Protein AF-A0A1F4XMK1-F1 (afdb_monomer_lite)

Radius of gyration: 60.49 Å; chains: 1; bounding box: 138×104×171 Å

Structure (mmCIF, N/CA/C/O backbone):
data_AF-A0A1F4XMK1-F1
#
_entry.id   AF-A0A1F4XMK1-F1
#
loop_
_atom_site.group_PDB
_atom_site.id
_atom_site.type_symbol
_atom_site.label_atom_id
_atom_site.label_alt_id
_atom_site.label_comp_id
_atom_site.label_asym_id
_atom_site.label_entity_id
_atom_site.label_seq_id
_atom_site.pdbx_PDB_ins_code
_atom_site.Cartn_x
_atom_site.Cartn_y
_atom_site.Cartn_z
_atom_site.occupancy
_atom_site.B_iso_or_equiv
_atom_site.auth_seq_id
_atom_site.auth_comp_id
_atom_site.auth_asym_id
_atom_site.auth_atom_id
_atom_site.pdbx_PDB_model_num
ATOM 1 N N . MET A 1 1 ? -3.366 42.128 -30.455 1.00 31.72 1 MET A N 1
ATOM 2 C CA . MET A 1 1 ? -2.635 43.408 -30.496 1.00 31.72 1 MET A CA 1
ATOM 3 C C . MET A 1 1 ? -1.777 43.366 -31.753 1.00 31.72 1 MET A C 1
ATOM 5 O O . MET A 1 1 ? -1.029 42.412 -31.906 1.00 31.72 1 MET A O 1
ATOM 9 N N . MET A 1 2 ? -2.056 44.296 -32.673 1.00 27.77 2 MET A N 1
ATOM 10 C CA . MET A 1 2 ? -1.381 44.626 -33.948 1.00 27.77 2 MET A CA 1
ATOM 11 C C . MET A 1 2 ? 0.155 44.424 -33.906 1.00 27.77 2 MET A C 1
ATOM 13 O O . MET A 1 2 ? 0.737 44.627 -32.849 1.00 27.77 2 MET A O 1
ATOM 17 N N . ILE A 1 3 ? 0.891 44.044 -34.962 1.00 27.41 3 ILE A N 1
ATOM 18 C CA . ILE A 1 3 ? 0.922 44.552 -36.348 1.00 27.41 3 ILE A CA 1
ATOM 19 C C . ILE A 1 3 ? 1.370 43.429 -37.311 1.00 27.41 3 ILE A C 1
ATOM 21 O O . ILE A 1 3 ? 2.307 42.688 -37.028 1.00 27.41 3 ILE A O 1
ATOM 25 N N . ILE A 1 4 ? 0.689 43.357 -38.456 1.00 31.36 4 ILE A N 1
ATOM 26 C CA . ILE A 1 4 ? 0.968 42.542 -39.647 1.00 31.36 4 ILE A CA 1
ATOM 27 C C . ILE A 1 4 ? 1.791 43.397 -40.622 1.00 31.36 4 ILE A C 1
ATOM 29 O O . ILE A 1 4 ? 1.427 44.550 -40.838 1.00 31.36 4 ILE A O 1
ATOM 33 N N . ASN A 1 5 ? 2.824 42.833 -41.257 1.00 32.50 5 ASN A N 1
ATOM 34 C CA . ASN A 1 5 ? 3.361 43.353 -42.519 1.00 32.50 5 ASN A CA 1
ATOM 35 C C . ASN A 1 5 ? 3.249 42.265 -43.590 1.00 32.50 5 ASN A C 1
ATOM 37 O O . ASN A 1 5 ? 3.819 41.184 -43.474 1.00 32.50 5 ASN A O 1
ATOM 41 N N . PHE A 1 6 ? 2.444 42.585 -44.596 1.00 28.00 6 PHE A N 1
ATOM 42 C CA . PHE A 1 6 ? 2.006 41.772 -45.722 1.00 28.00 6 PHE A CA 1
ATOM 43 C C . PHE A 1 6 ? 2.482 42.503 -46.979 1.00 28.00 6 PHE A C 1
ATOM 45 O O . PHE A 1 6 ? 2.243 43.702 -47.060 1.00 28.00 6 PHE A O 1
ATOM 52 N N . TYR A 1 7 ? 3.086 41.819 -47.952 1.00 24.86 7 TYR A N 1
ATOM 53 C CA . TYR A 1 7 ? 2.977 42.211 -49.362 1.00 24.86 7 TYR A CA 1
ATOM 54 C C . TYR A 1 7 ? 3.219 40.998 -50.269 1.00 24.86 7 TYR A C 1
ATOM 56 O O . TYR A 1 7 ? 4.342 40.554 -50.484 1.00 24.86 7 TYR A O 1
ATOM 64 N N . ILE A 1 8 ? 2.106 40.473 -50.779 1.00 32.84 8 ILE A N 1
ATOM 65 C CA . ILE A 1 8 ? 1.978 39.814 -52.082 1.00 32.84 8 ILE A CA 1
ATOM 66 C C . ILE A 1 8 ? 1.591 40.928 -53.058 1.00 32.84 8 ILE A C 1
ATOM 68 O O . ILE A 1 8 ? 0.774 41.759 -52.671 1.00 32.84 8 ILE A O 1
ATOM 72 N N . MET A 1 9 ? 2.109 40.923 -54.291 1.00 28.95 9 MET A N 1
ATOM 73 C CA . MET A 1 9 ? 1.386 41.379 -55.494 1.00 28.95 9 MET A CA 1
ATOM 74 C C . MET A 1 9 ? 2.192 41.061 -56.763 1.00 28.95 9 MET A C 1
ATOM 76 O O . MET A 1 9 ? 3.169 41.733 -57.082 1.00 28.95 9 MET A O 1
ATOM 80 N N . LEU A 1 10 ? 1.733 40.053 -57.506 1.00 28.16 10 LEU A N 1
ATOM 81 C CA . LEU A 1 10 ? 1.887 39.966 -58.955 1.00 28.16 10 LEU A CA 1
ATOM 82 C C . LEU A 1 10 ? 0.484 40.062 -59.554 1.00 28.16 10 LEU A C 1
ATOM 84 O O . LEU A 1 10 ? -0.410 39.326 -59.140 1.00 28.16 10 LEU A O 1
ATOM 88 N N . GLY A 1 11 ? 0.326 40.954 -60.530 1.00 28.30 11 GLY A N 1
ATOM 89 C CA . GLY A 1 11 ? -0.854 41.042 -61.385 1.00 28.30 11 GLY A CA 1
ATOM 90 C C . GLY A 1 11 ? -1.360 42.469 -61.564 1.00 28.30 11 GLY A C 1
ATOM 91 O O . GLY A 1 11 ? -2.146 42.946 -60.754 1.00 28.30 11 GLY A O 1
ATOM 92 N N . ASN A 1 12 ? -0.948 43.137 -62.643 1.00 29.36 12 ASN A N 1
ATOM 93 C CA . ASN A 1 12 ? -1.883 43.498 -63.712 1.00 29.36 12 ASN A CA 1
ATOM 94 C C . ASN A 1 12 ? -1.191 44.184 -64.896 1.00 29.36 12 ASN A C 1
ATOM 96 O O . ASN A 1 12 ? -0.253 44.963 -64.754 1.00 29.36 12 ASN A O 1
ATOM 100 N N . ILE A 1 13 ? -1.711 43.807 -66.057 1.00 35.12 13 ILE A N 1
ATOM 101 C CA . ILE A 1 13 ? -1.437 44.257 -67.417 1.00 35.12 13 ILE A CA 1
ATOM 102 C C . ILE A 1 13 ? -2.210 45.570 -67.687 1.00 35.12 13 ILE A C 1
ATOM 104 O O . ILE A 1 13 ? -3.195 45.857 -67.011 1.00 35.12 13 ILE A O 1
ATOM 108 N N . ASP A 1 14 ? -1.756 46.296 -68.714 1.00 33.22 14 ASP A N 1
ATOM 109 C CA . ASP A 1 14 ? -2.365 47.435 -69.424 1.00 33.22 14 ASP A CA 1
ATOM 110 C C . ASP A 1 14 ? -2.271 48.848 -68.824 1.00 33.22 14 ASP A C 1
ATOM 112 O O . ASP A 1 14 ? -3.037 49.270 -67.961 1.00 33.22 14 ASP A O 1
ATOM 116 N N . SER A 1 15 ? -1.400 49.661 -69.432 1.00 30.73 15 SER A N 1
ATOM 117 C CA . SER A 1 15 ? -1.806 50.916 -70.094 1.00 30.73 15 SER A CA 1
ATOM 118 C C . SER A 1 15 ? -0.626 51.556 -70.844 1.00 30.73 15 SER A C 1
ATOM 120 O O . SER A 1 15 ? 0.384 51.929 -70.255 1.00 30.73 15 SER A O 1
ATOM 122 N N . MET A 1 16 ? -0.765 51.710 -72.167 1.00 33.53 16 MET A N 1
ATOM 123 C CA . MET A 1 16 ? -0.036 52.738 -72.930 1.00 33.53 16 MET A CA 1
ATOM 124 C C . MET A 1 16 ? -0.478 54.139 -72.453 1.00 33.53 16 MET A C 1
ATOM 126 O O . MET A 1 16 ? -1.610 54.260 -71.971 1.00 33.53 16 MET A O 1
ATOM 130 N N . PRO A 1 17 ? 0.335 55.210 -72.617 1.00 41.62 17 PRO A N 1
ATOM 131 C CA . PRO A 1 17 ? 0.236 55.997 -73.856 1.00 41.62 17 PRO A CA 1
ATOM 132 C C . PRO A 1 17 ? 1.530 56.723 -74.331 1.00 41.62 17 PRO A C 1
ATOM 134 O O . PRO A 1 17 ? 2.329 57.222 -73.550 1.00 41.62 17 PRO A O 1
ATOM 137 N N . THR A 1 18 ? 1.634 56.815 -75.663 1.00 30.59 18 THR A N 1
ATOM 138 C CA . THR A 1 18 ? 2.178 57.886 -76.539 1.00 30.59 18 THR A CA 1
ATOM 139 C C . THR A 1 18 ? 3.591 58.482 -76.403 1.00 30.59 18 THR A C 1
ATOM 141 O O . THR A 1 18 ? 3.947 59.158 -75.448 1.00 30.59 18 THR A O 1
ATOM 144 N N . ALA A 1 19 ? 4.289 58.335 -77.536 1.00 39.31 19 ALA A N 1
ATOM 145 C CA . ALA A 1 19 ? 5.314 59.148 -78.193 1.00 39.31 19 ALA A CA 1
ATOM 146 C C . ALA A 1 19 ? 5.619 60.574 -77.693 1.00 39.31 19 ALA A C 1
ATOM 148 O O . ALA A 1 19 ? 4.726 61.419 -77.668 1.00 39.31 19 ALA A O 1
ATOM 149 N N . THR A 1 20 ? 6.926 60.873 -77.600 1.00 32.06 20 THR A N 1
ATOM 150 C CA . THR A 1 20 ? 7.493 62.179 -77.983 1.00 32.06 20 THR A CA 1
ATOM 151 C C . THR A 1 20 ? 8.919 62.025 -78.542 1.00 32.06 20 THR A C 1
ATOM 153 O O . THR A 1 20 ? 9.841 61.661 -77.826 1.00 32.06 20 THR A O 1
ATOM 156 N N . VAL A 1 21 ? 9.026 62.269 -79.851 1.00 32.34 21 VAL A N 1
ATOM 157 C CA . VAL A 1 21 ? 10.038 63.051 -80.594 1.00 32.34 21 VAL A CA 1
ATOM 158 C C . VAL A 1 21 ? 11.545 62.817 -80.360 1.00 32.34 21 VAL A C 1
ATOM 160 O O . VAL A 1 21 ? 12.115 63.157 -79.333 1.00 32.34 21 VAL A O 1
ATOM 163 N N . LEU A 1 22 ? 12.154 62.339 -81.454 1.00 42.38 22 LEU A N 1
ATOM 164 C CA . LEU A 1 22 ? 13.512 62.544 -81.975 1.00 42.38 22 LEU A CA 1
ATOM 165 C C . LEU A 1 22 ? 14.293 63.766 -81.449 1.00 42.38 22 LEU A C 1
ATOM 167 O O . LEU A 1 22 ? 13.911 64.902 -81.715 1.00 42.38 22 LEU A O 1
ATOM 171 N N . GLU A 1 23 ? 15.494 63.509 -80.933 1.00 35.16 23 GLU A N 1
ATOM 172 C CA . GLU A 1 23 ? 16.660 64.368 -81.160 1.00 35.16 23 GLU A CA 1
ATOM 173 C C . GLU A 1 23 ? 17.821 63.500 -81.668 1.00 35.16 23 GLU A C 1
ATOM 175 O O . GLU A 1 23 ? 18.152 62.456 -81.108 1.00 35.16 23 GLU A O 1
ATOM 180 N N . VAL A 1 24 ? 18.356 63.928 -82.807 1.00 40.34 24 VAL A N 1
ATOM 181 C CA . VAL A 1 24 ? 19.480 63.391 -83.582 1.00 40.34 24 VAL A CA 1
ATOM 182 C C . VAL A 1 24 ? 20.668 64.301 -83.247 1.00 40.34 24 VAL A C 1
ATOM 184 O O . VAL A 1 24 ? 20.485 65.515 -83.240 1.00 40.34 24 VAL A O 1
ATOM 187 N N . GLU A 1 25 ? 21.808 63.801 -82.758 1.00 34.69 25 GLU A N 1
ATOM 188 C CA . GLU A 1 25 ? 23.096 63.540 -83.460 1.00 34.69 25 GLU A CA 1
ATOM 189 C C . GLU A 1 25 ? 24.232 63.707 -82.400 1.00 34.69 25 GLU A C 1
ATOM 191 O O . GLU A 1 25 ? 23.941 64.249 -81.330 1.00 34.69 25 GLU A O 1
ATOM 196 N N . PRO A 1 26 ? 25.533 63.408 -82.639 1.00 46.00 26 PRO A N 1
ATOM 197 C CA . PRO A 1 26 ? 26.188 62.584 -83.659 1.00 46.00 26 PRO A CA 1
ATOM 198 C C . PRO A 1 26 ? 27.176 61.538 -83.065 1.00 46.00 26 PRO A C 1
ATOM 200 O O . PRO A 1 26 ? 27.440 61.456 -81.867 1.00 46.00 26 PRO A O 1
ATOM 203 N N . GLU A 1 27 ? 27.733 60.744 -83.976 1.00 47.25 27 GLU A N 1
ATOM 204 C CA . GLU A 1 27 ? 28.780 59.723 -83.860 1.00 47.25 27 GLU A CA 1
ATOM 205 C C . GLU A 1 27 ? 29.892 59.941 -82.812 1.00 47.25 27 GLU A C 1
ATOM 207 O O . GLU A 1 27 ? 30.552 60.978 -82.757 1.00 47.25 27 GLU A O 1
ATOM 212 N N . SER A 1 28 ? 30.230 58.866 -82.088 1.00 37.12 28 SER A N 1
ATOM 213 C CA . SER A 1 28 ? 31.595 58.640 -81.594 1.00 37.12 28 SER A CA 1
ATOM 214 C C . SER A 1 28 ? 31.937 57.144 -81.514 1.00 37.12 28 SER A C 1
ATOM 216 O O . SER A 1 28 ? 31.564 56.449 -80.582 1.00 37.12 28 SER A O 1
ATOM 218 N N . GLN A 1 29 ? 32.714 56.716 -82.515 1.00 41.34 29 GLN A N 1
ATOM 219 C CA . GLN A 1 29 ? 33.748 55.668 -82.501 1.00 41.34 29 GLN A CA 1
ATOM 220 C C . GLN A 1 29 ? 33.352 54.189 -82.257 1.00 41.34 29 GLN A C 1
ATOM 222 O O . GLN A 1 29 ? 32.568 53.869 -81.368 1.00 41.34 29 GLN A O 1
ATOM 227 N N . PRO A 1 30 ? 33.959 53.243 -83.009 1.00 43.16 30 PRO A N 1
ATOM 228 C CA . PRO A 1 30 ? 33.761 51.816 -82.793 1.00 43.16 30 PRO A CA 1
ATOM 229 C C . PRO A 1 30 ? 34.462 51.405 -81.493 1.00 43.16 30 PRO A C 1
ATOM 231 O O . PRO A 1 30 ? 35.687 51.487 -81.389 1.00 43.16 30 PRO A O 1
ATOM 234 N N . GLN A 1 31 ? 33.695 50.969 -80.493 1.00 44.00 31 GLN A N 1
ATOM 235 C CA . GLN A 1 31 ? 34.269 50.213 -79.383 1.00 44.00 31 GLN A CA 1
ATOM 236 C C . GLN A 1 31 ? 34.575 48.780 -79.849 1.00 44.00 31 GLN A C 1
ATOM 238 O O . GLN A 1 31 ? 33.833 48.238 -80.670 1.00 44.00 31 GLN A O 1
ATOM 243 N N . PRO A 1 32 ? 35.702 48.205 -79.392 1.00 43.72 32 PRO A N 1
ATOM 244 C CA . PRO A 1 32 ? 36.244 46.954 -79.906 1.00 43.72 32 PRO A CA 1
ATOM 245 C C . PRO A 1 32 ? 35.268 45.811 -79.651 1.00 43.72 32 PRO A C 1
ATOM 247 O O . PRO A 1 32 ? 34.524 45.870 -78.673 1.00 43.72 32 PRO A O 1
ATOM 250 N N . ASP A 1 33 ? 35.310 44.790 -80.513 1.00 45.97 33 ASP A N 1
ATOM 251 C CA . ASP A 1 33 ? 34.640 43.502 -80.335 1.00 45.97 33 ASP A CA 1
ATOM 252 C C . ASP A 1 33 ? 34.582 43.130 -78.848 1.00 45.97 33 ASP A C 1
ATOM 254 O O . ASP A 1 33 ? 35.557 42.649 -78.264 1.00 45.97 33 ASP A O 1
ATOM 258 N N . GLN A 1 34 ? 33.424 43.353 -78.217 1.00 44.28 34 GLN A N 1
ATOM 259 C CA . GLN A 1 34 ? 33.070 42.578 -77.047 1.00 44.28 34 GLN A CA 1
ATOM 260 C C . GLN A 1 34 ? 32.887 41.180 -77.605 1.00 44.28 34 GLN A C 1
ATOM 262 O O . GLN A 1 34 ? 31.837 40.847 -78.151 1.00 44.28 34 GLN A O 1
ATOM 267 N N . THR A 1 35 ? 33.949 40.382 -77.535 1.00 44.88 35 THR A N 1
ATOM 268 C CA . THR A 1 35 ? 33.835 38.934 -77.572 1.00 44.88 35 THR A CA 1
ATOM 269 C C . THR A 1 35 ? 32.767 38.589 -76.548 1.00 44.88 35 THR A C 1
ATOM 271 O O . THR A 1 35 ? 33.027 38.615 -75.346 1.00 44.88 35 THR A O 1
ATOM 274 N N . VAL A 1 36 ? 31.542 38.364 -77.022 1.00 49.53 36 VAL A N 1
ATOM 275 C CA . VAL A 1 36 ? 30.474 37.760 -76.242 1.00 49.53 36 VAL A CA 1
ATOM 276 C C . VAL A 1 36 ? 31.024 36.386 -75.897 1.00 49.53 36 VAL A C 1
ATOM 278 O O . VAL A 1 36 ? 30.993 35.477 -76.726 1.00 49.53 36 VAL A O 1
ATOM 281 N N . SER A 1 37 ? 31.653 36.263 -74.727 1.00 52.81 37 SER A N 1
ATOM 282 C CA . SER A 1 37 ? 32.080 34.965 -74.237 1.00 52.81 37 SER A CA 1
ATOM 283 C C . SER A 1 37 ? 30.796 34.203 -73.964 1.00 52.81 37 SER A C 1
ATOM 285 O O . SER A 1 37 ? 30.041 34.547 -73.051 1.00 52.81 37 SER A O 1
ATOM 287 N N . LEU A 1 38 ? 30.510 33.222 -74.815 1.00 58.25 38 LEU A N 1
ATOM 288 C CA . LEU A 1 38 ? 29.475 32.244 -74.527 1.00 58.25 38 LEU A CA 1
ATOM 289 C C . LEU A 1 38 ? 29.781 31.641 -73.147 1.00 58.25 38 LEU A C 1
ATOM 291 O O . LEU A 1 38 ? 30.965 31.460 -72.840 1.00 58.25 38 LEU A O 1
ATOM 295 N N . PRO A 1 39 ? 28.758 31.369 -72.317 1.00 66.56 39 PRO A N 1
ATOM 296 C CA . PRO A 1 39 ? 28.983 30.679 -71.057 1.00 66.56 39 PRO A CA 1
ATOM 297 C C . PRO A 1 39 ? 29.750 29.388 -71.337 1.00 66.56 39 PRO A C 1
ATOM 299 O O . PRO A 1 39 ? 29.477 28.714 -72.339 1.00 66.56 39 PRO A O 1
ATOM 302 N N . GLU A 1 40 ? 30.717 29.063 -70.485 1.00 78.06 40 GLU A N 1
ATOM 303 C CA . GLU A 1 40 ? 31.417 27.793 -70.603 1.00 78.06 40 GLU A CA 1
ATOM 304 C C . GLU A 1 40 ? 30.390 26.658 -70.488 1.00 78.06 40 GLU A C 1
ATOM 306 O O . GLU A 1 40 ? 29.416 26.746 -69.737 1.00 78.06 40 GLU A O 1
ATOM 311 N N . ILE A 1 41 ? 30.564 25.604 -71.28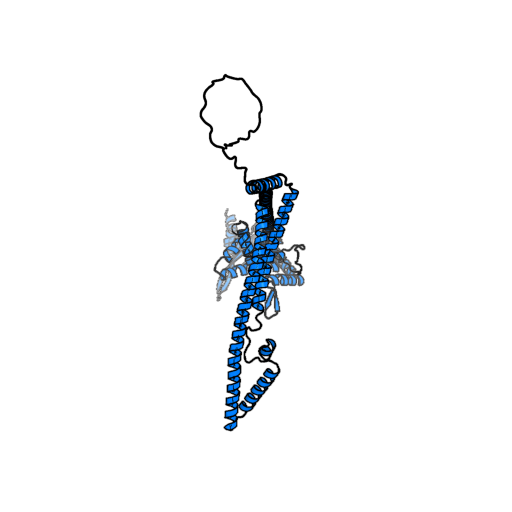9 1.00 75.88 41 ILE A N 1
ATOM 312 C CA . ILE A 1 41 ? 29.607 24.487 -71.341 1.00 75.88 41 ILE A CA 1
ATOM 313 C C . ILE A 1 41 ? 29.445 23.858 -69.948 1.00 75.88 41 ILE A C 1
ATOM 315 O O . ILE A 1 41 ? 28.330 23.515 -69.566 1.00 75.88 41 ILE A O 1
ATOM 319 N N . ASP A 1 42 ? 30.520 23.821 -69.158 1.00 78.75 42 ASP A N 1
ATOM 320 C CA . ASP A 1 42 ? 30.510 23.315 -67.784 1.00 78.75 42 ASP A CA 1
ATOM 321 C C . ASP A 1 42 ? 29.621 24.161 -66.845 1.00 78.75 42 ASP A C 1
ATOM 323 O O . ASP A 1 42 ? 28.928 23.609 -65.988 1.00 78.75 42 ASP A O 1
ATOM 327 N N . ASP A 1 43 ? 29.570 25.486 -67.035 1.00 78.50 43 ASP A N 1
ATOM 328 C CA . ASP A 1 43 ? 28.700 26.384 -66.260 1.00 78.50 43 ASP A CA 1
ATOM 329 C C . ASP A 1 43 ? 27.222 26.205 -66.644 1.00 78.50 43 ASP A C 1
ATOM 331 O O . ASP A 1 43 ? 26.332 26.234 -65.788 1.00 78.50 43 ASP A O 1
ATOM 335 N N . LEU A 1 44 ? 26.949 25.987 -67.936 1.00 76.81 44 LEU A N 1
ATOM 336 C CA . LEU A 1 44 ? 25.612 25.673 -68.447 1.00 76.81 44 LEU A CA 1
ATOM 337 C C . LEU A 1 44 ? 25.112 24.322 -67.922 1.00 76.81 44 LEU A C 1
ATOM 339 O O . LEU A 1 44 ? 23.970 24.235 -67.471 1.00 76.81 44 LEU A O 1
ATOM 343 N N . ASP A 1 45 ? 25.960 23.294 -67.927 1.00 78.62 45 ASP A N 1
ATOM 344 C CA . ASP A 1 45 ? 25.625 21.965 -67.412 1.00 78.62 45 ASP A CA 1
ATOM 345 C C . ASP A 1 45 ? 25.390 21.988 -65.894 1.00 78.62 45 ASP A C 1
ATOM 347 O O . ASP A 1 45 ? 24.438 21.374 -65.400 1.00 78.62 45 ASP A O 1
ATOM 351 N N . ALA A 1 46 ? 26.193 22.750 -65.143 1.00 78.00 46 ALA A N 1
ATOM 352 C CA . ALA A 1 46 ? 25.972 22.966 -63.715 1.00 78.00 46 ALA A CA 1
ATOM 353 C C . ALA A 1 46 ? 24.620 23.650 -63.448 1.00 78.00 46 ALA A C 1
ATOM 355 O O . ALA A 1 46 ? 23.842 23.181 -62.611 1.00 78.00 46 ALA A O 1
ATOM 356 N N . PHE A 1 47 ? 24.300 24.710 -64.197 1.00 77.62 47 PHE A N 1
ATOM 357 C CA . PHE A 1 47 ? 23.043 25.445 -64.052 1.00 77.62 47 PHE A CA 1
ATOM 358 C C . PHE A 1 47 ? 21.814 24.613 -64.446 1.00 77.62 47 PHE A C 1
ATOM 360 O O . PHE A 1 47 ? 20.785 24.655 -63.762 1.00 77.62 47 PHE A O 1
ATOM 367 N N . LEU A 1 48 ? 21.902 23.826 -65.523 1.00 78.19 48 LEU A N 1
ATOM 368 C CA . LEU A 1 48 ? 20.844 22.897 -65.927 1.00 78.19 48 LEU A CA 1
ATOM 369 C C . LEU A 1 48 ? 20.645 21.804 -64.873 1.00 78.19 48 LEU A C 1
ATOM 371 O O . LEU A 1 48 ? 19.510 21.549 -64.473 1.00 78.19 48 LEU A O 1
ATOM 375 N N . GLY A 1 49 ? 21.730 21.237 -64.340 1.00 77.25 49 GLY A N 1
ATOM 376 C CA . GLY A 1 49 ? 21.667 20.249 -63.264 1.00 77.25 49 GLY A CA 1
ATOM 377 C C . GLY A 1 49 ? 21.065 20.798 -61.964 1.00 77.25 49 GLY A C 1
ATOM 378 O O . GLY A 1 49 ? 20.337 20.089 -61.266 1.00 77.25 49 GLY A O 1
ATOM 379 N N . GLU A 1 50 ? 21.322 22.061 -61.619 1.00 76.81 50 GLU A N 1
ATOM 380 C CA . GLU A 1 50 ? 20.654 22.739 -60.499 1.00 76.81 50 GLU A CA 1
ATOM 381 C C . GLU A 1 50 ? 19.172 23.005 -60.787 1.00 76.81 50 GLU A C 1
ATOM 383 O O . GLU A 1 50 ? 18.318 22.747 -59.935 1.00 76.81 50 GLU A O 1
ATOM 388 N N . SER A 1 51 ? 18.849 23.444 -62.003 1.00 76.94 51 SER A N 1
ATOM 389 C CA . SER A 1 51 ? 17.476 23.721 -62.434 1.00 76.94 51 SER A CA 1
ATOM 390 C C . SER A 1 51 ? 16.606 22.459 -62.448 1.00 76.94 51 SER A C 1
ATOM 392 O O . SER A 1 51 ? 15.469 22.489 -61.973 1.00 76.94 51 SER A O 1
ATOM 394 N N . GLU A 1 52 ? 17.140 21.323 -62.905 1.00 75.50 52 GLU A N 1
ATOM 395 C CA . GLU A 1 52 ? 16.457 20.024 -62.867 1.00 75.50 52 GLU A CA 1
ATOM 396 C C . GLU A 1 52 ? 16.202 19.541 -61.434 1.00 75.50 52 GLU A C 1
ATOM 398 O O . GLU A 1 52 ? 15.122 19.018 -61.141 1.00 75.50 52 GLU A O 1
ATOM 403 N N . LYS A 1 53 ? 17.144 19.759 -60.504 1.00 76.50 53 LYS A N 1
ATOM 404 C CA . LYS A 1 53 ? 16.943 19.445 -59.077 1.00 76.50 53 LYS A CA 1
ATOM 405 C C . LYS A 1 53 ? 15.815 20.278 -58.481 1.00 76.50 53 LYS A C 1
ATOM 407 O O . LYS A 1 53 ? 14.952 19.729 -57.796 1.00 76.50 53 LYS A O 1
ATOM 412 N N . VAL A 1 54 ? 15.792 21.581 -58.761 1.00 74.81 54 VAL A N 1
ATOM 413 C CA . VAL A 1 54 ? 14.728 22.483 -58.291 1.00 74.81 54 VAL A CA 1
ATOM 414 C C . VAL A 1 54 ? 13.375 22.078 -58.880 1.00 74.81 54 VAL A C 1
ATOM 416 O O . VAL A 1 54 ? 12.393 21.996 -58.142 1.00 74.81 54 VAL A O 1
ATOM 419 N N . PHE A 1 55 ? 13.318 21.751 -60.174 1.00 76.25 55 PHE A N 1
ATOM 420 C CA . PHE A 1 55 ? 12.097 21.274 -60.828 1.00 76.25 55 PHE A CA 1
ATOM 421 C C . PHE A 1 55 ? 11.599 19.947 -60.239 1.00 76.25 55 PHE A C 1
ATOM 423 O O . PHE A 1 55 ? 10.407 19.792 -59.970 1.00 76.25 55 PHE A O 1
ATOM 430 N N . THR A 1 56 ? 12.510 19.008 -59.977 1.00 75.25 56 THR A N 1
ATOM 431 C CA . THR A 1 56 ? 12.183 17.717 -59.357 1.00 75.25 56 THR A CA 1
ATOM 432 C C . THR A 1 56 ? 11.593 17.919 -57.966 1.00 75.25 56 THR A C 1
ATOM 434 O O . THR A 1 56 ? 10.549 17.354 -57.666 1.00 75.25 56 THR A O 1
ATOM 437 N N . VAL A 1 57 ? 12.200 18.777 -57.137 1.00 74.88 57 VAL A N 1
ATOM 438 C CA . VAL A 1 57 ? 11.676 19.117 -55.803 1.00 74.88 57 VAL A CA 1
ATOM 439 C C . VAL A 1 57 ? 10.292 19.766 -55.900 1.00 74.88 57 VAL A C 1
ATOM 441 O O . VAL A 1 57 ? 9.392 19.378 -55.161 1.00 74.88 57 VAL A O 1
ATOM 444 N N . ALA A 1 58 ? 10.099 20.705 -56.830 1.00 71.81 58 ALA A N 1
ATOM 445 C CA . ALA A 1 58 ? 8.841 21.434 -56.998 1.00 71.81 58 ALA A CA 1
ATOM 446 C C . ALA A 1 58 ? 7.677 20.569 -57.517 1.00 71.81 58 ALA A C 1
ATOM 448 O O . ALA A 1 58 ? 6.515 20.928 -57.329 1.00 71.81 58 ALA A O 1
ATOM 449 N N . THR A 1 59 ? 7.971 19.443 -58.174 1.00 81.19 59 THR A N 1
ATOM 450 C CA . THR A 1 59 ? 6.967 18.527 -58.747 1.00 81.19 59 THR A CA 1
ATOM 451 C C . THR A 1 59 ? 6.700 17.290 -57.885 1.00 81.19 59 THR A C 1
ATOM 453 O O . THR A 1 59 ? 5.867 16.462 -58.254 1.00 81.19 59 THR A O 1
ATOM 456 N N . MET A 1 60 ? 7.355 17.166 -56.724 1.00 84.25 60 MET A N 1
ATOM 457 C CA . MET A 1 60 ? 7.172 16.029 -55.822 1.00 84.25 60 MET A CA 1
ATOM 458 C C . MET A 1 60 ? 5.749 15.934 -55.271 1.00 84.25 60 MET A C 1
ATOM 460 O O . MET A 1 60 ? 5.173 16.912 -54.788 1.00 84.25 60 MET A O 1
ATOM 464 N N . THR A 1 61 ? 5.207 14.718 -55.247 1.00 87.62 61 THR A N 1
ATOM 465 C CA . THR A 1 61 ? 3.935 14.436 -54.580 1.00 87.62 61 THR A CA 1
ATOM 466 C C . THR A 1 61 ? 4.137 14.098 -53.101 1.00 87.62 61 THR A C 1
ATOM 468 O O . THR A 1 61 ? 5.230 13.746 -52.655 1.00 87.62 61 THR A O 1
ATOM 471 N N . ALA A 1 62 ? 3.056 14.133 -52.316 1.00 83.12 62 ALA A N 1
ATOM 472 C CA . ALA A 1 62 ? 3.095 13.712 -50.913 1.00 83.12 62 ALA A CA 1
ATOM 473 C C . ALA A 1 62 ? 3.555 12.249 -50.737 1.00 83.12 62 ALA A C 1
ATOM 475 O O . ALA A 1 62 ? 4.229 11.935 -49.759 1.00 83.12 62 ALA A O 1
ATOM 476 N N . ALA A 1 63 ? 3.230 11.367 -51.691 1.00 87.25 63 ALA A N 1
ATOM 477 C CA . ALA A 1 63 ? 3.666 9.972 -51.668 1.00 87.25 63 ALA A CA 1
ATOM 478 C C . ALA A 1 63 ? 5.179 9.838 -51.909 1.00 87.25 63 ALA A C 1
ATOM 480 O O . ALA A 1 63 ? 5.824 9.011 -51.266 1.00 87.25 63 ALA A O 1
ATOM 481 N N . ASP A 1 64 ? 5.747 10.682 -52.774 1.00 87.81 64 ASP A N 1
ATOM 482 C CA . ASP A 1 64 ? 7.190 10.715 -53.032 1.00 87.81 64 ASP A CA 1
ATOM 483 C C . ASP A 1 64 ? 7.952 11.216 -51.798 1.00 87.81 64 ASP A C 1
ATOM 485 O O . ASP A 1 64 ? 8.961 10.634 -51.402 1.00 87.81 64 ASP A O 1
ATOM 489 N N . VAL A 1 65 ? 7.426 12.250 -51.131 1.00 87.44 65 VAL A N 1
ATOM 490 C CA . VAL A 1 65 ? 7.980 12.777 -49.873 1.00 87.44 65 VAL A CA 1
ATOM 491 C C . VAL A 1 65 ? 7.930 11.726 -48.758 1.00 87.44 65 VAL A C 1
ATOM 493 O O . VAL A 1 65 ? 8.937 11.500 -48.084 1.00 87.44 65 VAL A O 1
ATOM 496 N N . ASP A 1 66 ? 6.798 11.040 -48.574 1.00 87.25 66 ASP A N 1
ATOM 497 C CA . ASP A 1 66 ? 6.677 9.964 -47.581 1.00 87.25 66 ASP A CA 1
ATOM 498 C C . ASP A 1 66 ? 7.596 8.764 -47.934 1.00 87.25 66 ASP A C 1
ATOM 500 O O . ASP A 1 66 ? 8.160 8.121 -47.041 1.00 87.25 66 ASP A O 1
ATOM 504 N N . GLY A 1 67 ? 7.818 8.497 -49.228 1.00 90.44 67 GLY A N 1
ATOM 505 C CA . GLY A 1 67 ? 8.789 7.518 -49.728 1.00 90.44 67 GLY A CA 1
ATOM 506 C C . GLY A 1 67 ? 10.232 7.851 -49.335 1.00 90.44 67 GLY A C 1
ATOM 507 O O . GLY A 1 67 ? 10.916 7.001 -48.759 1.00 90.44 67 GLY A O 1
ATOM 508 N N . LEU A 1 68 ? 10.662 9.100 -49.548 1.00 90.69 68 LEU A N 1
ATOM 509 C CA . LEU A 1 68 ? 11.980 9.586 -49.121 1.00 90.69 68 LEU A CA 1
ATOM 510 C C . LEU A 1 68 ? 12.151 9.533 -47.597 1.00 90.69 68 LEU A C 1
ATOM 512 O O . LEU A 1 68 ? 13.211 9.156 -47.100 1.00 90.69 68 LEU A O 1
ATOM 516 N N . ILE A 1 69 ? 11.110 9.863 -46.826 1.00 91.06 69 ILE A N 1
ATOM 517 C CA . ILE A 1 69 ? 11.150 9.764 -45.358 1.00 91.06 69 ILE A CA 1
ATOM 518 C C . ILE A 1 69 ? 11.343 8.313 -44.909 1.00 91.06 69 ILE A C 1
ATOM 520 O O . ILE A 1 69 ? 12.114 8.048 -43.981 1.00 91.06 69 ILE A O 1
ATOM 524 N N . LYS A 1 70 ? 10.679 7.358 -45.565 1.00 92.19 70 LYS A N 1
ATOM 525 C CA . LYS A 1 70 ? 10.852 5.931 -45.275 1.00 92.19 70 LYS A CA 1
ATOM 526 C C . LYS A 1 70 ? 12.263 5.456 -45.618 1.00 92.19 70 LYS A C 1
ATOM 528 O O . LYS A 1 70 ? 12.868 4.728 -44.833 1.00 92.19 70 LYS A O 1
ATOM 533 N N . GLU A 1 71 ? 12.798 5.878 -46.757 1.00 92.25 71 GLU A N 1
ATOM 534 C CA . GLU A 1 71 ? 14.177 5.586 -47.149 1.00 92.25 71 GLU A CA 1
ATOM 535 C C . GLU A 1 71 ? 15.181 6.154 -46.134 1.00 92.25 71 GLU A C 1
ATOM 537 O O . GLU A 1 71 ? 16.045 5.422 -45.647 1.00 92.25 71 GLU A O 1
ATOM 542 N N . ARG A 1 72 ? 14.986 7.405 -45.700 1.00 93.06 72 ARG A N 1
ATOM 543 C CA . ARG A 1 72 ? 15.752 8.026 -44.612 1.00 93.06 72 ARG A CA 1
ATOM 544 C C . ARG A 1 72 ? 15.722 7.181 -43.335 1.00 93.06 72 ARG A C 1
ATOM 546 O O . ARG A 1 72 ? 16.765 6.961 -42.727 1.00 93.06 72 ARG A O 1
ATOM 553 N N . GLN A 1 73 ? 14.552 6.702 -42.909 1.00 91.25 73 GLN A N 1
ATOM 554 C CA . GLN A 1 73 ? 14.431 5.860 -41.709 1.00 91.25 73 GLN A CA 1
ATOM 555 C C . GLN A 1 73 ? 15.193 4.535 -41.850 1.00 91.25 73 GLN A C 1
ATOM 557 O O . GLN A 1 73 ? 15.866 4.110 -40.911 1.00 91.25 73 GLN A O 1
ATOM 562 N N . ILE A 1 74 ? 15.133 3.903 -43.025 1.00 92.88 74 ILE A N 1
ATOM 563 C CA . ILE A 1 74 ? 15.892 2.681 -43.315 1.00 92.88 74 ILE A CA 1
ATOM 564 C C . ILE A 1 74 ? 17.399 2.954 -43.228 1.00 92.88 74 ILE A C 1
ATOM 566 O O . ILE A 1 74 ? 18.115 2.178 -42.597 1.00 92.88 74 ILE A O 1
ATOM 570 N N . MET A 1 75 ? 17.881 4.057 -43.810 1.00 92.94 75 MET A N 1
ATOM 571 C CA . MET A 1 75 ? 19.298 4.432 -43.750 1.00 92.94 75 MET A CA 1
ATOM 572 C C . MET A 1 75 ? 19.765 4.707 -42.316 1.00 92.94 75 MET A C 1
ATOM 574 O O . MET A 1 75 ? 20.844 4.254 -41.943 1.00 92.94 75 MET A O 1
ATOM 578 N N . ILE A 1 76 ? 18.953 5.379 -41.491 1.00 90.81 76 ILE A N 1
ATOM 579 C CA . ILE A 1 76 ? 19.265 5.612 -40.069 1.00 90.81 76 ILE A CA 1
ATOM 580 C C . ILE A 1 76 ? 19.442 4.281 -39.331 1.00 90.81 76 ILE A C 1
ATOM 582 O O . ILE A 1 76 ? 20.454 4.080 -38.666 1.00 90.81 76 ILE A O 1
ATOM 586 N N . HIS A 1 77 ? 18.516 3.336 -39.506 1.00 92.31 77 HIS A N 1
ATOM 587 C CA . HIS A 1 77 ? 18.649 2.014 -38.891 1.00 92.31 77 HIS A CA 1
ATOM 588 C C . HIS A 1 77 ? 19.888 1.253 -39.381 1.00 92.31 77 HIS A C 1
ATOM 590 O O . HIS A 1 77 ? 20.564 0.596 -38.593 1.00 92.31 77 HIS A O 1
ATOM 596 N N . GLN A 1 78 ? 20.233 1.373 -40.665 1.00 91.81 78 GLN A N 1
ATOM 597 C CA . GLN A 1 78 ? 21.453 0.769 -41.202 1.00 91.81 78 GLN A CA 1
ATOM 598 C C . GLN A 1 78 ? 22.727 1.378 -40.603 1.00 91.81 78 GLN A C 1
ATOM 600 O O . GLN A 1 78 ? 23.699 0.649 -40.410 1.00 91.81 78 GLN A O 1
ATOM 605 N N . VAL A 1 79 ? 22.743 2.679 -40.294 1.00 91.81 79 VAL A N 1
ATOM 606 C CA . VAL A 1 79 ? 23.862 3.312 -39.579 1.00 91.81 79 VAL A CA 1
ATOM 607 C C . VAL A 1 79 ? 24.029 2.679 -38.196 1.00 91.81 79 VAL A C 1
ATOM 609 O O . VAL A 1 79 ? 25.121 2.196 -37.889 1.00 91.81 79 VAL A O 1
ATOM 612 N N . ASP A 1 80 ? 22.951 2.579 -37.413 1.00 90.31 80 ASP A N 1
ATOM 613 C CA . ASP A 1 80 ? 22.978 1.974 -36.070 1.00 90.31 80 ASP A CA 1
ATOM 614 C C . ASP A 1 80 ? 23.471 0.511 -36.098 1.00 90.31 80 ASP A C 1
ATOM 616 O O . ASP A 1 80 ? 24.292 0.076 -35.272 1.00 90.31 80 ASP A O 1
ATOM 620 N N . ASP A 1 81 ? 23.006 -0.260 -37.085 1.00 91.88 81 ASP A N 1
ATOM 621 C CA . ASP A 1 81 ? 23.412 -1.649 -37.289 1.00 91.88 81 ASP A CA 1
ATOM 622 C C . ASP A 1 81 ? 24.898 -1.760 -37.655 1.00 91.88 81 ASP A C 1
ATOM 624 O O . ASP A 1 81 ? 25.617 -2.602 -37.102 1.00 91.88 81 ASP A O 1
ATOM 628 N N . LEU A 1 82 ? 25.391 -0.904 -38.557 1.00 91.50 82 LEU A N 1
ATOM 629 C CA . LEU A 1 82 ? 26.794 -0.889 -38.973 1.00 91.50 82 LEU A CA 1
ATOM 630 C C . LEU A 1 82 ? 27.727 -0.454 -37.840 1.00 91.50 82 LEU A C 1
ATOM 632 O O . LEU A 1 82 ? 28.792 -1.053 -37.678 1.00 91.50 82 LEU A O 1
ATOM 636 N N . GLU A 1 83 ? 27.333 0.515 -37.014 1.00 89.00 83 GLU A N 1
ATOM 637 C CA . GLU A 1 83 ? 28.090 0.885 -35.814 1.00 89.00 83 GLU A CA 1
ATOM 638 C C . GLU A 1 83 ? 28.194 -0.288 -34.833 1.00 89.00 83 GLU A C 1
ATOM 640 O O . GLU A 1 83 ? 29.267 -0.588 -34.291 1.00 89.00 83 GLU A O 1
ATOM 645 N N . THR A 1 84 ? 27.081 -0.993 -34.626 1.00 89.69 84 THR A N 1
ATOM 646 C CA . THR A 1 84 ? 27.026 -2.169 -33.755 1.00 89.69 84 THR A CA 1
ATOM 647 C C . THR A 1 84 ? 27.889 -3.309 -34.298 1.00 89.69 84 THR A C 1
ATOM 649 O O . THR A 1 84 ? 28.626 -3.955 -33.543 1.00 89.69 84 THR A O 1
ATOM 652 N N . LEU A 1 85 ? 27.836 -3.563 -35.607 1.00 87.94 85 LEU A N 1
ATOM 653 C CA . LEU A 1 85 ? 28.646 -4.578 -36.280 1.00 87.94 85 LEU A CA 1
ATOM 654 C C . LEU A 1 85 ? 30.137 -4.230 -36.247 1.00 87.94 85 LEU A C 1
ATOM 656 O O . LEU A 1 85 ? 30.942 -5.102 -35.925 1.00 87.94 85 LEU A O 1
ATOM 660 N N . SER A 1 86 ? 30.505 -2.969 -36.477 1.00 89.06 86 SER A N 1
ATOM 661 C CA . SER A 1 86 ? 31.887 -2.484 -36.383 1.00 89.06 86 SER A CA 1
ATOM 662 C C . SER A 1 86 ? 32.490 -2.747 -34.999 1.00 89.06 86 SER A C 1
ATOM 664 O O . SER A 1 86 ? 33.582 -3.320 -34.888 1.00 89.06 86 SER A O 1
ATOM 666 N N . LYS A 1 87 ? 31.741 -2.437 -33.928 1.00 86.31 87 LYS A N 1
ATOM 667 C CA . LYS A 1 87 ? 32.148 -2.723 -32.540 1.00 86.31 87 LYS A CA 1
ATOM 668 C C . LYS A 1 87 ? 32.335 -4.226 -32.305 1.00 86.31 87 LYS A C 1
ATOM 670 O O . LYS A 1 87 ? 33.371 -4.644 -31.786 1.00 86.31 87 LYS A O 1
ATOM 675 N N . LYS A 1 88 ? 31.377 -5.054 -32.741 1.00 86.94 88 LYS A N 1
ATOM 676 C CA . LYS A 1 88 ? 31.439 -6.521 -32.596 1.00 86.94 88 LYS A CA 1
ATOM 677 C C . LYS A 1 88 ? 32.618 -7.138 -33.356 1.00 86.94 88 LYS A C 1
ATOM 679 O O . LYS A 1 88 ? 33.324 -7.977 -32.799 1.00 86.94 88 LYS A O 1
ATOM 684 N N . CYS A 1 89 ? 32.847 -6.734 -34.604 1.00 84.62 89 CYS A N 1
ATOM 685 C CA . CYS A 1 89 ? 33.959 -7.215 -35.427 1.00 84.62 89 CYS A CA 1
ATOM 686 C C . CYS A 1 89 ? 35.310 -6.811 -34.828 1.00 84.62 89 CYS A C 1
ATOM 688 O O . CYS A 1 89 ? 36.171 -7.669 -34.636 1.00 84.62 89 CYS A O 1
ATOM 690 N N . SER A 1 90 ? 35.461 -5.544 -34.434 1.00 81.12 90 SER A N 1
ATOM 691 C CA . SER A 1 90 ? 36.669 -5.048 -33.762 1.00 81.12 90 SER A CA 1
ATOM 692 C C . SER A 1 90 ? 36.988 -5.836 -32.488 1.00 81.12 90 SER A C 1
ATOM 694 O O . SER A 1 90 ? 38.142 -6.190 -32.249 1.00 81.12 90 SER A O 1
ATOM 696 N N . GLN A 1 91 ? 35.971 -6.174 -31.690 1.00 82.06 91 GLN A N 1
ATOM 697 C CA . GLN A 1 91 ? 36.150 -6.945 -30.459 1.00 82.06 91 GLN A CA 1
ATOM 698 C C . GLN A 1 91 ? 36.506 -8.416 -30.718 1.00 82.06 91 GLN A C 1
ATOM 700 O O . GLN A 1 91 ? 37.310 -8.995 -29.989 1.00 82.06 91 GLN A O 1
ATOM 705 N N . ARG A 1 92 ? 35.976 -9.026 -31.785 1.00 79.75 92 ARG A N 1
ATOM 706 C CA . ARG A 1 92 ? 36.357 -10.392 -32.187 1.00 79.75 92 ARG A CA 1
ATOM 707 C C . ARG A 1 92 ? 37.829 -10.494 -32.585 1.00 79.75 92 ARG A C 1
ATOM 709 O O . ARG A 1 92 ? 38.464 -11.484 -32.238 1.00 79.75 92 ARG A O 1
ATOM 716 N N . VAL A 1 93 ? 38.383 -9.474 -33.246 1.00 81.12 93 VAL A N 1
ATOM 717 C CA . VAL A 1 93 ? 39.818 -9.438 -33.583 1.00 81.12 93 VAL A CA 1
ATOM 718 C C . VAL A 1 93 ? 40.677 -9.416 -32.315 1.00 81.12 93 VAL A C 1
ATOM 720 O O . VAL A 1 93 ? 41.643 -10.170 -32.235 1.00 81.12 93 VAL A O 1
ATOM 723 N N . VAL A 1 94 ? 40.283 -8.652 -31.288 1.00 68.69 94 VAL A N 1
ATOM 724 C CA . VAL A 1 94 ? 40.971 -8.631 -29.979 1.00 68.69 94 VAL A CA 1
ATOM 725 C C . VAL A 1 94 ? 40.955 -10.007 -29.306 1.00 68.69 94 VAL A C 1
ATOM 727 O O . VAL A 1 94 ? 41.973 -10.458 -28.789 1.00 68.69 94 VAL A O 1
ATOM 730 N N . ASN A 1 95 ? 39.824 -10.708 -29.365 1.00 65.19 95 ASN A N 1
ATOM 731 C CA . ASN A 1 95 ? 39.648 -11.998 -28.693 1.00 65.19 95 ASN A CA 1
ATOM 732 C C . ASN A 1 95 ? 40.307 -13.184 -29.425 1.00 65.19 95 ASN A C 1
ATOM 734 O O . ASN A 1 95 ? 40.303 -14.296 -28.907 1.00 65.19 95 ASN A O 1
ATOM 738 N N . SER A 1 96 ? 40.866 -12.971 -30.619 1.00 64.75 96 SER A N 1
ATOM 739 C CA . SER A 1 96 ? 41.475 -14.026 -31.443 1.00 64.75 96 SER A CA 1
ATOM 740 C C . SER A 1 96 ? 42.952 -14.308 -31.131 1.00 64.75 96 SER A C 1
ATOM 742 O O . SER A 1 96 ? 43.573 -15.122 -31.812 1.00 64.75 96 SER A O 1
ATOM 744 N N . ASN A 1 97 ? 43.552 -13.647 -30.131 1.00 64.25 97 ASN A N 1
ATOM 745 C CA . ASN A 1 97 ? 44.975 -13.816 -29.825 1.00 64.25 97 ASN A CA 1
ATOM 746 C C . ASN A 1 97 ? 45.257 -15.147 -29.099 1.00 64.25 97 ASN A C 1
ATOM 748 O O . ASN A 1 97 ? 45.320 -15.202 -27.869 1.00 64.25 97 ASN A O 1
ATOM 752 N N . THR A 1 98 ? 45.477 -16.208 -29.878 1.00 63.47 98 THR A N 1
ATOM 753 C CA . THR A 1 98 ? 45.796 -17.575 -29.426 1.00 63.47 98 THR A CA 1
ATOM 754 C C . 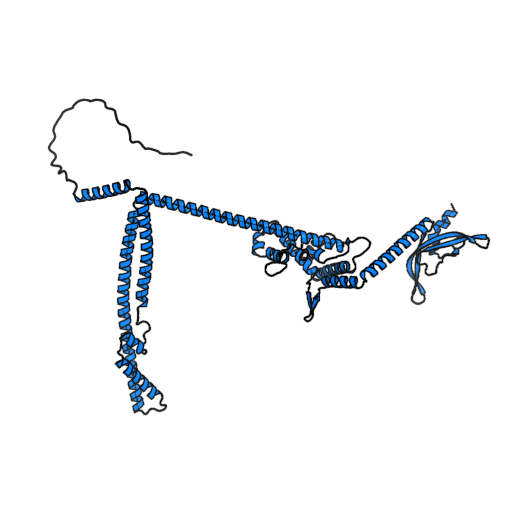THR A 1 98 ? 47.115 -17.705 -28.658 1.00 63.47 98 THR A C 1
ATOM 756 O O . THR A 1 98 ? 47.383 -18.763 -28.101 1.00 63.47 98 THR A O 1
ATOM 759 N N . CYS A 1 99 ? 47.956 -16.665 -28.625 1.00 67.50 99 CYS A N 1
ATOM 760 C CA . CYS A 1 99 ? 49.222 -16.670 -27.888 1.00 67.50 99 CYS A CA 1
ATOM 761 C C . CYS A 1 99 ? 49.111 -16.037 -26.489 1.00 67.50 99 CYS A C 1
ATOM 763 O O . CYS A 1 99 ? 50.098 -16.022 -25.754 1.00 67.50 99 CYS A O 1
ATOM 765 N N . THR A 1 100 ? 47.955 -15.481 -26.115 1.00 69.81 100 THR A N 1
ATOM 766 C CA . THR A 1 100 ? 47.775 -14.781 -24.832 1.00 69.81 100 THR A CA 1
ATOM 767 C C . THR A 1 100 ? 47.810 -15.773 -23.670 1.00 69.81 100 THR A C 1
ATOM 769 O O . THR A 1 100 ? 47.034 -16.721 -23.651 1.00 69.81 100 THR A O 1
ATOM 772 N N . GLY A 1 101 ? 48.695 -15.553 -22.691 1.00 71.81 101 GLY A N 1
ATOM 773 C CA . GLY A 1 101 ? 48.821 -16.423 -21.510 1.00 71.81 101 GLY A CA 1
ATOM 774 C C . GLY A 1 101 ? 49.578 -17.736 -21.746 1.00 71.81 101 GLY A C 1
ATOM 775 O O . GLY A 1 101 ? 49.584 -18.598 -20.870 1.00 71.81 101 GLY A O 1
ATOM 776 N N . LEU A 1 102 ? 50.224 -17.897 -22.904 1.00 82.38 102 LEU A N 1
ATOM 777 C CA . LEU A 1 102 ? 50.967 -19.107 -23.244 1.00 82.38 102 LEU A CA 1
ATOM 778 C C . LEU A 1 102 ? 52.285 -19.184 -22.453 1.00 82.38 102 LEU A C 1
ATOM 780 O O . LEU A 1 102 ? 53.089 -18.252 -22.486 1.00 82.38 102 LEU A O 1
ATOM 784 N N . ALA A 1 103 ? 52.512 -20.294 -21.748 1.00 84.31 103 ALA A N 1
ATOM 785 C CA . ALA A 1 103 ? 53.712 -20.514 -20.941 1.00 84.31 103 ALA A CA 1
ATOM 786 C C . ALA A 1 103 ? 54.720 -21.420 -21.661 1.00 84.31 103 ALA A C 1
ATOM 788 O O . ALA A 1 103 ? 54.344 -22.412 -22.283 1.00 84.31 103 ALA A O 1
ATOM 789 N N . ALA A 1 104 ? 56.017 -21.143 -21.493 1.00 84.81 104 ALA A N 1
ATOM 790 C CA . ALA A 1 104 ? 57.103 -21.951 -22.063 1.00 84.81 104 ALA A CA 1
ATOM 791 C C . ALA A 1 104 ? 57.147 -23.404 -21.534 1.00 84.81 104 ALA A C 1
ATOM 793 O O . ALA A 1 104 ? 57.832 -24.256 -22.098 1.00 84.81 104 ALA A O 1
ATOM 794 N N . THR A 1 105 ? 56.423 -23.689 -20.452 1.00 83.88 105 THR A N 1
ATOM 795 C CA . THR A 1 105 ? 56.301 -25.005 -19.814 1.00 83.88 105 THR A CA 1
ATOM 796 C C . THR A 1 105 ? 55.094 -25.809 -20.295 1.00 83.88 105 THR A C 1
ATOM 798 O O . THR A 1 105 ? 55.042 -27.010 -20.043 1.00 83.88 105 THR A O 1
ATOM 801 N N . ASN A 1 106 ? 54.129 -25.193 -20.991 1.00 87.81 106 ASN A N 1
ATOM 802 C CA . ASN A 1 106 ? 52.958 -25.902 -21.502 1.00 87.81 106 ASN A CA 1
ATOM 803 C C . ASN A 1 106 ? 53.189 -26.370 -22.946 1.00 87.81 106 ASN A C 1
ATOM 805 O O . ASN A 1 106 ? 52.844 -25.694 -23.917 1.00 87.81 106 ASN A O 1
ATOM 809 N N . TYR A 1 107 ? 53.796 -27.547 -23.086 1.00 89.06 107 TYR A N 1
ATOM 810 C CA . TYR A 1 107 ? 54.192 -28.096 -24.384 1.00 89.06 107 TYR A CA 1
ATOM 811 C C . TYR A 1 107 ? 53.008 -28.419 -25.308 1.00 89.06 107 TYR A C 1
ATOM 813 O O . TYR A 1 107 ? 53.143 -28.301 -26.525 1.00 89.06 107 TYR A O 1
ATOM 821 N N . ALA A 1 108 ? 51.845 -28.771 -24.751 1.00 85.56 108 ALA A N 1
ATOM 822 C CA . ALA A 1 108 ? 50.642 -29.040 -25.536 1.00 85.56 108 ALA A CA 1
ATOM 823 C C . ALA A 1 108 ? 50.123 -27.764 -26.218 1.00 85.56 108 ALA A C 1
ATOM 825 O O . ALA A 1 108 ? 49.853 -27.774 -27.419 1.00 85.56 108 ALA A O 1
ATOM 826 N N . ASP A 1 109 ? 50.075 -26.651 -25.483 1.00 85.44 109 ASP A N 1
ATOM 827 C CA . ASP A 1 109 ? 49.637 -25.357 -26.017 1.00 85.44 109 ASP A CA 1
ATOM 828 C C . ASP A 1 109 ? 50.651 -24.790 -27.021 1.00 85.44 109 ASP A C 1
ATOM 830 O O . ASP A 1 109 ? 50.277 -24.279 -28.079 1.00 85.44 109 ASP A O 1
ATOM 834 N N . LEU A 1 110 ? 51.951 -24.937 -26.739 1.00 86.62 110 LEU A N 1
ATOM 835 C CA . LEU A 1 110 ? 53.022 -24.568 -27.671 1.00 86.62 110 LEU A CA 1
ATOM 836 C C . LEU A 1 110 ? 52.912 -25.320 -29.004 1.00 86.62 110 LEU A C 1
ATOM 838 O O . LEU A 1 110 ? 53.117 -24.726 -30.065 1.00 86.62 110 LEU A O 1
ATOM 842 N N . MET A 1 111 ? 52.565 -26.607 -28.957 1.00 87.62 111 MET A N 1
ATOM 843 C CA . MET A 1 111 ? 52.328 -27.427 -30.144 1.00 87.62 111 MET A CA 1
ATOM 844 C C . MET A 1 111 ? 51.040 -27.026 -30.870 1.00 87.62 111 MET A C 1
ATOM 846 O O . MET A 1 111 ? 51.050 -26.897 -32.092 1.00 87.62 111 MET A O 1
ATOM 850 N N . ALA A 1 112 ? 49.949 -26.767 -30.142 1.00 83.88 112 ALA A N 1
ATOM 851 C CA . ALA A 1 112 ? 48.675 -26.336 -30.724 1.00 83.88 112 ALA A CA 1
ATOM 852 C C . ALA A 1 112 ? 48.802 -25.014 -31.503 1.00 83.88 112 ALA A C 1
ATOM 854 O O . ALA A 1 112 ? 48.153 -24.824 -32.529 1.00 83.88 112 ALA A O 1
ATOM 855 N N . VAL A 1 113 ? 49.689 -24.121 -31.054 1.00 81.81 113 VAL A N 1
ATOM 856 C CA . VAL A 1 113 ? 50.008 -22.848 -31.724 1.00 81.81 113 VAL A CA 1
ATOM 857 C C . VAL A 1 113 ? 51.156 -22.996 -32.747 1.00 81.81 113 VAL A C 1
ATOM 859 O O . VAL A 1 113 ? 51.564 -22.020 -33.389 1.00 81.81 113 VAL A O 1
ATOM 862 N N . GLY A 1 114 ? 51.679 -24.212 -32.935 1.00 85.00 114 GLY A N 1
ATOM 863 C CA . GLY A 1 114 ? 52.696 -24.557 -33.932 1.00 85.00 114 GLY A CA 1
ATOM 864 C C . GLY A 1 114 ? 54.081 -23.966 -33.659 1.00 85.00 114 GLY A C 1
ATOM 865 O O . GLY A 1 114 ? 54.825 -23.698 -34.599 1.00 85.00 114 GLY A O 1
ATOM 866 N N . LEU A 1 115 ? 54.420 -23.682 -32.396 1.00 86.81 115 LEU A N 1
ATOM 867 C CA . LEU A 1 115 ? 55.754 -23.202 -32.001 1.00 86.81 115 LEU A CA 1
ATOM 868 C C . LEU A 1 115 ? 56.776 -24.341 -31.867 1.00 86.81 115 LEU A C 1
ATOM 870 O O . LEU A 1 115 ? 57.974 -24.110 -32.038 1.00 86.81 115 LEU A O 1
ATOM 874 N N . ILE A 1 116 ? 56.298 -25.552 -31.583 1.00 87.88 116 ILE A N 1
ATOM 875 C CA . ILE A 1 116 ? 57.066 -26.801 -31.538 1.00 87.88 116 ILE A CA 1
ATOM 876 C C . ILE A 1 116 ? 56.243 -27.926 -32.171 1.00 87.88 116 ILE A C 1
ATOM 878 O O . ILE A 1 116 ? 55.019 -27.828 -32.251 1.00 87.88 116 ILE A O 1
ATOM 882 N N . ASP A 1 117 ? 56.902 -28.992 -32.613 1.00 90.69 117 ASP A N 1
ATOM 883 C CA . ASP A 1 117 ? 56.232 -30.182 -33.141 1.00 90.69 117 ASP A CA 1
ATOM 884 C C . ASP A 1 117 ? 56.061 -31.271 -32.066 1.00 90.69 117 ASP A C 1
ATOM 886 O O . ASP A 1 117 ? 56.655 -31.215 -30.985 1.00 90.69 117 ASP A O 1
ATOM 890 N N . ALA A 1 118 ? 55.241 -32.281 -32.368 1.00 89.06 118 ALA A N 1
ATOM 891 C CA . ALA A 1 118 ? 54.968 -33.392 -31.456 1.00 89.06 118 ALA A CA 1
ATOM 892 C C . ALA A 1 118 ? 56.242 -34.166 -31.065 1.00 89.06 118 ALA A C 1
ATOM 894 O O . ALA A 1 118 ? 56.403 -34.561 -29.910 1.00 89.06 118 ALA A O 1
ATOM 895 N N . ALA A 1 119 ? 57.183 -34.326 -32.000 1.00 90.56 119 ALA A N 1
ATOM 896 C CA . ALA A 1 119 ? 58.442 -35.020 -31.743 1.00 90.56 119 ALA A CA 1
ATOM 897 C C . ALA A 1 119 ? 59.322 -34.260 -30.733 1.00 90.56 119 ALA A C 1
ATOM 899 O O . ALA A 1 119 ? 60.041 -34.871 -29.938 1.00 90.56 119 ALA A O 1
ATOM 900 N N . TYR A 1 120 ? 59.264 -32.930 -30.739 1.00 90.88 120 TYR A N 1
ATOM 901 C CA . TYR A 1 120 ? 59.961 -32.063 -29.800 1.00 90.88 120 TYR A CA 1
ATOM 902 C C . TYR A 1 120 ? 59.303 -32.095 -28.414 1.00 90.88 120 TYR A C 1
ATOM 904 O O . TYR A 1 120 ? 60.014 -32.177 -27.411 1.00 90.88 120 TYR A O 1
ATOM 912 N N . VAL A 1 121 ? 57.964 -32.114 -28.352 1.00 90.31 121 VAL A N 1
ATOM 913 C CA . VAL A 1 121 ? 57.200 -32.281 -27.099 1.00 90.31 121 VAL A CA 1
ATOM 914 C C . VAL A 1 121 ? 57.604 -33.567 -26.380 1.00 90.31 121 VAL A C 1
ATOM 916 O O . VAL A 1 121 ? 57.953 -33.520 -25.201 1.00 90.31 121 VAL A O 1
ATOM 919 N N . GLU A 1 122 ? 57.639 -34.702 -27.087 1.00 90.25 122 GLU A N 1
ATOM 920 C CA . GLU A 1 122 ? 58.024 -35.991 -26.495 1.00 90.25 122 GLU A CA 1
ATOM 921 C C . GLU A 1 122 ? 59.437 -35.967 -25.893 1.00 90.25 122 GLU A C 1
ATOM 923 O O . GLU A 1 122 ? 59.695 -36.574 -24.852 1.00 90.25 122 GLU A O 1
ATOM 928 N N . ARG A 1 123 ? 60.380 -35.269 -26.538 1.00 92.31 123 ARG A N 1
ATOM 929 C CA . ARG A 1 123 ? 61.761 -35.142 -26.042 1.00 92.31 123 ARG A CA 1
ATOM 930 C C . ARG A 1 123 ? 61.840 -34.280 -24.786 1.00 92.31 123 ARG A C 1
ATOM 932 O O . ARG A 1 123 ? 62.591 -34.625 -23.876 1.00 92.31 123 ARG A O 1
ATOM 939 N N . LEU A 1 124 ? 61.073 -33.192 -24.725 1.00 90.50 124 LEU A N 1
ATOM 940 C CA . LEU A 1 124 ? 61.004 -32.330 -23.545 1.00 90.50 124 LEU A CA 1
ATOM 941 C C . LEU A 1 124 ? 60.330 -33.038 -22.365 1.00 90.50 124 LEU A C 1
ATOM 943 O O . LEU A 1 124 ? 60.837 -32.966 -21.252 1.00 90.50 124 LEU A O 1
ATOM 947 N N . GLN A 1 125 ? 59.258 -33.797 -22.609 1.00 92.00 125 GLN A N 1
ATOM 948 C CA . GLN A 1 125 ? 58.615 -34.619 -21.578 1.00 92.00 125 GLN A CA 1
ATOM 949 C C . GLN A 1 125 ? 59.576 -35.672 -21.019 1.00 92.00 125 GLN A C 1
ATOM 951 O O . GLN A 1 125 ? 59.730 -35.777 -19.806 1.00 92.00 125 GLN A O 1
ATOM 956 N N . LYS A 1 126 ? 60.311 -36.384 -21.886 1.00 93.19 126 LYS A N 1
ATOM 957 C CA . LYS A 1 126 ? 61.356 -37.330 -21.455 1.00 93.19 126 LYS A CA 1
ATOM 958 C C . LYS A 1 126 ? 62.460 -36.652 -20.637 1.00 93.19 126 LYS A C 1
ATOM 960 O O . LYS A 1 126 ? 62.971 -37.246 -19.692 1.00 93.19 126 LYS A O 1
ATOM 965 N N . MET A 1 127 ? 62.848 -35.426 -20.991 1.00 92.56 127 MET A N 1
ATOM 966 C CA . MET A 1 127 ? 63.824 -34.645 -20.227 1.00 92.56 127 MET A CA 1
ATOM 967 C C . MET A 1 127 ? 63.286 -34.272 -18.839 1.00 92.56 127 MET A C 1
ATOM 969 O O . MET A 1 127 ? 63.993 -34.472 -17.853 1.00 92.56 127 MET A O 1
ATOM 973 N N . ASP A 1 128 ? 62.042 -33.801 -18.754 1.00 91.62 128 ASP A N 1
ATOM 974 C CA . ASP A 1 128 ? 61.375 -33.470 -17.492 1.00 91.62 128 ASP A CA 1
ATOM 975 C C . ASP A 1 128 ? 61.221 -34.707 -16.594 1.00 91.62 128 ASP A C 1
ATOM 977 O O . ASP A 1 128 ? 61.541 -34.650 -15.408 1.00 91.62 128 ASP A O 1
ATOM 981 N N . GLU A 1 129 ? 60.840 -35.854 -17.164 1.00 93.94 129 GLU A N 1
ATOM 982 C CA . GLU A 1 129 ? 60.788 -37.135 -16.452 1.00 93.94 129 GLU A CA 1
ATOM 983 C C . GLU A 1 129 ? 62.152 -37.544 -15.884 1.00 93.94 129 GLU A C 1
ATOM 985 O O . GLU A 1 129 ? 62.235 -38.023 -14.752 1.00 93.94 129 GLU A O 1
ATOM 990 N N . LEU A 1 130 ? 63.230 -37.387 -16.661 1.00 93.25 130 LEU A N 1
ATOM 991 C CA . LEU A 1 130 ? 64.584 -37.705 -16.206 1.00 93.25 130 LEU A CA 1
ATOM 992 C C . LEU A 1 130 ? 65.033 -36.765 -15.086 1.00 93.25 130 LEU A C 1
ATOM 994 O O . LEU A 1 130 ? 65.596 -37.240 -14.103 1.00 93.25 130 LEU A O 1
ATOM 998 N N . ILE A 1 131 ? 64.749 -35.465 -15.199 1.00 92.50 131 ILE A N 1
ATOM 999 C CA . ILE A 1 131 ? 65.019 -34.481 -14.142 1.00 92.50 131 ILE A CA 1
ATOM 1000 C C . ILE A 1 131 ? 64.284 -34.877 -12.857 1.00 92.50 131 ILE A C 1
ATOM 1002 O O . ILE A 1 131 ? 64.920 -34.987 -11.811 1.00 92.50 131 ILE A O 1
ATOM 1006 N N . SER A 1 132 ? 62.984 -35.186 -12.931 1.00 92.81 132 SER A N 1
ATOM 1007 C CA . SER A 1 132 ? 62.209 -35.630 -11.765 1.00 92.81 132 SER A CA 1
ATOM 1008 C C . SER A 1 132 ? 62.749 -36.926 -11.154 1.00 92.81 132 SER A C 1
ATOM 1010 O O . SER A 1 132 ? 62.832 -37.036 -9.933 1.00 92.81 132 SER A O 1
ATOM 1012 N N . LYS A 1 133 ? 63.165 -37.899 -11.980 1.00 92.12 133 LYS A N 1
ATOM 1013 C CA . LYS A 1 133 ? 63.782 -39.151 -11.504 1.00 92.12 133 LYS A CA 1
ATOM 1014 C C . LYS A 1 133 ? 65.101 -38.905 -10.780 1.00 92.12 133 LYS A C 1
ATOM 1016 O O . LYS A 1 133 ? 65.331 -39.529 -9.752 1.00 92.12 133 LYS A O 1
ATOM 1021 N N . PHE A 1 134 ? 65.950 -38.012 -11.291 1.00 90.69 134 PHE A N 1
ATOM 1022 C CA . PHE A 1 134 ? 67.184 -37.634 -10.605 1.00 90.69 134 PHE A CA 1
ATOM 1023 C C . PHE A 1 134 ? 66.879 -36.919 -9.281 1.00 90.69 134 PHE A C 1
ATOM 1025 O O . PHE A 1 134 ? 67.421 -37.318 -8.260 1.00 90.69 134 PHE A O 1
ATOM 1032 N N . GLN A 1 135 ? 65.973 -35.937 -9.268 1.00 89.69 135 GLN A N 1
ATOM 1033 C CA . GLN A 1 135 ? 65.611 -35.168 -8.066 1.00 89.69 135 GLN A CA 1
ATOM 1034 C C . GLN A 1 135 ? 64.977 -36.016 -6.946 1.00 89.69 135 GLN A C 1
ATOM 1036 O O . GLN A 1 135 ? 65.070 -35.645 -5.780 1.00 89.69 135 GLN A O 1
ATOM 1041 N N . ALA A 1 136 ? 64.352 -37.152 -7.275 1.00 89.56 136 ALA A N 1
ATOM 1042 C CA . ALA A 1 136 ? 63.750 -38.063 -6.298 1.00 89.56 136 ALA A CA 1
ATOM 1043 C C . ALA A 1 136 ? 64.769 -38.922 -5.518 1.00 89.56 136 ALA A C 1
ATOM 1045 O O . ALA A 1 136 ? 64.386 -39.627 -4.585 1.00 89.56 136 ALA A O 1
ATOM 1046 N N . VAL A 1 137 ? 66.051 -38.903 -5.897 1.00 91.12 137 VAL A N 1
ATOM 1047 C CA . VAL A 1 137 ? 67.108 -39.687 -5.244 1.00 91.12 137 VAL A CA 1
ATOM 1048 C C . VAL A 1 137 ? 67.771 -38.862 -4.138 1.00 91.12 137 VAL A C 1
ATOM 1050 O O . VAL A 1 137 ? 68.380 -37.831 -4.404 1.00 91.12 137 VAL A O 1
ATOM 1053 N N . GLU A 1 138 ? 67.708 -39.354 -2.898 1.00 81.50 138 GLU A N 1
ATOM 1054 C CA . GLU A 1 138 ? 68.157 -38.637 -1.689 1.00 81.50 138 GLU A CA 1
ATOM 1055 C C . GLU A 1 138 ? 69.676 -38.352 -1.666 1.00 81.50 138 GLU A C 1
ATOM 1057 O O . GLU A 1 138 ? 70.120 -37.313 -1.171 1.00 81.50 138 GLU A O 1
ATOM 1062 N N . HIS A 1 139 ? 70.488 -39.233 -2.267 1.00 85.38 139 HIS A N 1
ATOM 1063 C CA . HIS A 1 139 ? 71.942 -39.078 -2.393 1.00 85.38 139 HIS A CA 1
ATOM 1064 C C . HIS A 1 139 ? 72.426 -39.396 -3.815 1.00 85.38 139 HIS A C 1
ATOM 1066 O O . HIS A 1 139 ? 72.657 -40.552 -4.171 1.00 85.38 139 HIS A O 1
ATOM 1072 N N . LEU A 1 140 ? 72.606 -38.359 -4.637 1.00 85.75 140 LEU A N 1
ATOM 1073 C CA . LEU A 1 140 ? 73.116 -38.500 -6.003 1.00 85.75 140 LEU A CA 1
ATOM 1074 C C . LEU A 1 140 ? 74.652 -38.580 -6.045 1.00 85.75 140 LEU A C 1
ATOM 1076 O O . LEU A 1 140 ? 75.330 -37.711 -5.488 1.00 85.75 140 LEU A O 1
ATOM 1080 N N . PRO A 1 141 ? 75.228 -39.558 -6.772 1.00 88.62 141 PRO A N 1
ATOM 1081 C CA . PRO A 1 141 ? 76.647 -39.558 -7.108 1.00 88.62 141 PRO A CA 1
ATOM 1082 C C . PRO A 1 141 ? 77.040 -38.297 -7.886 1.00 88.62 141 PRO A C 1
ATOM 1084 O O . PRO A 1 141 ? 76.267 -37.797 -8.704 1.00 88.62 141 PRO A O 1
ATOM 1087 N N . ARG A 1 142 ? 78.282 -37.828 -7.707 1.00 85.06 142 ARG A N 1
ATOM 1088 C CA . ARG A 1 142 ? 78.797 -36.593 -8.332 1.00 85.06 142 ARG A CA 1
ATOM 1089 C C . ARG A 1 142 ? 78.551 -36.524 -9.844 1.00 85.06 142 ARG A C 1
ATOM 1091 O O . ARG A 1 142 ? 78.173 -35.473 -10.351 1.00 85.06 142 ARG A O 1
ATOM 1098 N N . GLU A 1 143 ? 78.744 -37.629 -10.560 1.00 85.88 143 GLU A N 1
ATOM 1099 C CA . GLU A 1 143 ? 78.511 -37.702 -12.010 1.00 85.88 143 GLU A CA 1
ATOM 1100 C C . GLU A 1 143 ? 77.034 -37.502 -12.382 1.00 85.88 143 GLU A C 1
ATOM 1102 O O . GLU A 1 143 ? 76.730 -36.786 -13.336 1.00 85.88 143 GLU A O 1
ATOM 1107 N N . ALA A 1 144 ? 76.113 -38.078 -11.603 1.00 85.44 144 ALA A N 1
ATOM 1108 C CA . ALA A 1 144 ? 74.675 -37.910 -11.794 1.00 85.44 144 ALA A CA 1
ATOM 1109 C C . ALA A 1 144 ? 74.230 -36.475 -11.469 1.00 85.44 144 ALA A C 1
ATOM 1111 O O . ALA A 1 144 ? 73.443 -35.904 -12.221 1.00 85.44 144 ALA A O 1
ATOM 1112 N N . SER A 1 145 ? 74.799 -35.850 -10.432 1.00 86.81 145 SER A N 1
ATOM 1113 C CA . SER A 1 145 ? 74.536 -34.443 -10.097 1.00 86.81 145 SER A CA 1
ATOM 1114 C C . SER A 1 145 ? 74.976 -33.484 -11.208 1.00 86.81 145 SER A C 1
ATOM 1116 O O . SER A 1 145 ? 74.249 -32.552 -11.542 1.00 86.81 145 SER A O 1
ATOM 1118 N N . VAL A 1 146 ? 76.129 -33.733 -11.843 1.00 90.44 146 VAL A N 1
ATOM 1119 C CA . VAL A 1 146 ? 76.589 -32.945 -13.005 1.00 90.44 146 VAL A CA 1
ATOM 1120 C C . VAL A 1 146 ? 75.651 -33.124 -14.206 1.00 90.44 146 VAL A C 1
ATOM 1122 O O . VAL A 1 146 ? 75.371 -32.162 -14.921 1.00 90.44 146 VAL A O 1
ATOM 1125 N N . LYS A 1 147 ? 75.128 -34.337 -14.437 1.00 89.81 147 LYS A N 1
ATOM 1126 C CA . LYS A 1 147 ? 74.158 -34.593 -15.515 1.00 89.81 147 LYS A CA 1
ATOM 1127 C C . LYS A 1 147 ? 72.801 -33.942 -15.253 1.00 89.81 147 LYS A C 1
ATOM 1129 O O . LYS A 1 147 ? 72.244 -33.383 -16.195 1.00 89.81 147 LYS A O 1
ATOM 1134 N N . LEU A 1 148 ? 72.302 -33.973 -14.016 1.00 90.44 148 LEU A N 1
ATOM 1135 C CA . LEU A 1 148 ? 71.087 -33.261 -13.615 1.00 90.44 148 LEU A CA 1
ATOM 1136 C C . LEU A 1 148 ? 71.235 -31.757 -13.868 1.00 90.44 148 LEU A C 1
ATOM 1138 O O . LEU A 1 148 ? 70.409 -31.193 -14.579 1.00 90.44 148 LEU A O 1
ATOM 1142 N N . ALA A 1 149 ? 72.330 -31.146 -13.402 1.00 88.25 149 ALA A N 1
ATOM 1143 C CA . ALA A 1 149 ? 72.602 -29.728 -13.634 1.00 88.25 149 ALA A CA 1
ATOM 1144 C C . ALA A 1 149 ? 72.623 -29.379 -15.135 1.00 88.25 149 ALA A C 1
ATOM 1146 O O . ALA A 1 149 ? 72.029 -28.388 -15.548 1.00 88.25 149 ALA A O 1
ATOM 1147 N N . GLY A 1 150 ? 73.225 -30.229 -15.976 1.00 91.75 150 GLY A N 1
ATOM 1148 C CA . GLY A 1 150 ? 73.228 -30.031 -17.430 1.00 91.75 150 GLY A CA 1
ATOM 1149 C C . GLY A 1 150 ? 71.861 -30.223 -18.109 1.00 91.75 150 GLY A C 1
ATOM 1150 O O . GLY A 1 150 ? 71.606 -29.617 -19.150 1.00 91.75 150 GLY A O 1
ATOM 1151 N N . LEU A 1 151 ? 70.969 -31.058 -17.560 1.00 90.88 151 LEU A N 1
ATOM 1152 C CA . LEU A 1 151 ? 69.587 -31.185 -18.043 1.00 90.88 151 LEU A CA 1
ATOM 1153 C C . LEU A 1 151 ? 68.735 -29.987 -17.609 1.00 90.88 151 LEU A C 1
ATOM 1155 O O . LEU A 1 151 ? 67.979 -29.460 -18.421 1.00 90.88 151 LEU A O 1
ATOM 1159 N N . GLU A 1 152 ? 68.888 -29.529 -16.367 1.00 90.12 152 GLU A N 1
ATOM 1160 C CA . GLU A 1 152 ? 68.222 -28.328 -15.852 1.00 90.12 152 GLU A CA 1
ATOM 1161 C C . GLU A 1 152 ? 68.661 -27.073 -16.614 1.00 90.12 152 GLU A C 1
ATOM 1163 O O . GLU A 1 152 ? 67.817 -26.263 -16.995 1.00 90.12 152 GLU A O 1
ATOM 1168 N N . GLU A 1 153 ? 69.953 -26.948 -16.929 1.00 93.44 153 GLU A N 1
ATOM 1169 C CA . GLU A 1 153 ? 70.490 -25.868 -17.761 1.00 93.44 153 GLU A CA 1
ATOM 1170 C C . GLU A 1 153 ? 69.875 -25.878 -19.167 1.00 93.44 153 GLU A C 1
ATOM 1172 O O . GLU A 1 153 ? 69.397 -24.848 -19.639 1.00 93.44 153 GLU A O 1
ATOM 1177 N N . LYS A 1 154 ? 69.798 -27.045 -19.822 1.00 91.12 154 LYS A N 1
ATOM 1178 C CA . LYS A 1 154 ? 69.162 -27.175 -21.146 1.00 91.12 154 LYS A CA 1
ATOM 1179 C C . LYS A 1 154 ? 67.659 -26.908 -21.113 1.00 91.12 154 LYS A C 1
ATOM 1181 O O . LYS A 1 154 ? 67.128 -26.305 -22.045 1.00 91.12 154 LYS A O 1
ATOM 1186 N N . ARG A 1 155 ? 66.969 -27.342 -20.055 1.00 89.81 155 ARG A N 1
ATOM 1187 C CA . ARG A 1 155 ? 65.547 -27.044 -19.837 1.00 89.81 155 ARG A CA 1
ATOM 1188 C C . ARG A 1 155 ? 65.332 -25.542 -19.685 1.00 89.81 155 ARG A C 1
ATOM 1190 O O . ARG A 1 155 ? 64.406 -25.008 -20.291 1.00 89.81 155 ARG A O 1
ATOM 1197 N N . LYS A 1 156 ? 66.199 -24.870 -18.925 1.00 90.69 156 LYS A N 1
ATOM 1198 C CA . LYS A 1 156 ? 66.158 -23.422 -18.726 1.00 90.69 156 LYS A CA 1
ATOM 1199 C C . LYS A 1 156 ? 66.460 -22.656 -20.017 1.00 90.69 156 LYS A C 1
ATOM 1201 O O . LYS A 1 156 ? 65.662 -21.808 -20.390 1.00 90.69 156 LYS A O 1
ATOM 1206 N N . ASP A 1 157 ? 67.512 -23.015 -20.758 1.00 91.62 157 ASP A N 1
ATOM 1207 C CA . ASP A 1 157 ? 67.826 -22.404 -22.065 1.00 91.62 157 ASP A CA 1
ATOM 1208 C C . ASP A 1 157 ? 66.664 -22.562 -23.060 1.00 91.62 157 ASP A C 1
ATOM 1210 O O . ASP A 1 157 ? 66.308 -21.617 -23.765 1.00 91.62 157 ASP A O 1
ATOM 1214 N N . PHE A 1 158 ? 66.001 -23.725 -23.079 1.00 91.94 158 PHE A N 1
ATOM 1215 C CA . PHE A 1 158 ? 64.783 -23.901 -23.868 1.00 91.94 158 PHE A CA 1
ATOM 1216 C C . PHE A 1 158 ? 63.661 -22.959 -23.415 1.00 91.94 158 PHE A C 1
ATOM 1218 O O . PHE A 1 158 ? 63.051 -22.303 -24.260 1.00 91.94 158 PHE A O 1
ATOM 1225 N N . GLN A 1 159 ? 63.376 -22.897 -22.111 1.00 89.94 159 GLN A N 1
ATOM 1226 C CA . GLN A 1 159 ? 62.316 -22.048 -21.566 1.00 89.94 159 GLN A CA 1
ATOM 1227 C C . GLN A 1 159 ? 62.566 -20.570 -21.872 1.00 89.94 159 GLN A C 1
ATOM 1229 O O . GLN A 1 159 ? 61.652 -19.896 -22.345 1.00 89.94 159 GLN A O 1
ATOM 1234 N N . ASP A 1 160 ? 63.800 -20.098 -21.693 1.00 89.75 160 ASP A N 1
ATOM 1235 C CA . ASP A 1 160 ? 64.202 -18.717 -21.954 1.00 89.75 160 ASP A CA 1
ATOM 1236 C C . ASP A 1 160 ? 64.056 -18.377 -23.448 1.00 89.75 160 ASP A C 1
ATOM 1238 O O . ASP A 1 160 ? 63.418 -17.387 -23.814 1.00 89.75 160 ASP A O 1
ATOM 1242 N N . ARG A 1 161 ? 64.545 -19.241 -24.351 1.00 91.25 161 ARG A N 1
ATOM 1243 C CA . ARG A 1 161 ? 64.387 -19.042 -25.806 1.00 91.25 161 ARG A CA 1
ATOM 1244 C C . ARG A 1 161 ? 62.936 -19.116 -26.257 1.00 91.25 161 ARG A C 1
ATOM 1246 O O . ARG A 1 161 ? 62.540 -18.404 -27.180 1.00 91.25 161 ARG A O 1
ATOM 1253 N N . MET A 1 162 ? 62.147 -20.002 -25.657 1.00 90.38 162 MET A N 1
ATOM 1254 C CA . MET A 1 162 ? 60.740 -20.141 -26.006 1.00 90.38 162 MET A CA 1
ATOM 1255 C C . MET A 1 162 ? 59.932 -18.950 -25.498 1.00 90.38 162 MET A C 1
ATOM 1257 O O . MET A 1 162 ? 59.073 -18.472 -26.228 1.00 90.38 162 MET A O 1
ATOM 1261 N N . ALA A 1 163 ? 60.245 -18.411 -24.317 1.00 88.19 163 ALA A N 1
ATOM 1262 C CA . ALA A 1 163 ? 59.642 -17.179 -23.818 1.00 88.19 163 ALA A CA 1
ATOM 1263 C C . ALA A 1 163 ? 59.864 -16.009 -24.792 1.00 88.19 163 ALA A C 1
ATOM 1265 O O . ALA A 1 163 ? 58.902 -15.334 -25.157 1.00 88.19 163 ALA A O 1
ATOM 1266 N N . VAL A 1 164 ? 61.090 -15.845 -25.304 1.00 89.62 164 VAL A N 1
ATOM 1267 C CA . VAL A 1 164 ? 61.398 -14.839 -26.338 1.00 89.62 164 VAL A CA 1
ATOM 1268 C C . VAL A 1 164 ? 60.587 -15.086 -27.614 1.00 89.62 164 VAL A C 1
ATOM 1270 O O . VAL A 1 164 ? 59.937 -14.174 -28.117 1.00 89.62 164 VAL A O 1
ATOM 1273 N N . LYS A 1 165 ? 60.532 -16.327 -28.116 1.00 88.62 165 LYS A N 1
ATOM 1274 C CA . LYS A 1 165 ? 59.739 -16.663 -29.316 1.00 88.62 165 LYS A CA 1
ATOM 1275 C C . LYS A 1 165 ? 58.233 -16.443 -29.137 1.00 88.62 165 LYS A C 1
ATOM 1277 O O . LYS A 1 165 ? 57.563 -16.026 -30.083 1.00 88.62 165 LYS A O 1
ATOM 1282 N N . ILE A 1 166 ? 57.690 -16.746 -27.956 1.00 87.69 166 ILE A N 1
ATOM 1283 C CA . ILE A 1 166 ? 56.289 -16.472 -27.609 1.00 87.69 166 ILE A CA 1
ATOM 1284 C C . ILE A 1 166 ? 56.051 -14.963 -27.669 1.00 87.69 166 ILE A C 1
ATOM 1286 O O . ILE A 1 166 ? 55.101 -14.540 -28.327 1.00 87.69 166 ILE A O 1
ATOM 1290 N N . GLN A 1 167 ? 56.928 -14.165 -27.052 1.00 87.12 167 GLN A N 1
ATOM 1291 C CA . GLN A 1 167 ? 56.830 -12.706 -27.053 1.00 87.12 167 GLN A CA 1
ATOM 1292 C C . GLN A 1 167 ? 56.905 -12.131 -28.476 1.00 87.12 167 GLN A C 1
ATOM 1294 O O . GLN A 1 167 ? 56.013 -11.391 -28.881 1.00 87.12 167 GLN A O 1
ATOM 1299 N N . GLU A 1 168 ? 57.885 -12.538 -29.286 1.00 88.38 168 GLU A N 1
ATOM 1300 C CA . GLU A 1 168 ? 58.007 -12.096 -30.684 1.00 88.38 168 GLU A CA 1
ATOM 1301 C C . GLU A 1 168 ? 56.751 -12.422 -31.509 1.00 88.38 168 GLU A C 1
ATOM 1303 O O . GLU A 1 168 ? 56.301 -11.626 -32.340 1.00 88.38 168 GLU A O 1
ATOM 1308 N N . LYS A 1 169 ? 56.161 -13.608 -31.301 1.00 86.19 169 LYS A N 1
ATOM 1309 C CA . LYS A 1 169 ? 54.931 -14.013 -31.994 1.00 86.19 169 LYS A CA 1
ATOM 1310 C C . LYS A 1 169 ? 53.718 -13.225 -31.492 1.00 86.19 169 LYS A C 1
ATOM 1312 O O . LYS A 1 169 ? 52.875 -12.859 -32.309 1.00 86.19 169 LYS A O 1
ATOM 1317 N N . GLN A 1 170 ? 53.634 -12.937 -30.191 1.00 84.81 170 GLN A N 1
ATOM 1318 C CA . GLN A 1 170 ? 52.602 -12.072 -29.609 1.00 84.81 170 GLN A CA 1
ATOM 1319 C C . GLN A 1 170 ? 52.681 -10.646 -30.167 1.00 84.81 170 GLN A C 1
ATOM 1321 O O . GLN A 1 170 ? 51.650 -10.094 -30.543 1.00 84.81 170 GLN A O 1
ATOM 1326 N N . GLU A 1 171 ? 53.879 -10.073 -30.286 1.00 85.88 171 GLU A N 1
ATOM 1327 C CA . GLU A 1 171 ? 54.093 -8.734 -30.849 1.00 85.88 171 GLU A CA 1
ATOM 1328 C C . GLU A 1 171 ? 53.692 -8.674 -32.331 1.00 85.88 171 GLU A C 1
ATOM 1330 O O . GLU A 1 171 ? 52.916 -7.803 -32.729 1.00 85.88 171 GLU A O 1
ATOM 1335 N N . LYS A 1 172 ? 54.127 -9.650 -33.145 1.00 85.50 172 LYS A N 1
ATOM 1336 C CA . LYS A 1 172 ? 53.736 -9.749 -34.566 1.00 85.50 172 LYS A CA 1
ATOM 1337 C C . LYS A 1 172 ? 52.225 -9.899 -34.748 1.00 85.50 172 LYS A C 1
ATOM 1339 O O . LYS A 1 172 ? 51.642 -9.237 -35.606 1.00 85.50 172 LYS A O 1
ATOM 1344 N N . LEU A 1 173 ? 51.584 -10.746 -33.940 1.00 83.75 173 LEU A N 1
ATOM 1345 C CA . LEU A 1 173 ? 50.128 -10.905 -33.959 1.00 83.75 173 LEU A CA 1
ATOM 1346 C C . LEU A 1 173 ? 49.417 -9.630 -33.501 1.00 83.75 173 LEU A C 1
ATOM 1348 O O . LEU A 1 173 ? 48.432 -9.244 -34.121 1.00 83.75 173 LEU A O 1
ATOM 1352 N N . GLY A 1 174 ? 49.928 -8.949 -32.473 1.00 83.25 174 GLY A N 1
ATOM 1353 C CA . GLY A 1 174 ? 49.385 -7.682 -31.989 1.00 83.25 174 GLY A CA 1
ATOM 1354 C C . GLY A 1 174 ? 49.417 -6.583 -33.053 1.00 83.25 174 GLY A C 1
ATOM 1355 O O . GLY A 1 174 ? 48.417 -5.885 -33.236 1.00 83.25 174 GLY A O 1
ATOM 1356 N N . LEU A 1 175 ? 50.520 -6.480 -33.805 1.00 85.38 175 LEU A N 1
ATOM 1357 C CA . LEU A 1 175 ? 50.650 -5.568 -34.947 1.00 85.38 175 LEU A CA 1
ATOM 1358 C C . LEU A 1 175 ? 49.644 -5.902 -36.054 1.00 85.38 175 LEU A C 1
ATOM 1360 O O . LEU A 1 175 ? 48.889 -5.028 -36.475 1.00 85.38 175 LEU A O 1
ATOM 1364 N N . TYR A 1 176 ? 49.571 -7.169 -36.474 1.00 84.25 176 TYR A N 1
ATOM 1365 C CA . TYR A 1 176 ? 48.619 -7.609 -37.499 1.00 84.25 176 TYR A CA 1
ATOM 1366 C C . TYR A 1 176 ? 47.161 -7.364 -37.074 1.00 84.25 176 TYR A C 1
ATOM 1368 O O . TYR A 1 176 ? 46.367 -6.815 -37.833 1.00 84.25 176 TYR A O 1
ATOM 1376 N N . GLN A 1 177 ? 46.811 -7.683 -35.826 1.00 84.25 177 GLN A N 1
ATOM 1377 C CA . GLN A 1 177 ? 45.495 -7.389 -35.253 1.00 84.25 177 GLN A CA 1
ATOM 1378 C C . GLN A 1 177 ? 45.214 -5.885 -35.165 1.00 84.25 177 GLN A C 1
ATOM 1380 O O . GLN A 1 177 ? 44.055 -5.479 -35.220 1.00 84.25 177 GLN A O 1
ATOM 1385 N N . GLY A 1 178 ? 46.237 -5.050 -34.968 1.00 84.75 178 GLY A N 1
ATOM 1386 C CA . GLY A 1 178 ? 46.126 -3.593 -35.046 1.00 84.75 178 GLY A CA 1
ATOM 1387 C C . GLY A 1 178 ? 45.743 -3.133 -36.452 1.00 84.75 178 GLY A C 1
ATOM 1388 O O . GLY A 1 178 ? 44.745 -2.436 -36.603 1.00 84.75 178 GLY A O 1
ATOM 1389 N N . ILE A 1 179 ? 46.472 -3.607 -37.467 1.00 86.88 179 ILE A N 1
ATOM 1390 C CA . ILE A 1 179 ? 46.220 -3.298 -38.884 1.00 86.88 179 ILE A CA 1
ATOM 1391 C C . ILE A 1 179 ? 44.801 -3.719 -39.284 1.00 86.88 179 ILE A C 1
ATOM 1393 O O . ILE A 1 179 ? 44.020 -2.886 -39.736 1.00 86.88 179 ILE A O 1
ATOM 1397 N N . VAL A 1 180 ? 44.418 -4.971 -39.016 1.00 85.19 180 VAL A N 1
ATOM 1398 C CA . VAL A 1 180 ? 43.080 -5.489 -39.355 1.00 85.19 180 VAL A CA 1
ATOM 1399 C C . VAL A 1 180 ? 41.970 -4.715 -38.633 1.00 85.19 180 VAL A C 1
ATOM 1401 O O . VAL A 1 180 ? 40.910 -4.472 -39.206 1.00 85.19 180 VAL A O 1
ATOM 1404 N N . ARG A 1 181 ? 42.181 -4.297 -37.375 1.00 85.94 181 ARG A N 1
ATOM 1405 C CA . ARG A 1 181 ? 41.200 -3.470 -36.649 1.00 85.94 181 ARG A CA 1
ATOM 1406 C C . ARG A 1 181 ? 41.002 -2.112 -37.308 1.00 85.94 181 ARG A C 1
ATOM 1408 O O . ARG A 1 181 ? 39.859 -1.678 -37.428 1.00 85.94 181 ARG A O 1
ATOM 1415 N N . GLU A 1 182 ? 42.080 -1.453 -37.710 1.00 88.50 182 GLU A N 1
ATOM 1416 C CA . GLU A 1 182 ? 41.989 -0.159 -38.387 1.00 88.50 182 GLU A CA 1
ATOM 1417 C C . GLU A 1 182 ? 41.356 -0.291 -39.778 1.00 88.50 182 GLU A C 1
ATOM 1419 O O . GLU A 1 182 ? 40.479 0.496 -40.120 1.00 88.50 182 GLU A O 1
ATOM 1424 N N . GLU A 1 183 ? 41.675 -1.340 -40.539 1.00 88.38 183 GLU A N 1
ATOM 1425 C CA . GLU A 1 183 ? 41.010 -1.625 -41.819 1.00 88.38 183 GLU A CA 1
ATOM 1426 C C . GLU A 1 183 ? 39.499 -1.845 -41.657 1.00 88.38 183 GLU A C 1
ATOM 1428 O O . GLU A 1 183 ? 38.704 -1.269 -42.402 1.00 88.38 183 GLU A O 1
ATOM 1433 N N . ILE A 1 184 ? 39.083 -2.621 -40.647 1.00 86.56 184 ILE A N 1
ATOM 1434 C CA . ILE A 1 184 ? 37.666 -2.833 -40.318 1.00 86.56 184 ILE A CA 1
ATOM 1435 C C . ILE A 1 184 ? 36.995 -1.501 -39.975 1.00 86.56 184 ILE A C 1
ATOM 1437 O O . ILE A 1 184 ? 35.946 -1.184 -40.539 1.00 86.56 184 ILE A O 1
ATOM 1441 N N . LYS A 1 185 ? 37.586 -0.706 -39.075 1.00 88.31 185 LYS A N 1
ATOM 1442 C CA . LYS A 1 185 ? 37.032 0.601 -38.696 1.00 88.31 185 LYS A CA 1
ATOM 1443 C C . LYS A 1 185 ? 36.884 1.513 -39.905 1.00 88.31 185 LYS A C 1
ATOM 1445 O O . LYS A 1 185 ? 35.813 2.082 -40.080 1.00 88.31 185 LYS A O 1
ATOM 1450 N N . ASN A 1 186 ? 37.910 1.605 -40.748 1.00 90.75 186 ASN A N 1
ATOM 1451 C CA . ASN A 1 186 ? 37.900 2.448 -41.940 1.00 90.75 186 ASN A CA 1
ATOM 1452 C C . ASN A 1 186 ? 36.826 2.002 -42.938 1.00 90.75 186 ASN A C 1
ATOM 1454 O O . ASN A 1 186 ? 36.083 2.838 -43.448 1.00 90.75 186 ASN A O 1
ATOM 1458 N N . HIS A 1 187 ? 36.677 0.693 -43.163 1.00 90.38 187 HIS A N 1
ATOM 1459 C CA . HIS A 1 187 ? 35.628 0.157 -44.030 1.00 90.38 187 HIS A CA 1
ATOM 1460 C C . HIS A 1 187 ? 34.219 0.525 -43.535 1.00 90.38 187 HIS A C 1
ATOM 1462 O O . HIS A 1 187 ? 33.386 0.999 -44.311 1.00 90.38 187 HIS A O 1
ATOM 1468 N N . PHE A 1 188 ? 33.946 0.333 -42.239 1.00 89.56 188 PHE A N 1
ATOM 1469 C CA . PHE A 1 188 ? 32.648 0.686 -41.658 1.00 89.56 188 PHE A CA 1
ATOM 1470 C C . PHE A 1 188 ? 32.426 2.202 -41.617 1.00 89.56 188 PHE A C 1
ATOM 1472 O O . PHE A 1 188 ? 31.326 2.644 -41.936 1.00 89.56 188 PHE A O 1
ATOM 1479 N N . ALA A 1 189 ? 33.454 2.993 -41.297 1.00 91.12 189 ALA A N 1
ATOM 1480 C CA . ALA A 1 189 ? 33.382 4.452 -41.269 1.00 91.12 189 ALA A CA 1
ATOM 1481 C C . ALA A 1 189 ? 33.007 5.023 -42.642 1.00 91.12 189 ALA A C 1
ATOM 1483 O O . ALA A 1 189 ? 32.051 5.783 -42.736 1.00 91.12 189 ALA A O 1
ATOM 1484 N N . GLN A 1 190 ? 33.665 4.573 -43.715 1.00 93.12 190 GLN A N 1
ATOM 1485 C CA . GLN A 1 190 ? 33.339 4.997 -45.083 1.00 93.12 190 GLN A CA 1
ATOM 1486 C C . GLN A 1 190 ? 31.899 4.649 -45.475 1.00 93.12 190 GLN A C 1
ATOM 1488 O O . GLN A 1 190 ? 31.230 5.405 -46.179 1.00 93.12 190 GLN A O 1
ATOM 1493 N N . ARG A 1 191 ? 31.401 3.485 -45.045 1.00 91.44 191 ARG A N 1
ATOM 1494 C CA . ARG A 1 191 ? 30.033 3.059 -45.358 1.00 91.44 191 ARG A CA 1
ATOM 1495 C C . ARG A 1 191 ? 28.988 3.846 -44.565 1.00 91.44 191 ARG A C 1
ATOM 1497 O O . ARG A 1 191 ? 27.968 4.214 -45.138 1.00 91.44 191 ARG A O 1
ATOM 1504 N N . ILE A 1 192 ? 29.253 4.116 -43.287 1.00 92.50 192 ILE A N 1
ATOM 1505 C CA . ILE A 1 192 ? 28.418 4.976 -42.440 1.00 92.50 192 ILE A CA 1
ATOM 1506 C C . ILE A 1 192 ? 28.388 6.396 -43.007 1.00 92.50 192 ILE A C 1
ATOM 1508 O O . ILE A 1 192 ? 27.313 6.963 -43.152 1.00 92.50 192 ILE A O 1
ATOM 1512 N N . GLU A 1 193 ? 29.536 6.940 -43.409 1.00 93.19 193 GLU A N 1
ATOM 1513 C CA . GLU A 1 193 ? 29.627 8.275 -44.000 1.00 93.19 193 GLU A CA 1
ATOM 1514 C C . GLU A 1 193 ? 28.777 8.396 -45.271 1.00 93.19 193 GLU A C 1
ATOM 1516 O O . GLU A 1 193 ? 28.011 9.347 -45.401 1.00 93.19 193 GLU A O 1
ATOM 1521 N N . LYS A 1 194 ? 28.811 7.394 -46.162 1.00 92.75 194 LYS A N 1
ATOM 1522 C CA . LYS A 1 194 ? 27.934 7.356 -47.347 1.00 92.75 194 LYS A CA 1
ATOM 1523 C C . LYS A 1 194 ? 26.446 7.365 -46.986 1.00 92.75 194 LYS A C 1
ATOM 1525 O O . LYS A 1 194 ? 25.666 8.043 -47.649 1.00 92.75 194 LYS A O 1
ATOM 1530 N N . LEU A 1 195 ? 26.042 6.630 -45.947 1.00 91.75 195 LEU A N 1
ATOM 1531 C CA . LEU A 1 195 ? 24.651 6.630 -45.479 1.00 91.75 195 LEU A CA 1
ATOM 1532 C C . LEU A 1 195 ? 24.264 7.972 -44.850 1.00 91.75 195 LEU A C 1
ATOM 1534 O O . LEU A 1 195 ? 23.179 8.472 -45.123 1.00 91.75 195 LEU A O 1
ATOM 1538 N N . ILE A 1 196 ? 25.155 8.587 -44.065 1.00 92.25 196 ILE A N 1
ATOM 1539 C CA . ILE A 1 196 ? 24.947 9.922 -43.485 1.00 92.25 196 ILE A CA 1
ATOM 1540 C C . ILE A 1 196 ? 24.810 10.975 -44.590 1.00 92.25 196 ILE A C 1
ATOM 1542 O O . ILE A 1 196 ? 23.918 11.816 -44.515 1.00 92.25 196 ILE A O 1
ATOM 1546 N N . GLN A 1 197 ? 25.635 10.910 -45.639 1.00 92.56 197 GLN A N 1
ATOM 1547 C CA . GLN A 1 197 ? 25.513 11.785 -46.809 1.00 92.56 197 GLN A CA 1
ATOM 1548 C C . GLN A 1 197 ? 24.173 11.579 -47.533 1.00 92.56 197 GLN A C 1
ATOM 1550 O O . GLN A 1 197 ? 23.532 12.560 -47.903 1.00 92.56 197 GLN A O 1
ATOM 1555 N N . GLY A 1 198 ? 23.712 10.331 -47.677 1.00 87.56 198 GLY A N 1
ATOM 1556 C CA . GLY A 1 198 ? 22.386 10.017 -48.223 1.00 87.56 198 GLY A CA 1
ATOM 1557 C C . GLY A 1 198 ? 21.242 10.590 -47.380 1.00 87.56 198 GLY A C 1
ATOM 1558 O O . GLY A 1 198 ? 20.350 11.245 -47.914 1.00 87.56 198 GLY A O 1
ATOM 1559 N N . ILE A 1 199 ? 21.306 10.429 -46.054 1.00 90.56 199 ILE A N 1
ATOM 1560 C CA . ILE A 1 199 ? 20.343 11.013 -45.105 1.00 90.56 199 ILE A CA 1
ATOM 1561 C C . ILE A 1 199 ? 20.326 12.539 -45.228 1.00 90.56 199 ILE A C 1
ATOM 1563 O O . ILE A 1 199 ? 19.255 13.126 -45.364 1.00 90.56 199 ILE A O 1
ATOM 1567 N N . ALA A 1 200 ? 21.499 13.177 -45.226 1.00 89.56 200 ALA A N 1
ATOM 1568 C CA . ALA A 1 200 ? 21.617 14.623 -45.361 1.00 89.56 200 ALA A CA 1
ATOM 1569 C C . ALA A 1 200 ? 21.041 15.110 -46.699 1.00 89.56 200 ALA A C 1
ATOM 1571 O O . ALA A 1 200 ? 20.308 16.093 -46.718 1.00 89.56 200 ALA A O 1
ATOM 1572 N N . GLY A 1 201 ? 21.300 14.394 -47.799 1.00 87.75 201 GLY A N 1
ATOM 1573 C CA . GLY A 1 201 ? 20.733 14.694 -49.116 1.00 87.75 201 GLY A CA 1
ATOM 1574 C C . GLY A 1 201 ? 19.205 14.586 -49.171 1.00 87.75 201 GLY A C 1
ATOM 1575 O O . GLY A 1 201 ? 18.567 15.351 -49.887 1.00 87.75 201 GLY A O 1
ATOM 1576 N N . ILE A 1 202 ? 18.602 13.688 -48.390 1.00 88.56 202 ILE A N 1
ATOM 1577 C CA . ILE A 1 202 ? 17.141 13.614 -48.244 1.00 88.56 202 ILE A CA 1
ATOM 1578 C C . ILE A 1 202 ? 16.618 14.779 -47.383 1.00 88.56 202 ILE A C 1
ATOM 1580 O O . ILE A 1 202 ? 15.580 15.364 -47.688 1.00 88.56 202 ILE A O 1
ATOM 1584 N N . GLU A 1 203 ? 17.329 15.143 -46.315 1.00 87.25 203 GLU A N 1
ATOM 1585 C CA . GLU A 1 203 ? 16.931 16.209 -45.382 1.00 87.25 203 GLU A CA 1
ATOM 1586 C C . GLU A 1 203 ? 17.103 17.634 -45.926 1.00 87.25 203 GLU A C 1
ATOM 1588 O O . GLU A 1 203 ? 16.464 18.559 -45.414 1.00 87.25 203 GLU A O 1
ATOM 1593 N N . THR A 1 204 ? 17.930 17.841 -46.956 1.00 87.19 204 THR A N 1
ATOM 1594 C CA . THR A 1 204 ? 18.020 19.136 -47.648 1.00 87.19 204 THR A CA 1
ATOM 1595 C C . THR A 1 204 ? 16.767 19.454 -48.464 1.00 87.19 204 THR A C 1
ATOM 1597 O O . THR A 1 204 ? 16.538 20.622 -48.782 1.00 87.19 204 THR A O 1
ATOM 1600 N N . ASN A 1 205 ? 15.920 18.460 -48.761 1.00 86.31 205 ASN A N 1
ATOM 1601 C CA . ASN A 1 205 ? 14.652 18.681 -49.442 1.00 86.31 205 ASN A CA 1
ATOM 1602 C C . ASN A 1 205 ? 13.661 19.446 -48.529 1.00 86.31 205 ASN A C 1
ATOM 1604 O O . ASN A 1 205 ? 13.312 18.958 -47.446 1.00 86.31 205 ASN A O 1
ATOM 1608 N N . PRO A 1 206 ? 13.157 20.623 -48.952 1.00 84.12 206 PRO A N 1
ATOM 1609 C CA . PRO A 1 206 ? 12.297 21.464 -48.122 1.00 84.12 206 PRO A CA 1
ATOM 1610 C C . PRO A 1 206 ? 10.966 20.791 -47.751 1.00 84.12 206 PRO A C 1
ATOM 1612 O O . PRO A 1 206 ? 10.520 20.935 -46.613 1.00 84.12 206 PRO A O 1
ATOM 1615 N N . HIS A 1 207 ? 10.369 20.003 -48.653 1.00 85.44 207 HIS A N 1
ATOM 1616 C CA . HIS A 1 207 ? 9.105 19.305 -48.397 1.00 85.44 207 HIS A CA 1
ATOM 1617 C C . HIS A 1 207 ? 9.271 18.164 -47.387 1.00 85.44 207 HIS A C 1
ATOM 1619 O O . HIS A 1 207 ? 8.431 17.987 -46.503 1.00 85.44 207 HIS A O 1
ATOM 1625 N N . VAL A 1 208 ? 10.384 17.426 -47.462 1.00 88.56 208 VAL A N 1
ATOM 1626 C CA . VAL A 1 208 ? 10.738 16.398 -46.467 1.00 88.56 208 VAL A CA 1
ATOM 1627 C C . VAL A 1 208 ? 10.949 17.034 -45.096 1.00 88.56 208 VAL A C 1
ATOM 1629 O O . VAL A 1 208 ? 10.418 16.546 -44.098 1.00 88.56 208 VAL A O 1
ATOM 1632 N N . LYS A 1 209 ? 11.684 18.149 -45.035 1.00 87.06 209 LYS A N 1
ATOM 1633 C CA . LYS A 1 209 ? 11.958 18.869 -43.787 1.00 87.06 209 LYS A CA 1
ATOM 1634 C C . LYS A 1 209 ? 10.679 19.367 -43.111 1.00 87.06 209 LYS A C 1
ATOM 1636 O O . LYS A 1 209 ? 10.515 19.180 -41.906 1.00 87.06 209 LYS A O 1
ATOM 1641 N N . GLU A 1 210 ? 9.767 19.965 -43.875 1.00 87.62 210 GLU A N 1
ATOM 1642 C CA . GLU A 1 210 ? 8.468 20.420 -43.371 1.00 87.62 210 GLU A CA 1
ATOM 1643 C C . GLU A 1 210 ? 7.620 19.245 -42.866 1.00 87.62 210 GLU A C 1
ATOM 1645 O O . GLU A 1 210 ? 7.110 19.271 -41.744 1.00 87.62 210 GLU A O 1
ATOM 1650 N N . ARG A 1 211 ? 7.540 18.158 -43.642 1.00 88.12 211 ARG A N 1
ATOM 1651 C CA . ARG A 1 211 ? 6.798 16.950 -43.265 1.00 88.12 211 ARG A CA 1
ATOM 1652 C C . ARG A 1 211 ? 7.338 16.308 -41.983 1.00 88.12 211 ARG A C 1
ATOM 1654 O O . ARG A 1 211 ? 6.548 15.953 -41.108 1.00 88.12 211 ARG A O 1
ATOM 1661 N N . LEU A 1 212 ? 8.661 16.210 -41.831 1.00 88.25 212 LEU A N 1
ATOM 1662 C CA . LEU A 1 212 ? 9.309 15.714 -40.610 1.00 88.25 212 LEU A CA 1
ATOM 1663 C C . LEU A 1 212 ? 9.022 16.609 -39.395 1.00 88.25 212 LEU A C 1
ATOM 1665 O O . LEU A 1 212 ? 8.810 16.096 -38.294 1.00 88.25 212 LEU A O 1
ATOM 1669 N N . GLN A 1 213 ? 8.978 17.930 -39.582 1.00 88.94 213 GLN A N 1
ATOM 1670 C CA . GLN A 1 213 ? 8.628 18.873 -38.519 1.00 88.94 213 GLN A CA 1
ATOM 1671 C C . GLN A 1 213 ? 7.177 18.673 -38.051 1.00 88.94 213 GLN A C 1
ATOM 1673 O O . GLN A 1 213 ? 6.935 18.570 -36.848 1.00 88.94 213 GLN A O 1
ATOM 1678 N N . VAL A 1 214 ? 6.231 18.514 -38.982 1.00 89.38 214 VAL A N 1
ATOM 1679 C CA . VAL A 1 214 ? 4.821 18.220 -38.662 1.00 89.38 214 VAL A CA 1
ATOM 1680 C C . VAL A 1 214 ? 4.682 16.890 -37.914 1.00 89.38 214 VAL A C 1
ATOM 1682 O O . VAL A 1 214 ? 3.967 16.813 -36.914 1.00 89.38 214 VAL A O 1
ATOM 1685 N N . MET A 1 215 ? 5.387 15.841 -38.353 1.00 87.81 215 MET A N 1
ATOM 1686 C CA . MET A 1 215 ? 5.385 14.546 -37.659 1.00 87.81 215 MET A CA 1
ATOM 1687 C C . MET A 1 215 ? 5.902 14.673 -36.221 1.00 87.81 215 MET A C 1
ATOM 1689 O O . MET A 1 215 ? 5.288 14.147 -35.294 1.00 87.81 215 MET A O 1
ATOM 1693 N N . LYS A 1 216 ? 6.988 15.426 -36.018 1.00 88.12 216 LYS A N 1
ATOM 1694 C CA . LYS A 1 216 ? 7.565 15.675 -34.693 1.00 88.12 216 LYS A CA 1
ATOM 1695 C C . LYS A 1 216 ? 6.598 16.416 -33.766 1.00 88.12 216 LYS A C 1
ATOM 1697 O O . LYS A 1 216 ? 6.488 16.069 -32.591 1.00 88.12 216 LYS A O 1
ATOM 1702 N N . GLU A 1 217 ? 5.896 17.427 -34.267 1.00 89.75 217 GLU A N 1
ATOM 1703 C CA . GLU A 1 217 ? 4.895 18.166 -33.489 1.00 89.75 217 GLU A CA 1
ATOM 1704 C C . GLU A 1 217 ? 3.702 17.277 -33.109 1.00 89.75 217 GLU A C 1
ATOM 1706 O O . GLU A 1 217 ? 3.267 17.289 -31.954 1.00 89.75 217 GLU A O 1
ATOM 1711 N N . ALA A 1 218 ? 3.234 16.432 -34.034 1.00 88.31 218 ALA A N 1
ATOM 1712 C CA . ALA A 1 218 ? 2.175 15.460 -33.770 1.00 88.31 218 ALA A CA 1
ATOM 1713 C C . ALA A 1 218 ? 2.578 14.427 -32.699 1.00 88.31 218 ALA A C 1
ATOM 1715 O O . ALA A 1 218 ? 1.786 14.121 -31.805 1.00 88.31 218 ALA A O 1
ATOM 1716 N N . GLU A 1 219 ? 3.816 13.923 -32.737 1.00 86.00 219 GLU A N 1
ATOM 1717 C CA . GLU A 1 219 ? 4.348 13.011 -31.715 1.00 86.00 219 GLU A CA 1
ATOM 1718 C C . GLU A 1 219 ? 4.447 13.673 -30.336 1.00 86.00 219 GLU A C 1
ATOM 1720 O O . GLU A 1 219 ? 4.074 13.069 -29.325 1.00 86.00 219 GLU A O 1
ATOM 1725 N N . GLN A 1 220 ? 4.913 14.925 -30.275 1.00 87.69 220 GLN A N 1
ATOM 1726 C CA . GLN A 1 220 ? 4.978 15.679 -29.023 1.00 87.69 220 GLN A CA 1
ATOM 1727 C C . GLN A 1 220 ? 3.590 15.896 -28.422 1.00 87.69 220 GLN A C 1
ATOM 1729 O O . GLN A 1 220 ? 3.410 15.736 -27.212 1.00 87.69 220 GLN A O 1
ATOM 1734 N N . GLU A 1 221 ? 2.599 16.231 -29.246 1.00 88.44 221 GLU A N 1
ATOM 1735 C CA . GLU A 1 221 ? 1.231 16.423 -28.777 1.00 88.44 221 GLU A CA 1
ATOM 1736 C C . GLU A 1 221 ? 0.604 15.100 -28.313 1.00 88.44 221 GLU A C 1
ATOM 1738 O O . GLU A 1 221 ? 0.026 15.034 -27.226 1.00 88.44 221 GLU A O 1
ATOM 1743 N N . ALA A 1 222 ? 0.819 14.005 -29.048 1.00 89.00 222 ALA A N 1
ATOM 1744 C CA . ALA A 1 222 ? 0.394 12.670 -28.627 1.00 89.00 222 ALA A CA 1
ATOM 1745 C C . ALA A 1 222 ? 1.023 12.256 -27.283 1.00 89.00 222 ALA A C 1
ATOM 1747 O O . ALA A 1 222 ? 0.346 11.686 -26.418 1.00 89.00 222 ALA A O 1
ATOM 1748 N N . LEU A 1 223 ? 2.302 12.582 -27.064 1.00 87.19 223 LEU A N 1
ATOM 1749 C CA . LEU A 1 223 ? 2.985 12.320 -25.800 1.00 87.19 223 LEU A CA 1
ATOM 1750 C C . LEU A 1 223 ? 2.369 13.121 -24.646 1.00 87.19 223 LEU A C 1
ATOM 1752 O O . LEU A 1 223 ? 2.117 12.547 -23.583 1.00 87.19 223 LEU A O 1
ATOM 1756 N N . LYS A 1 224 ? 2.067 14.411 -24.851 1.00 88.44 224 LYS A N 1
ATOM 1757 C CA . LYS A 1 224 ? 1.368 15.236 -23.849 1.00 88.44 224 LYS A CA 1
ATOM 1758 C C . LYS A 1 224 ? -0.005 14.662 -23.512 1.00 88.44 224 LYS A C 1
ATOM 1760 O O . LYS A 1 224 ? -0.335 14.544 -22.334 1.00 88.44 224 LYS A O 1
ATOM 1765 N N . VAL A 1 225 ? -0.786 14.251 -24.513 1.00 90.69 225 VAL A N 1
ATOM 1766 C CA . VAL A 1 225 ? -2.104 13.625 -24.305 1.00 90.69 225 VAL A CA 1
ATOM 1767 C C . VAL A 1 225 ? -1.972 12.346 -23.476 1.00 90.69 225 VAL A C 1
ATOM 1769 O O . VAL A 1 225 ? -2.720 12.150 -22.516 1.00 90.69 225 VAL A O 1
ATOM 1772 N N . LYS A 1 226 ? -0.981 11.497 -23.776 1.00 89.50 226 LYS A N 1
ATOM 1773 C CA . LYS A 1 226 ? -0.713 10.270 -23.012 1.00 89.50 226 LYS A CA 1
ATOM 1774 C C . LYS A 1 226 ? -0.316 10.566 -21.563 1.00 89.50 226 LYS A C 1
ATOM 1776 O O . LYS A 1 226 ? -0.806 9.904 -20.648 1.00 89.50 226 LYS A O 1
ATOM 1781 N N . GLN A 1 227 ? 0.528 11.572 -21.340 1.00 86.25 227 GLN A N 1
ATOM 1782 C CA . GLN A 1 227 ? 0.911 12.014 -19.996 1.00 86.25 227 GLN A CA 1
ATOM 1783 C C . GLN A 1 227 ? -0.290 12.563 -19.215 1.00 86.25 227 GLN A C 1
ATOM 1785 O O . GLN A 1 227 ? -0.485 12.199 -18.056 1.00 86.25 227 GLN A O 1
ATOM 1790 N N . GLN A 1 228 ? -1.142 13.373 -19.848 1.00 87.56 228 GLN A N 1
ATOM 1791 C CA . GLN A 1 228 ? -2.370 13.879 -19.230 1.00 87.56 228 GLN A CA 1
ATOM 1792 C C . GLN A 1 228 ? -3.354 12.751 -18.894 1.00 87.56 228 GLN A C 1
ATOM 1794 O O . GLN A 1 228 ? -3.961 12.771 -17.823 1.00 87.56 228 GLN A O 1
ATOM 1799 N N . ALA A 1 229 ? -3.503 11.752 -19.768 1.00 86.56 229 ALA A N 1
ATOM 1800 C CA . ALA A 1 229 ? -4.343 10.585 -19.507 1.00 86.56 229 ALA A CA 1
ATOM 1801 C C . ALA A 1 229 ? -3.829 9.771 -18.308 1.00 86.56 229 ALA A C 1
ATOM 1803 O O . ALA A 1 229 ? -4.611 9.442 -17.415 1.00 86.56 229 ALA A O 1
ATOM 1804 N N . ALA A 1 230 ? -2.516 9.527 -18.234 1.00 83.69 230 ALA A N 1
ATOM 1805 C CA . ALA A 1 230 ? -1.891 8.853 -17.096 1.00 83.69 230 ALA A CA 1
ATOM 1806 C C . ALA A 1 230 ? -2.071 9.644 -15.787 1.00 83.69 230 ALA A C 1
ATOM 1808 O O . ALA A 1 230 ? -2.430 9.067 -14.762 1.00 83.69 230 ALA A O 1
ATOM 1809 N N . ALA A 1 231 ? -1.906 10.972 -15.824 1.00 82.06 231 ALA A N 1
ATOM 1810 C CA . ALA A 1 231 ? -2.131 11.837 -14.667 1.00 82.06 231 ALA A CA 1
ATOM 1811 C C . ALA A 1 231 ? -3.598 11.816 -14.198 1.00 82.06 231 ALA A C 1
ATOM 1813 O O . ALA A 1 231 ? -3.864 11.723 -12.999 1.00 82.06 231 ALA A O 1
ATOM 1814 N N . ARG A 1 232 ? -4.565 11.841 -15.129 1.00 86.06 232 ARG A N 1
ATOM 1815 C CA . ARG A 1 232 ? -5.999 11.708 -14.810 1.00 86.06 232 ARG A CA 1
ATOM 1816 C C . ARG A 1 232 ? -6.324 10.353 -14.191 1.00 86.06 232 ARG A C 1
ATOM 1818 O O . ARG A 1 232 ? -7.092 10.300 -13.234 1.00 86.06 232 ARG A O 1
ATOM 1825 N N . GLN A 1 233 ? -5.743 9.273 -14.709 1.00 84.00 233 GLN A N 1
ATOM 1826 C CA . GLN A 1 233 ? -5.946 7.935 -14.159 1.00 84.00 233 GLN A CA 1
ATOM 1827 C C . GLN A 1 233 ? -5.371 7.821 -12.742 1.00 84.00 233 GLN A C 1
ATOM 1829 O O . GLN A 1 233 ? -6.078 7.373 -11.841 1.00 84.00 233 GLN A O 1
ATOM 1834 N N . ALA A 1 234 ? -4.152 8.318 -12.515 1.00 78.50 234 ALA A N 1
ATOM 1835 C CA . ALA A 1 234 ? -3.551 8.366 -11.183 1.00 78.50 234 ALA A CA 1
ATOM 1836 C C . ALA A 1 234 ? -4.409 9.180 -10.195 1.00 78.50 234 ALA A C 1
ATOM 1838 O O . ALA A 1 234 ? -4.641 8.746 -9.067 1.00 78.50 234 ALA A O 1
ATOM 1839 N N . ALA A 1 235 ? -4.949 10.326 -10.625 1.00 79.00 235 ALA A N 1
ATOM 1840 C CA . ALA A 1 235 ? -5.856 11.131 -9.807 1.00 79.00 235 ALA A CA 1
ATOM 1841 C C . ALA A 1 235 ? -7.172 10.394 -9.482 1.00 79.00 235 ALA A C 1
ATOM 1843 O O . ALA A 1 235 ? -7.660 10.464 -8.352 1.00 79.00 235 ALA A O 1
ATOM 1844 N N . LEU A 1 236 ? -7.737 9.652 -10.441 1.00 82.75 236 LEU A N 1
ATOM 1845 C CA . LEU A 1 236 ? -8.944 8.848 -10.234 1.00 82.75 236 LEU A CA 1
ATOM 1846 C C . LEU A 1 236 ? -8.699 7.714 -9.226 1.00 82.75 236 LEU A C 1
ATOM 1848 O O . LEU A 1 236 ? -9.515 7.496 -8.330 1.00 82.75 236 LEU A O 1
ATOM 1852 N N . GLU A 1 237 ? -7.574 7.010 -9.347 1.00 75.81 237 GLU A N 1
ATOM 1853 C CA . GLU A 1 237 ? -7.174 5.949 -8.417 1.00 75.81 237 GLU A CA 1
ATOM 1854 C C . GLU A 1 237 ? -6.977 6.499 -6.998 1.00 75.81 237 GLU A C 1
ATOM 1856 O O . GLU A 1 237 ? -7.508 5.930 -6.039 1.00 75.81 237 GLU A O 1
ATOM 1861 N N . GLN A 1 238 ? -6.321 7.658 -6.862 1.00 74.69 238 GLN A N 1
ATOM 1862 C CA . GLN A 1 238 ? -6.192 8.354 -5.580 1.00 74.69 238 GLN A CA 1
ATOM 1863 C C . GLN A 1 238 ? -7.555 8.749 -4.995 1.00 74.69 238 GLN A C 1
ATOM 1865 O O . GLN A 1 238 ? -7.798 8.529 -3.808 1.00 74.69 238 GLN A O 1
ATOM 1870 N N . GLN A 1 239 ? -8.477 9.269 -5.810 1.00 78.06 239 GLN A N 1
ATOM 1871 C CA . GLN A 1 239 ? -9.820 9.634 -5.350 1.00 78.06 239 GLN A CA 1
ATOM 1872 C C . GLN A 1 239 ? -10.624 8.406 -4.892 1.00 78.06 239 GLN A C 1
ATOM 1874 O O . GLN A 1 239 ? -11.332 8.454 -3.883 1.00 78.06 239 GLN A O 1
ATOM 1879 N N . GLN A 1 240 ? -10.531 7.291 -5.619 1.00 75.12 240 GLN A N 1
ATOM 1880 C CA . GLN A 1 240 ? -11.189 6.043 -5.235 1.00 75.12 240 GLN A CA 1
ATOM 1881 C C . GLN A 1 240 ? -10.619 5.478 -3.934 1.00 75.12 240 GLN A C 1
ATOM 1883 O O . GLN A 1 240 ? -11.382 4.991 -3.096 1.00 75.12 240 GLN A O 1
ATOM 1888 N N . LEU A 1 241 ? -9.300 5.550 -3.753 1.00 71.19 241 LEU A N 1
ATOM 1889 C CA . LEU A 1 241 ? -8.641 5.147 -2.518 1.00 71.19 241 LEU A CA 1
ATOM 1890 C C . LEU A 1 241 ? -9.096 6.020 -1.342 1.00 71.19 241 LEU A C 1
ATOM 1892 O O . LEU A 1 241 ? -9.530 5.471 -0.332 1.00 71.19 241 LEU A O 1
ATOM 1896 N N . ALA A 1 242 ? -9.116 7.346 -1.502 1.00 71.00 242 ALA A N 1
ATOM 1897 C CA . ALA A 1 242 ? -9.585 8.276 -0.473 1.00 71.00 242 ALA A CA 1
ATOM 1898 C C . ALA A 1 242 ? -11.031 7.975 -0.036 1.00 71.00 242 ALA A C 1
ATOM 1900 O O . ALA A 1 242 ? -11.308 7.858 1.156 1.00 71.00 242 ALA A O 1
ATOM 1901 N N . LYS A 1 243 ? -11.944 7.729 -0.989 1.00 75.06 243 LYS A N 1
ATOM 1902 C CA . LYS A 1 243 ? -13.333 7.330 -0.684 1.00 75.06 243 LYS A CA 1
ATOM 1903 C C . LYS A 1 243 ? -13.425 5.987 0.045 1.00 75.06 243 LYS A C 1
ATOM 1905 O O . LYS A 1 243 ? -14.319 5.793 0.868 1.00 75.06 243 LYS A O 1
ATOM 1910 N N . LYS A 1 244 ? -12.549 5.026 -0.268 1.00 71.69 244 LYS A N 1
ATOM 1911 C CA . LYS A 1 244 ? -12.492 3.745 0.457 1.00 71.69 244 LYS A CA 1
ATOM 1912 C C . LYS A 1 244 ? -12.023 3.963 1.894 1.00 71.69 244 LYS A C 1
ATOM 1914 O O . LYS A 1 244 ? -12.664 3.445 2.803 1.00 71.69 244 LYS A O 1
ATOM 1919 N N . VAL A 1 245 ? -10.957 4.741 2.085 1.00 72.44 245 VAL A N 1
ATOM 1920 C CA . VAL A 1 245 ? -10.405 5.089 3.403 1.00 72.44 245 VAL A CA 1
ATOM 1921 C C . VAL A 1 245 ? -11.458 5.783 4.265 1.00 72.44 245 VAL A C 1
ATOM 1923 O O . VAL A 1 245 ? -11.700 5.349 5.386 1.00 72.44 245 VAL A O 1
ATOM 1926 N N . GLU A 1 246 ? -12.167 6.771 3.721 1.00 77.19 246 GLU A N 1
ATOM 1927 C CA . GLU A 1 246 ? -13.240 7.479 4.428 1.00 77.19 246 GLU A CA 1
ATOM 1928 C C . GLU A 1 246 ? -14.336 6.526 4.934 1.00 77.19 246 GLU A C 1
ATOM 1930 O O . GLU A 1 246 ? -14.701 6.554 6.109 1.00 77.19 246 GLU A O 1
ATOM 1935 N N . ARG A 1 247 ? -14.818 5.618 4.075 1.00 76.44 247 ARG A N 1
ATOM 1936 C CA . ARG A 1 247 ? -15.823 4.613 4.465 1.00 76.44 247 ARG A CA 1
ATOM 1937 C C . ARG A 1 247 ? -15.308 3.669 5.548 1.00 76.44 247 ARG A C 1
ATOM 1939 O O . ARG A 1 247 ? -16.079 3.271 6.421 1.00 76.44 247 ARG A O 1
ATOM 1946 N N . PHE A 1 248 ? -14.028 3.297 5.495 1.00 75.25 248 PHE A N 1
ATOM 1947 C CA . PHE A 1 248 ? -13.410 2.477 6.537 1.00 75.25 248 PHE A CA 1
ATOM 1948 C C . PHE A 1 248 ? -13.351 3.219 7.872 1.00 75.25 248 PHE A C 1
ATOM 1950 O O . PHE A 1 248 ? -13.775 2.653 8.878 1.00 75.25 248 PHE A O 1
ATOM 1957 N N . ILE A 1 249 ? -12.907 4.479 7.874 1.00 79.62 249 ILE A N 1
ATOM 1958 C CA . ILE A 1 249 ? -12.864 5.332 9.070 1.00 79.62 249 ILE A CA 1
ATOM 1959 C C . ILE A 1 249 ? -14.264 5.455 9.678 1.00 79.62 249 ILE A C 1
ATOM 1961 O O . ILE A 1 249 ? -14.437 5.159 10.856 1.00 79.62 249 ILE A O 1
ATOM 1965 N N . GLN A 1 250 ? -15.280 5.789 8.877 1.00 81.75 250 GLN A N 1
ATOM 1966 C CA . GLN A 1 250 ? -16.665 5.919 9.351 1.00 81.75 250 GLN A CA 1
ATOM 1967 C C . GLN A 1 250 ? -17.208 4.605 9.932 1.00 81.75 250 GLN A C 1
ATOM 1969 O O . GLN A 1 250 ? -17.811 4.596 11.005 1.00 81.75 250 GLN A O 1
ATOM 1974 N N . SER A 1 251 ? -16.968 3.476 9.257 1.00 81.50 251 SER A N 1
ATOM 1975 C CA . SER A 1 251 ? -17.447 2.166 9.710 1.00 81.50 251 SER A CA 1
ATOM 1976 C C . SER A 1 251 ? -16.776 1.713 11.010 1.00 81.50 251 SER A C 1
ATOM 1978 O O . SER A 1 251 ? -17.450 1.229 11.921 1.00 81.50 251 SER A O 1
ATOM 1980 N N . ILE A 1 252 ? -15.454 1.874 11.121 1.00 81.06 252 ILE A N 1
ATOM 1981 C CA . ILE A 1 252 ? -14.696 1.507 12.324 1.00 81.06 252 ILE A CA 1
ATOM 1982 C C . ILE A 1 252 ? -14.997 2.488 13.467 1.00 81.06 252 ILE A C 1
ATOM 1984 O O . ILE A 1 252 ? -15.122 2.055 14.615 1.00 81.06 252 ILE A O 1
ATOM 1988 N N . GLY A 1 253 ? -15.173 3.773 13.152 1.00 84.88 253 GLY A N 1
ATOM 1989 C CA . GLY A 1 253 ? -15.589 4.833 14.073 1.00 84.88 253 GLY A CA 1
ATOM 1990 C C . GLY A 1 253 ? -16.914 4.517 14.736 1.00 84.88 253 GLY A C 1
ATOM 1991 O O . GLY A 1 253 ? -16.977 4.444 15.959 1.00 84.88 253 GLY A O 1
ATOM 1992 N N . ALA A 1 254 ? -17.942 4.203 13.946 1.00 85.75 254 ALA A N 1
ATOM 1993 C CA . ALA A 1 254 ? -19.257 3.844 14.471 1.00 85.75 254 ALA A CA 1
ATOM 1994 C C . ALA A 1 254 ? -19.198 2.665 15.460 1.00 85.75 254 ALA A C 1
ATOM 1996 O O . ALA A 1 254 ? -19.833 2.710 16.510 1.00 85.75 254 ALA A O 1
ATOM 1997 N N . LYS A 1 255 ? -18.389 1.635 15.171 1.00 85.50 255 LYS A N 1
ATOM 1998 C CA . LYS A 1 255 ? -18.218 0.479 16.071 1.00 85.50 255 LYS A CA 1
ATOM 1999 C C . LYS A 1 255 ? -17.503 0.841 17.378 1.00 85.50 255 LYS A C 1
ATOM 2001 O O . LYS A 1 255 ? -17.844 0.294 18.421 1.00 85.50 255 LYS A O 1
ATOM 2006 N N . HIS A 1 256 ? -16.518 1.742 17.343 1.00 88.12 256 HIS A N 1
ATOM 2007 C CA . HIS A 1 256 ? -15.876 2.233 18.569 1.00 88.12 256 HIS A CA 1
ATOM 2008 C C . HIS A 1 256 ? -16.830 3.070 19.410 1.00 88.12 256 HIS A C 1
ATOM 2010 O O . HIS A 1 256 ? -16.927 2.828 20.608 1.00 88.12 256 HIS A O 1
ATOM 2016 N N . VAL A 1 257 ? -17.560 3.995 18.782 1.00 89.75 257 VAL A N 1
ATOM 2017 C CA . VAL A 1 257 ? -18.553 4.832 19.466 1.00 89.75 257 VAL A CA 1
ATOM 2018 C C . VAL A 1 257 ? -19.595 3.952 20.154 1.00 89.75 257 VAL A C 1
ATOM 2020 O O . VAL A 1 257 ? -19.837 4.122 21.343 1.00 89.75 257 VAL A O 1
ATOM 2023 N N . GLN A 1 258 ? -20.129 2.945 19.456 1.00 90.12 258 GLN A N 1
ATOM 2024 C CA . GLN A 1 258 ? -21.062 1.976 20.045 1.00 90.12 258 GLN A CA 1
ATOM 2025 C C . GLN A 1 258 ? -20.445 1.204 21.217 1.00 90.12 258 GLN A C 1
ATOM 2027 O O . GLN A 1 258 ? -21.098 1.025 22.242 1.00 90.12 258 GLN A O 1
ATOM 2032 N N . ALA A 1 259 ? -19.187 0.769 21.096 1.00 90.81 259 ALA A N 1
ATOM 2033 C CA . ALA A 1 259 ? -18.503 0.065 22.176 1.00 90.81 259 ALA A CA 1
ATOM 2034 C C . ALA A 1 259 ? -18.345 0.940 23.421 1.00 90.81 259 ALA A C 1
ATOM 2036 O O . ALA A 1 259 ? -18.644 0.481 24.519 1.00 90.81 259 ALA A O 1
ATOM 2037 N N . PHE A 1 260 ? -17.887 2.185 23.264 1.00 93.00 260 PHE A N 1
ATOM 2038 C CA . PHE A 1 260 ? -17.720 3.096 24.393 1.00 93.00 260 PHE A CA 1
ATOM 2039 C C . PHE A 1 260 ? -19.058 3.498 24.998 1.00 93.00 260 PHE A C 1
ATOM 2041 O O . PHE A 1 260 ? -19.183 3.394 26.208 1.00 93.00 260 PHE A O 1
ATOM 2048 N N . GLN A 1 261 ? -20.076 3.819 24.196 1.00 91.88 261 GLN A N 1
ATOM 2049 C CA . GLN A 1 261 ? -21.433 4.074 24.698 1.00 91.88 261 GLN A CA 1
ATOM 2050 C C . GLN A 1 261 ? -21.951 2.900 25.531 1.00 91.88 261 GLN A C 1
ATOM 2052 O O . GLN A 1 261 ? -22.438 3.088 26.642 1.00 91.88 261 GLN A O 1
ATOM 2057 N N . ARG A 1 262 ? -21.768 1.666 25.046 1.00 89.94 262 ARG A N 1
ATOM 2058 C CA . ARG A 1 262 ? -22.168 0.483 25.807 1.00 89.94 262 ARG A CA 1
ATOM 2059 C C . ARG A 1 262 ? -21.361 0.322 27.095 1.00 89.94 262 ARG A C 1
ATOM 2061 O O . ARG A 1 262 ? -21.910 -0.093 28.108 1.00 89.94 262 ARG A O 1
ATOM 2068 N N . LEU A 1 263 ? -20.068 0.637 27.081 1.00 90.88 263 LEU A N 1
ATOM 2069 C CA . LEU A 1 263 ? -19.255 0.635 28.297 1.00 90.88 263 LEU A CA 1
ATOM 2070 C C . LEU A 1 263 ? -19.738 1.690 29.302 1.00 90.88 263 LEU A C 1
ATOM 2072 O O . LEU A 1 263 ? -19.833 1.361 30.478 1.00 90.88 263 LEU A O 1
ATOM 2076 N N . GLU A 1 264 ? -20.081 2.900 28.855 1.00 91.00 264 GLU A N 1
ATOM 2077 C CA . GLU A 1 264 ? -20.627 3.976 29.697 1.00 91.00 264 GLU A CA 1
ATOM 2078 C C . GLU A 1 264 ? -21.953 3.568 30.350 1.00 91.00 264 GLU A C 1
ATOM 2080 O O . GLU A 1 264 ? -22.140 3.779 31.547 1.00 91.00 264 GLU A O 1
ATOM 2085 N N . GLU A 1 265 ? -22.845 2.910 29.603 1.00 87.56 265 GLU A N 1
ATOM 2086 C CA . GLU A 1 265 ? -24.100 2.362 30.138 1.00 87.56 265 GLU A CA 1
ATOM 2087 C C . GLU A 1 265 ? -23.863 1.310 31.232 1.00 87.56 265 GLU A C 1
ATOM 2089 O O . GLU A 1 265 ? -24.586 1.273 32.225 1.00 87.56 265 GLU A O 1
ATOM 2094 N N . LEU A 1 266 ? -22.856 0.447 31.060 1.00 86.12 266 LEU A N 1
ATOM 2095 C CA . LEU A 1 266 ? -22.560 -0.642 31.998 1.00 86.12 266 LEU A CA 1
ATOM 2096 C C . LEU A 1 266 ? -21.823 -0.170 33.255 1.00 86.12 266 LEU A C 1
ATOM 2098 O O . LEU A 1 266 ? -21.947 -0.795 34.308 1.00 86.12 266 LEU A O 1
ATOM 2102 N N . THR A 1 267 ? -21.018 0.888 33.150 1.00 84.19 267 THR A N 1
ATOM 2103 C CA . THR A 1 267 ? -20.213 1.401 34.268 1.00 84.19 267 THR A CA 1
ATOM 2104 C C . THR A 1 267 ? -20.861 2.590 34.972 1.00 84.19 267 THR A C 1
ATOM 2106 O O . THR A 1 267 ? -20.505 2.877 36.115 1.00 84.19 267 THR A O 1
ATOM 2109 N N . GLY A 1 268 ? -21.803 3.277 34.318 1.00 82.56 268 GLY A N 1
ATOM 2110 C CA . GLY A 1 268 ? -22.389 4.533 34.789 1.00 82.56 268 GLY A CA 1
ATOM 2111 C C . GLY A 1 268 ? -21.429 5.726 34.704 1.00 82.56 268 GLY A C 1
ATOM 2112 O O . GLY A 1 268 ? -21.683 6.765 35.312 1.00 82.56 268 GLY A O 1
ATOM 2113 N N . GLU A 1 269 ? -20.307 5.588 33.991 1.00 85.31 269 GLU A N 1
ATOM 2114 C CA . GLU A 1 269 ? -19.303 6.642 33.846 1.00 85.31 269 GLU A CA 1
ATOM 2115 C C . GLU A 1 269 ? -19.493 7.391 32.522 1.00 85.31 269 GLU A C 1
ATOM 2117 O O . GLU A 1 269 ? -19.190 6.849 31.466 1.00 85.31 269 GLU A O 1
ATOM 2122 N N . ALA A 1 270 ? -19.946 8.646 32.568 1.00 86.50 270 ALA A N 1
ATOM 2123 C CA . ALA A 1 270 ? -20.048 9.489 31.375 1.00 86.50 270 ALA A CA 1
ATOM 2124 C C . ALA A 1 270 ? -18.663 9.899 30.828 1.00 86.50 270 ALA A C 1
ATOM 2126 O O . ALA A 1 270 ? -17.718 10.102 31.596 1.00 86.50 270 ALA A O 1
ATOM 2127 N N . GLU A 1 271 ? -18.563 10.076 29.506 1.00 88.44 271 GLU A N 1
ATOM 2128 C CA . GLU A 1 271 ? -17.347 10.496 28.785 1.00 88.44 271 GLU A CA 1
ATOM 2129 C C . GLU A 1 271 ? -16.134 9.568 28.999 1.00 88.44 271 GLU A C 1
ATOM 2131 O O . GLU A 1 271 ? -14.973 10.003 29.094 1.00 88.44 271 GLU A O 1
ATOM 2136 N N . LEU A 1 272 ? -16.393 8.263 29.067 1.00 89.06 272 LEU A N 1
ATOM 2137 C CA . LEU A 1 272 ? -15.397 7.243 29.374 1.00 89.06 272 LEU A CA 1
ATOM 2138 C C . LEU A 1 272 ? -14.267 7.220 28.338 1.00 89.06 272 LEU A C 1
ATOM 2140 O O . LEU A 1 272 ? -13.097 7.117 28.715 1.00 89.06 272 LEU A O 1
ATOM 2144 N N . GLU A 1 273 ? -14.586 7.359 27.047 1.00 90.75 273 GLU A N 1
ATOM 2145 C CA . GLU A 1 273 ? -13.585 7.381 25.969 1.00 90.75 273 GLU A CA 1
ATOM 2146 C C . GLU A 1 273 ? -12.572 8.518 26.178 1.00 90.75 273 GLU A C 1
ATOM 2148 O O . GLU A 1 273 ? -11.365 8.284 26.276 1.00 90.75 273 GLU A O 1
ATOM 2153 N N . SER A 1 274 ? -13.063 9.748 26.345 1.00 89.31 274 SER A N 1
ATOM 2154 C CA . SER A 1 274 ? -12.246 10.948 26.564 1.00 89.31 274 SER A CA 1
ATOM 2155 C C . SER A 1 274 ? -11.411 10.867 27.843 1.00 89.31 274 SER A C 1
ATOM 2157 O O . SER A 1 274 ? -10.269 11.340 27.888 1.00 89.31 274 SER A O 1
ATOM 2159 N N . ARG A 1 275 ? -11.958 10.278 28.913 1.00 89.94 275 ARG A N 1
ATOM 2160 C CA . ARG A 1 275 ? -11.226 10.039 30.165 1.00 89.94 275 ARG A CA 1
ATOM 2161 C C . ARG A 1 275 ? -10.097 9.027 29.963 1.00 89.94 275 ARG A C 1
ATOM 2163 O O . ARG A 1 275 ? -8.976 9.276 30.411 1.00 89.94 275 ARG A O 1
ATOM 2170 N N . LEU A 1 276 ? -10.366 7.912 29.284 1.00 90.56 276 LEU A N 1
ATOM 2171 C CA . LEU A 1 276 ? -9.378 6.859 29.042 1.00 90.56 276 LEU A CA 1
ATOM 2172 C C . LEU A 1 276 ? -8.283 7.300 28.068 1.00 90.56 276 LEU A C 1
ATOM 2174 O O . LEU A 1 276 ? -7.118 6.987 28.306 1.00 90.56 276 LEU A O 1
ATOM 2178 N N . LEU A 1 277 ? -8.611 8.083 27.037 1.00 89.50 277 LEU A N 1
ATOM 2179 C CA . LEU A 1 277 ? -7.623 8.690 26.137 1.00 89.50 277 LEU A CA 1
ATOM 2180 C C . LEU A 1 277 ? -6.660 9.607 26.902 1.00 89.50 277 LEU A C 1
ATOM 2182 O O . LEU A 1 277 ? -5.441 9.452 26.796 1.00 89.50 277 LEU A O 1
ATOM 2186 N N . ARG A 1 278 ? -7.186 10.504 27.750 1.00 88.75 278 ARG A N 1
ATOM 2187 C CA . ARG A 1 278 ? -6.359 11.366 28.618 1.00 88.75 278 ARG A CA 1
ATOM 2188 C C . ARG A 1 278 ? -5.472 10.551 29.557 1.00 88.75 278 ARG A C 1
ATOM 2190 O O . ARG A 1 278 ? -4.287 10.848 29.693 1.00 88.75 278 ARG A O 1
ATOM 2197 N N . LEU A 1 279 ? -6.027 9.506 30.170 1.00 88.69 279 LEU A N 1
ATOM 2198 C CA . LEU A 1 279 ? -5.296 8.625 31.076 1.00 88.69 279 LEU A CA 1
ATOM 2199 C C . LEU A 1 279 ? -4.158 7.880 30.361 1.00 88.69 279 LEU A C 1
ATOM 2201 O O . LEU A 1 279 ? -3.052 7.787 30.892 1.00 88.69 279 LEU A O 1
ATOM 2205 N N . MET A 1 280 ? -4.405 7.366 29.154 1.00 85.31 280 MET A N 1
ATOM 2206 C CA . MET A 1 280 ? -3.412 6.611 28.387 1.00 85.31 280 MET A CA 1
ATOM 2207 C C . MET A 1 280 ? -2.251 7.474 27.894 1.00 85.31 280 MET A C 1
ATOM 2209 O O . MET A 1 280 ? -1.125 6.972 27.849 1.00 85.31 280 MET A O 1
ATOM 2213 N N . ASN A 1 281 ? -2.505 8.758 27.629 1.00 83.38 281 ASN A N 1
ATOM 2214 C CA . ASN A 1 281 ? -1.482 9.751 27.293 1.00 83.38 281 ASN A CA 1
ATOM 2215 C C . ASN A 1 281 ? -0.641 10.200 28.508 1.00 83.38 281 ASN A C 1
ATOM 2217 O O . ASN A 1 281 ? 0.407 10.823 28.338 1.00 83.38 281 ASN A O 1
ATOM 2221 N N . GLY A 1 282 ? -1.065 9.881 29.737 1.00 83.06 282 GLY A N 1
ATOM 2222 C CA . GLY A 1 282 ? -0.307 10.150 30.962 1.00 83.06 282 GLY A CA 1
ATOM 2223 C C . GLY A 1 282 ? 0.933 9.259 31.124 1.00 83.06 282 GLY A C 1
ATOM 2224 O O . GLY A 1 282 ? 1.070 8.225 30.472 1.00 83.06 282 GLY A O 1
ATOM 2225 N N . LYS A 1 283 ? 1.854 9.628 32.025 1.00 84.38 283 LYS A N 1
ATOM 2226 C CA . LYS A 1 283 ? 3.079 8.843 32.303 1.00 84.38 283 LYS A CA 1
ATOM 2227 C C . LYS A 1 283 ? 2.910 7.779 33.399 1.00 84.38 283 LYS A C 1
ATOM 2229 O O . LYS A 1 283 ? 3.725 6.865 33.475 1.00 84.38 283 LYS A O 1
ATOM 2234 N N . ASP A 1 284 ? 1.872 7.876 34.230 1.00 89.00 284 ASP A N 1
ATOM 2235 C CA . ASP A 1 284 ? 1.673 6.981 35.376 1.00 89.00 284 ASP A CA 1
ATOM 2236 C C . ASP A 1 284 ? 1.031 5.644 34.961 1.00 89.00 284 ASP A C 1
ATOM 2238 O O . ASP A 1 284 ? -0.183 5.516 34.784 1.00 89.00 284 ASP A O 1
ATOM 2242 N N . GLU A 1 285 ? 1.864 4.615 34.808 1.00 87.50 285 GLU A N 1
ATOM 2243 C CA . GLU A 1 285 ? 1.416 3.259 34.483 1.00 87.50 285 GLU A CA 1
ATOM 2244 C C . GLU A 1 285 ? 0.645 2.571 35.621 1.00 87.50 285 GLU A C 1
ATOM 2246 O O . GLU A 1 285 ? -0.180 1.692 35.353 1.00 87.50 285 GLU A O 1
ATOM 2251 N N . GLN A 1 286 ? 0.869 2.955 36.880 1.00 86.00 286 GLN A N 1
ATOM 2252 C CA . GLN A 1 286 ? 0.162 2.375 38.020 1.00 86.00 286 GLN A CA 1
ATOM 2253 C C . GLN A 1 286 ? -1.280 2.883 38.069 1.00 86.00 286 GLN A C 1
ATOM 2255 O O . GLN A 1 286 ? -2.210 2.084 38.220 1.00 86.00 286 GLN A O 1
ATOM 2260 N N . GLN A 1 287 ? -1.483 4.179 37.824 1.00 88.06 287 GLN A N 1
ATOM 2261 C CA . GLN A 1 287 ? -2.815 4.766 37.689 1.00 88.06 287 GLN A CA 1
ATOM 2262 C C . GLN A 1 287 ? -3.584 4.161 36.504 1.00 88.06 287 GLN A C 1
ATOM 2264 O O . GLN A 1 287 ? -4.739 3.759 36.668 1.00 88.06 287 GLN A O 1
ATOM 2269 N N . LYS A 1 288 ? -2.938 4.002 35.336 1.00 87.88 288 LYS A N 1
ATOM 2270 C CA . LYS A 1 288 ? -3.538 3.333 34.162 1.00 87.88 288 LYS A CA 1
ATOM 2271 C C . LYS A 1 288 ? -4.034 1.927 34.494 1.00 87.88 288 LYS A C 1
ATOM 2273 O O . LYS A 1 288 ? -5.163 1.573 34.158 1.00 87.88 288 LYS A O 1
ATOM 2278 N N . ARG A 1 289 ? -3.198 1.120 35.158 1.00 87.00 289 ARG A N 1
ATOM 2279 C CA . ARG A 1 289 ? -3.553 -0.254 35.552 1.00 87.00 289 ARG A CA 1
ATOM 2280 C C . ARG A 1 289 ? -4.714 -0.278 36.539 1.00 87.00 289 ARG A C 1
ATOM 2282 O O . ARG A 1 289 ? -5.622 -1.074 36.344 1.00 87.00 289 ARG A O 1
ATOM 2289 N N . SER A 1 290 ? -4.696 0.592 37.548 1.00 88.19 290 SER A N 1
ATOM 2290 C CA . SER A 1 290 ? -5.746 0.666 38.569 1.00 88.19 290 SER A CA 1
ATOM 2291 C C . SER A 1 290 ? -7.120 0.978 37.963 1.00 88.19 290 SER A C 1
ATOM 2293 O O . SER A 1 290 ? -8.080 0.244 38.193 1.00 88.19 290 SER A O 1
ATOM 2295 N N . VAL A 1 291 ? -7.206 2.002 37.104 1.00 88.94 291 VAL A N 1
ATOM 2296 C CA . VAL A 1 291 ? -8.471 2.390 36.455 1.00 88.94 291 VAL A CA 1
ATOM 2297 C C . VAL A 1 291 ? -8.974 1.297 35.511 1.00 88.94 291 VAL A C 1
ATOM 2299 O O . VAL A 1 291 ? -10.145 0.929 35.573 1.00 88.94 291 VAL A O 1
ATOM 2302 N N . LEU A 1 292 ? -8.098 0.732 34.670 1.00 89.88 292 LEU A N 1
ATOM 2303 C CA . LEU A 1 292 ? -8.491 -0.347 33.757 1.00 89.88 292 LEU A CA 1
ATOM 2304 C C . LEU A 1 292 ? -8.927 -1.611 34.506 1.00 89.88 292 LEU A C 1
ATOM 2306 O O . LEU A 1 292 ? -9.840 -2.296 34.054 1.00 89.88 292 LEU A O 1
ATOM 2310 N N . GLU A 1 293 ? -8.301 -1.930 35.638 1.00 89.12 293 GLU A N 1
ATOM 2311 C CA . GLU A 1 293 ? -8.684 -3.073 36.469 1.00 89.12 293 GLU A CA 1
ATOM 2312 C C . GLU A 1 293 ? -10.027 -2.837 37.171 1.00 89.12 293 GLU A C 1
ATOM 2314 O O . GLU A 1 293 ? -10.858 -3.742 37.206 1.00 89.12 293 GLU A O 1
ATOM 2319 N N . SER A 1 294 ? -10.282 -1.617 37.655 1.00 89.88 294 SER A N 1
ATOM 2320 C CA . SER A 1 294 ? -11.586 -1.224 38.203 1.00 89.88 294 SER A CA 1
ATOM 2321 C C . SER A 1 294 ? -12.703 -1.390 37.169 1.00 89.88 294 SER A C 1
ATOM 2323 O O . SER A 1 294 ? -13.687 -2.082 37.433 1.00 89.88 294 SER A O 1
ATOM 2325 N N . LEU A 1 295 ? -12.517 -0.838 35.964 1.00 90.50 295 LEU A N 1
ATOM 2326 C CA . LEU A 1 295 ? -13.468 -0.978 34.854 1.00 90.50 295 LEU A CA 1
ATOM 2327 C C . LEU A 1 295 ? -13.659 -2.445 34.460 1.00 90.50 295 LEU A C 1
ATOM 2329 O O . LEU A 1 295 ? -14.781 -2.912 34.289 1.00 90.50 295 LEU A O 1
ATOM 2333 N N . ARG A 1 296 ? -12.570 -3.216 34.366 1.00 90.69 296 ARG A N 1
ATOM 2334 C CA . ARG A 1 296 ? -12.641 -4.650 34.061 1.00 90.69 296 ARG A CA 1
ATOM 2335 C C . ARG A 1 296 ? -13.455 -5.413 35.104 1.00 90.69 296 ARG A C 1
ATOM 2337 O O . ARG A 1 296 ? -14.241 -6.277 34.729 1.00 90.69 296 ARG A O 1
ATOM 2344 N N . ASN A 1 297 ? -13.288 -5.108 36.389 1.00 89.00 297 ASN A N 1
ATOM 2345 C CA . ASN A 1 297 ? -14.047 -5.754 37.459 1.00 89.00 297 ASN A CA 1
ATOM 2346 C C . ASN A 1 297 ? -15.537 -5.390 37.404 1.00 89.00 297 ASN A C 1
ATOM 2348 O O . ASN A 1 297 ? -16.373 -6.277 37.573 1.00 89.00 297 ASN A O 1
ATOM 2352 N N . GLN A 1 298 ? -15.877 -4.134 37.096 1.00 87.62 298 GLN A N 1
ATOM 2353 C CA . GLN A 1 298 ? -17.265 -3.721 36.848 1.00 87.62 298 GLN A CA 1
ATOM 2354 C C . GLN A 1 298 ? -17.875 -4.484 35.666 1.00 87.62 298 GLN A C 1
ATOM 2356 O O . GLN A 1 298 ? -18.979 -5.007 35.781 1.00 87.62 298 GLN A O 1
ATOM 2361 N N . LEU A 1 299 ? -17.133 -4.643 34.568 1.00 89.06 299 LEU A N 1
ATOM 2362 C CA . LEU A 1 299 ? -17.595 -5.404 33.405 1.00 89.06 299 LEU A CA 1
ATOM 2363 C C . LEU A 1 299 ? -17.786 -6.891 33.711 1.00 89.06 299 LEU A C 1
ATOM 2365 O O . LEU A 1 299 ? -18.791 -7.470 33.315 1.00 89.06 299 LEU A O 1
ATOM 2369 N N . ILE A 1 300 ? -16.857 -7.517 34.439 1.00 89.00 300 ILE A N 1
ATOM 2370 C CA . ILE A 1 300 ? -17.000 -8.916 34.876 1.00 89.00 300 ILE A CA 1
ATOM 2371 C C . ILE A 1 300 ? -18.257 -9.075 35.736 1.00 89.00 300 ILE A C 1
ATOM 2373 O O . ILE A 1 300 ? -19.018 -10.025 35.543 1.00 89.00 300 ILE A O 1
ATOM 2377 N N . LYS A 1 301 ? -18.516 -8.118 36.635 1.00 85.31 301 LYS A N 1
ATOM 2378 C CA . LYS A 1 301 ? -19.743 -8.083 37.429 1.00 85.31 301 LYS A CA 1
ATOM 2379 C C . LYS A 1 301 ? -20.981 -7.937 36.537 1.00 85.31 301 LYS A C 1
ATOM 2381 O O . LYS A 1 301 ? -21.917 -8.706 36.695 1.00 85.31 301 LYS A O 1
ATOM 2386 N N . ALA A 1 302 ? -20.969 -7.044 35.551 1.00 85.44 302 ALA A N 1
ATOM 2387 C CA . ALA A 1 302 ? -22.078 -6.870 34.609 1.00 85.44 302 ALA A CA 1
ATOM 2388 C C . ALA A 1 302 ? -22.345 -8.113 33.732 1.00 85.44 302 ALA A C 1
ATOM 2390 O O . ALA A 1 302 ? -23.483 -8.361 33.333 1.00 85.44 302 ALA A O 1
ATOM 2391 N N . ILE A 1 303 ? -21.321 -8.929 33.454 1.00 87.00 303 ILE A N 1
ATOM 2392 C CA . ILE A 1 303 ? -21.473 -10.211 32.748 1.00 87.00 303 ILE A CA 1
ATOM 2393 C C . ILE A 1 303 ? -22.128 -11.259 33.657 1.00 87.00 303 ILE A C 1
ATOM 2395 O O . ILE A 1 303 ? -23.073 -11.923 33.240 1.00 87.00 303 ILE A O 1
ATOM 2399 N N . ILE A 1 304 ? -21.620 -11.428 34.884 1.00 79.19 304 ILE A N 1
ATOM 2400 C CA . ILE A 1 304 ? -22.008 -12.531 35.784 1.00 79.19 304 ILE A CA 1
ATOM 2401 C C . ILE A 1 304 ? -23.282 -12.215 36.584 1.00 79.19 304 ILE A C 1
ATOM 2403 O O . ILE A 1 304 ? -24.067 -13.115 36.876 1.00 79.19 304 ILE A O 1
ATOM 2407 N N . GLU A 1 305 ? -23.470 -10.957 36.981 1.00 71.81 305 GLU A N 1
ATOM 2408 C CA . GLU A 1 305 ? -24.458 -10.520 37.976 1.00 71.81 305 GLU A CA 1
ATOM 2409 C C . GLU A 1 305 ? -25.489 -9.512 37.449 1.00 71.81 305 GLU A C 1
ATOM 2411 O O . GLU A 1 305 ? -26.417 -9.201 38.191 1.00 71.81 305 GLU A O 1
ATOM 2416 N N . GLY A 1 306 ? -25.335 -8.991 36.224 1.00 59.03 306 GLY A N 1
ATOM 2417 C CA . GLY A 1 306 ? -26.019 -7.793 35.702 1.00 59.03 306 GLY A CA 1
ATOM 2418 C C . GLY A 1 306 ? -27.533 -7.871 35.445 1.00 59.03 306 GLY A C 1
ATOM 2419 O O . GLY A 1 306 ? -28.024 -7.142 34.594 1.00 59.03 306 GLY A O 1
ATOM 2420 N N . GLU A 1 307 ? -28.278 -8.726 36.142 1.00 56.09 307 GLU A N 1
ATOM 2421 C CA . GLU A 1 307 ? -29.748 -8.672 36.188 1.00 56.09 307 GLU A CA 1
ATOM 2422 C C . GLU A 1 307 ? -30.195 -8.031 37.506 1.00 56.09 307 GLU A C 1
ATOM 2424 O O . GLU A 1 307 ? -30.620 -8.731 38.426 1.00 56.09 307 GLU A O 1
ATOM 2429 N N . ASP A 1 308 ? -30.063 -6.711 37.624 1.00 49.69 308 ASP A N 1
ATOM 2430 C CA . ASP A 1 308 ? -30.768 -5.967 38.669 1.00 49.69 308 ASP A CA 1
ATOM 2431 C C . ASP A 1 308 ? -32.092 -5.417 38.107 1.00 49.69 308 ASP A C 1
ATOM 2433 O O . ASP A 1 308 ? -32.183 -5.031 36.944 1.00 49.69 308 ASP A O 1
ATOM 2437 N N . GLU A 1 309 ? -33.131 -5.512 38.940 1.00 45.84 309 GLU A N 1
ATOM 2438 C CA . GLU A 1 309 ? -34.478 -4.923 38.852 1.00 45.84 309 GLU A CA 1
ATOM 2439 C C . GLU A 1 309 ? -34.925 -4.377 37.484 1.00 45.84 309 GLU A C 1
ATOM 2441 O O . GLU A 1 309 ? -34.756 -3.203 37.182 1.00 45.84 309 GLU A O 1
ATOM 2446 N N . GLY A 1 310 ? -35.587 -5.209 36.671 1.00 48.19 310 GLY A N 1
ATOM 2447 C CA . GLY A 1 310 ? -36.454 -4.752 35.570 1.00 48.19 310 GLY A CA 1
ATOM 2448 C C . GLY A 1 310 ? -35.781 -4.051 34.380 1.00 48.19 310 GLY A C 1
ATOM 2449 O O . GLY A 1 310 ? -36.411 -3.926 33.331 1.00 48.19 310 GLY A O 1
ATOM 2450 N N . GLU A 1 311 ? -34.514 -3.655 34.481 1.00 48.06 311 GLU A N 1
ATOM 2451 C CA . GLU A 1 311 ? -33.770 -3.013 33.408 1.00 48.06 311 GLU A CA 1
ATOM 2452 C C . GLU A 1 311 ? -32.777 -4.001 32.795 1.00 48.06 311 GLU A C 1
ATOM 2454 O O . GLU A 1 311 ? -31.639 -4.149 33.2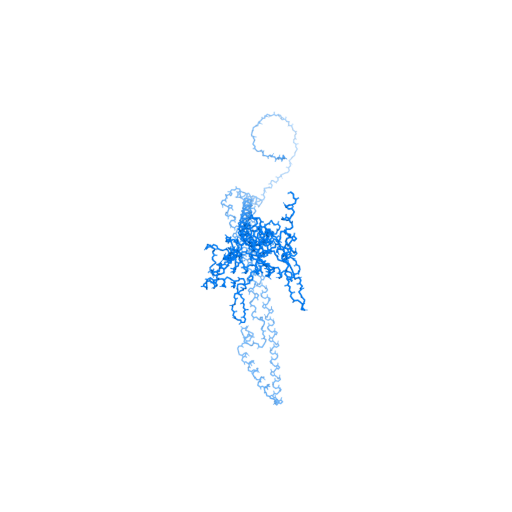36 1.00 48.06 311 GLU A O 1
ATOM 2459 N N . GLU A 1 312 ? -33.165 -4.626 31.680 1.00 53.28 312 GLU A N 1
ATOM 2460 C CA . GLU A 1 312 ? -32.270 -5.445 30.840 1.00 53.28 312 GLU A CA 1
ATOM 2461 C C . GLU A 1 312 ? -30.979 -4.721 30.382 1.00 53.28 312 GLU A C 1
ATOM 2463 O O . GLU A 1 312 ? -30.114 -5.326 29.745 1.00 53.28 312 GLU A O 1
ATOM 2468 N N . LYS A 1 313 ? -30.845 -3.423 30.676 1.00 55.94 313 LYS A N 1
ATOM 2469 C CA . LYS A 1 313 ? -29.768 -2.538 30.233 1.00 55.94 313 LYS A CA 1
ATOM 2470 C C . LYS A 1 313 ? -28.439 -2.780 30.953 1.00 55.94 313 LYS A C 1
ATOM 2472 O O . LYS A 1 313 ? -27.399 -2.596 30.321 1.00 55.94 313 LYS A O 1
ATOM 2477 N N . GLY A 1 3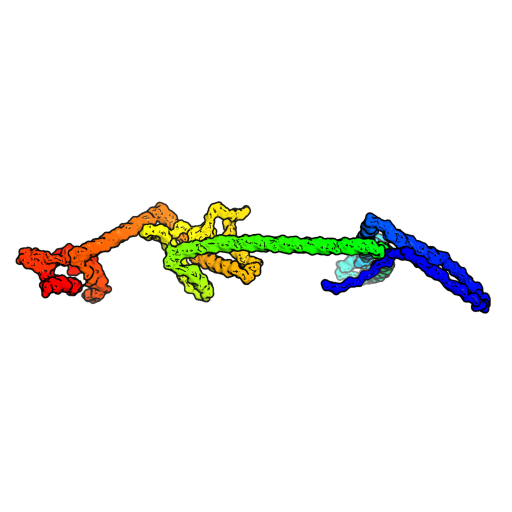14 ? -28.450 -3.242 32.206 1.00 66.75 314 GLY A N 1
ATOM 2478 C CA . GLY A 1 314 ? -27.236 -3.420 33.020 1.00 66.75 314 GLY A CA 1
ATOM 2479 C C . GLY A 1 314 ? -26.398 -4.664 32.697 1.00 66.75 314 GLY A C 1
ATOM 2480 O O . GLY A 1 314 ? -25.269 -4.788 33.173 1.00 66.75 314 GLY A O 1
ATOM 2481 N N . GLN A 1 315 ? -26.919 -5.590 31.884 1.00 78.50 315 GLN A N 1
ATOM 2482 C CA . GLN A 1 315 ? -26.245 -6.856 31.599 1.00 78.50 315 GLN A CA 1
ATOM 2483 C C . GLN A 1 315 ? -25.474 -6.828 30.283 1.00 78.50 315 GLN A C 1
ATOM 2485 O O . GLN A 1 315 ? -26.029 -6.514 29.231 1.00 78.50 315 GLN A O 1
ATOM 2490 N N . LEU A 1 316 ? -24.227 -7.297 30.303 1.00 85.06 316 LEU A N 1
ATOM 2491 C CA . LEU A 1 316 ? -23.475 -7.560 29.078 1.00 85.06 316 LEU A CA 1
ATOM 2492 C C . LEU A 1 316 ? -23.764 -8.993 28.590 1.00 85.06 316 LEU A C 1
ATOM 2494 O O . LEU A 1 316 ? -23.271 -9.966 29.169 1.00 85.06 316 LEU A O 1
ATOM 2498 N N . LYS A 1 317 ? -24.599 -9.142 27.549 1.00 80.94 317 LYS A N 1
ATOM 2499 C CA . LYS A 1 317 ? -25.081 -10.448 27.046 1.00 80.94 317 LYS A CA 1
ATOM 2500 C C . LYS A 1 317 ? -24.080 -11.102 26.097 1.00 80.94 317 LYS A C 1
ATOM 2502 O O . LYS A 1 317 ? -23.948 -12.325 26.082 1.00 80.94 317 LYS A O 1
ATOM 2507 N N . SER A 1 318 ? -23.343 -10.304 25.331 1.00 85.38 318 SER A N 1
ATOM 2508 C CA . SER A 1 318 ? -22.339 -10.783 24.385 1.00 85.38 318 SER A CA 1
ATOM 2509 C C . SER A 1 318 ? -21.069 -9.935 24.427 1.00 85.38 318 SER A C 1
ATOM 2511 O O . SER A 1 318 ? -21.156 -8.708 24.488 1.00 85.38 318 SER A O 1
ATOM 2513 N N . PRO A 1 319 ? -19.875 -10.542 24.268 1.00 84.69 319 PRO A N 1
ATOM 2514 C CA . PRO A 1 319 ? -18.648 -9.778 24.064 1.00 84.69 319 PRO A CA 1
ATOM 2515 C C . PRO A 1 319 ? -18.756 -8.827 22.866 1.00 84.69 319 PRO A C 1
ATOM 2517 O O . PRO A 1 319 ? -18.143 -7.765 22.861 1.00 84.69 319 PRO A O 1
ATOM 2520 N N . ALA A 1 320 ? -19.556 -9.187 21.856 1.00 83.81 320 ALA A N 1
ATOM 2521 C CA . ALA A 1 320 ? -19.745 -8.373 20.665 1.00 83.81 320 ALA A CA 1
ATOM 2522 C C . ALA A 1 320 ? -20.402 -7.015 20.952 1.00 83.81 320 ALA A C 1
ATOM 2524 O O . ALA A 1 320 ? -20.315 -6.160 20.095 1.00 83.81 320 ALA A O 1
ATOM 2525 N N . GLU A 1 321 ? -21.018 -6.767 22.109 1.00 86.31 321 GLU A N 1
ATOM 2526 C CA . GLU A 1 321 ? -21.595 -5.445 22.411 1.00 86.31 321 GLU A CA 1
ATOM 2527 C C . GLU A 1 321 ? -20.538 -4.390 22.773 1.00 86.31 321 GLU A C 1
ATOM 2529 O O . GLU A 1 321 ? -20.765 -3.201 22.584 1.00 86.31 321 GLU A O 1
ATOM 2534 N N . VAL A 1 322 ? -19.373 -4.812 23.277 1.00 88.00 322 VAL A N 1
ATOM 2535 C CA . VAL A 1 322 ? -18.305 -3.903 23.746 1.00 88.00 322 VAL A CA 1
ATOM 2536 C C . VAL A 1 322 ? -16.966 -4.148 23.056 1.00 88.00 322 VAL A C 1
ATOM 2538 O O . VAL A 1 322 ? -16.024 -3.385 23.237 1.00 88.00 322 VAL A O 1
ATOM 2541 N N . VAL A 1 323 ? -16.861 -5.206 22.248 1.00 87.19 323 VAL A N 1
ATOM 2542 C CA . VAL A 1 323 ? -15.649 -5.576 21.515 1.00 87.19 323 VAL A CA 1
ATOM 2543 C C . VAL A 1 323 ? -15.854 -5.300 20.016 1.00 87.19 323 VAL A C 1
ATOM 2545 O O . VAL A 1 323 ? -16.414 -6.148 19.313 1.00 87.19 323 VAL A O 1
ATOM 2548 N N . PRO A 1 324 ? -15.363 -4.165 19.476 1.00 80.62 324 PRO A N 1
ATOM 2549 C CA . PRO A 1 324 ? -15.634 -3.739 18.098 1.00 80.62 324 PRO A CA 1
ATOM 2550 C C . PRO A 1 324 ? -15.235 -4.740 17.011 1.00 80.62 324 PRO A C 1
ATOM 2552 O O . PRO A 1 324 ? -15.907 -4.876 15.992 1.00 80.62 324 PRO A O 1
ATOM 2555 N N . TRP A 1 325 ? -14.153 -5.494 17.223 1.00 77.00 325 TRP A N 1
ATOM 2556 C CA . TRP A 1 325 ? -13.710 -6.533 16.283 1.00 77.00 325 TRP A CA 1
ATOM 2557 C C . TRP A 1 325 ? -14.534 -7.828 16.369 1.00 77.00 325 TRP A C 1
ATOM 2559 O O . TRP A 1 325 ? -14.326 -8.751 15.578 1.00 77.00 325 TRP A O 1
ATOM 2569 N N . GLN A 1 326 ? -15.463 -7.922 17.323 1.00 72.62 326 GLN A N 1
ATOM 2570 C CA . GLN A 1 326 ? -16.471 -8.978 17.396 1.00 72.62 326 GLN A CA 1
ATOM 2571 C C . GLN A 1 326 ? -17.884 -8.507 17.029 1.00 72.62 326 GLN A C 1
ATOM 2573 O O . GLN A 1 326 ? -18.713 -9.374 16.749 1.00 72.62 326 GLN A O 1
ATOM 2578 N N . MET A 1 327 ? -18.125 -7.191 16.924 1.00 60.28 327 MET A N 1
ATOM 2579 C CA . MET A 1 327 ? -19.304 -6.582 16.286 1.00 60.28 327 MET A CA 1
ATOM 2580 C C . MET A 1 327 ? -19.302 -6.900 14.786 1.00 60.28 327 MET A C 1
ATOM 2582 O O . MET A 1 327 ? -18.849 -6.104 13.956 1.00 60.28 327 MET A O 1
ATOM 2586 N N . GLY A 1 328 ? -19.714 -8.115 14.435 1.00 53.97 328 GLY A N 1
ATOM 2587 C CA . GLY A 1 328 ? -19.738 -8.597 13.060 1.00 53.97 328 GLY A CA 1
ATOM 2588 C C . GLY A 1 328 ? -21.122 -9.073 12.658 1.00 53.97 328 GLY A C 1
ATOM 2589 O O . GLY A 1 328 ? -21.697 -9.944 13.312 1.00 53.97 328 GLY A O 1
ATOM 2590 N N . ASP A 1 329 ? -21.602 -8.532 11.545 1.00 44.56 329 ASP A N 1
ATOM 2591 C CA . ASP A 1 329 ? -22.743 -9.051 10.806 1.00 44.56 329 ASP A CA 1
ATOM 2592 C C . ASP A 1 329 ? -22.303 -10.330 10.062 1.00 44.56 329 ASP A C 1
ATOM 2594 O O . ASP A 1 329 ? -21.139 -10.464 9.666 1.00 44.56 329 ASP A O 1
ATOM 2598 N N . LYS A 1 330 ? -23.203 -11.293 9.821 1.00 44.31 330 LYS A N 1
ATOM 2599 C CA . LYS A 1 330 ? -22.865 -12.564 9.125 1.00 44.31 330 LYS A CA 1
ATOM 2600 C C . LYS A 1 330 ? -22.317 -12.357 7.695 1.00 44.31 330 LYS A C 1
ATOM 2602 O O . LYS A 1 330 ? -21.889 -13.317 7.059 1.00 44.31 330 LYS A O 1
ATOM 2607 N N . ARG A 1 331 ? -22.333 -11.115 7.196 1.00 41.03 331 ARG A N 1
ATOM 2608 C CA . ARG A 1 331 ? -21.881 -10.674 5.868 1.00 41.03 331 ARG A CA 1
ATOM 2609 C C . ARG A 1 331 ? -20.432 -10.169 5.830 1.00 41.03 331 ARG A C 1
ATOM 2611 O O . ARG A 1 331 ? -19.960 -9.808 4.752 1.00 41.03 331 ARG A O 1
ATOM 2618 N N . ASP A 1 332 ? -19.717 -10.159 6.957 1.00 44.94 332 ASP A N 1
ATOM 2619 C CA . ASP A 1 332 ? -18.297 -9.796 6.991 1.00 44.94 332 ASP A CA 1
ATOM 2620 C C . ASP A 1 332 ? -17.462 -10.837 6.224 1.00 44.94 332 ASP A C 1
ATOM 2622 O O . ASP A 1 332 ? -17.242 -11.968 6.669 1.00 44.94 332 ASP A O 1
ATOM 2626 N N . LYS A 1 333 ? -17.023 -10.446 5.022 1.00 42.19 333 LYS A N 1
ATOM 2627 C CA . LYS A 1 333 ? -16.228 -11.263 4.101 1.00 42.19 333 LYS A CA 1
ATOM 2628 C C . LYS A 1 333 ? -14.951 -11.766 4.786 1.00 42.19 333 LYS A C 1
ATOM 2630 O O . LYS A 1 333 ? -14.131 -10.985 5.266 1.00 42.19 333 LYS A O 1
ATOM 2635 N N . ARG A 1 334 ? -14.781 -13.089 4.794 1.00 43.53 334 ARG A N 1
ATOM 2636 C CA . ARG A 1 334 ? -13.502 -13.754 5.076 1.00 43.53 334 ARG A CA 1
ATOM 2637 C C . ARG A 1 334 ? -12.606 -13.616 3.845 1.00 43.53 334 ARG A C 1
ATOM 2639 O O . ARG A 1 334 ? -13.118 -13.608 2.724 1.00 43.53 334 ARG A O 1
ATOM 2646 N N . ASP A 1 335 ? -11.294 -13.505 4.023 1.00 42.91 335 ASP A N 1
ATOM 2647 C CA . ASP A 1 335 ? -10.394 -13.647 2.875 1.00 42.91 335 ASP A CA 1
ATOM 2648 C C . ASP A 1 335 ? -10.360 -15.099 2.374 1.00 42.91 335 ASP A C 1
ATOM 2650 O O . ASP A 1 335 ? -10.932 -16.014 2.974 1.00 42.91 335 ASP A O 1
ATOM 2654 N N . LYS A 1 336 ? -9.626 -15.325 1.280 1.00 36.06 336 LYS A N 1
ATOM 2655 C CA . LYS A 1 336 ? -9.410 -16.655 0.689 1.00 36.06 336 LYS A CA 1
ATOM 2656 C C . LYS A 1 336 ? -8.709 -17.652 1.634 1.00 36.06 336 LYS A C 1
ATOM 2658 O O . LYS A 1 336 ? -8.629 -18.826 1.295 1.00 36.06 336 LYS A O 1
ATOM 2663 N N . ARG A 1 337 ? -8.205 -17.211 2.794 1.00 37.19 337 ARG A N 1
ATOM 2664 C CA . ARG A 1 337 ? -7.539 -18.028 3.822 1.00 37.19 337 ARG A CA 1
ATOM 2665 C C . ARG A 1 337 ? -8.423 -18.270 5.055 1.00 37.19 337 ARG A C 1
ATOM 2667 O O . ARG A 1 337 ? -7.966 -18.872 6.019 1.00 37.19 337 ARG A O 1
ATOM 2674 N N . GLY A 1 338 ? -9.688 -17.840 5.030 1.00 34.47 338 GLY A N 1
ATOM 2675 C CA . GLY A 1 338 ? -10.673 -18.138 6.073 1.00 34.47 338 GLY A CA 1
ATOM 2676 C C . GLY A 1 338 ? -10.597 -17.248 7.318 1.00 34.47 338 GLY A C 1
ATOM 2677 O O . GLY A 1 338 ? -11.322 -17.505 8.282 1.00 34.47 338 GLY A O 1
ATOM 2678 N N . ASN A 1 339 ? -9.793 -16.183 7.308 1.00 37.22 339 ASN A N 1
ATOM 2679 C CA . ASN A 1 339 ? -9.633 -15.298 8.460 1.00 37.22 339 ASN A CA 1
ATOM 2680 C C . ASN A 1 339 ? -10.722 -14.205 8.501 1.00 37.22 339 ASN A C 1
ATOM 2682 O O . ASN A 1 339 ? -11.083 -13.619 7.477 1.00 37.22 339 ASN A O 1
ATOM 2686 N N . LYS A 1 340 ? -11.226 -13.880 9.705 1.00 42.50 340 LYS A N 1
ATOM 2687 C CA . LYS A 1 340 ? -12.009 -12.651 9.968 1.00 42.50 340 LYS A CA 1
ATOM 2688 C C . LYS A 1 340 ? -11.066 -11.447 9.822 1.00 42.50 340 LYS A C 1
ATOM 2690 O O . LYS A 1 340 ? -10.362 -11.106 10.766 1.00 42.50 340 LYS A O 1
ATOM 2695 N N . ILE A 1 341 ? -11.019 -10.839 8.638 1.00 43.75 341 ILE A N 1
ATOM 2696 C CA . ILE A 1 341 ? -9.973 -9.861 8.279 1.00 43.75 341 ILE A CA 1
ATOM 2697 C C . ILE A 1 341 ? -10.380 -8.396 8.389 1.00 43.75 341 ILE A C 1
ATOM 2699 O O . ILE A 1 341 ? -9.511 -7.540 8.473 1.00 43.75 341 ILE A O 1
ATOM 2703 N N . ILE A 1 342 ? -11.663 -8.059 8.462 1.00 54.72 342 ILE A N 1
ATOM 2704 C CA . ILE A 1 342 ? -12.059 -6.686 8.114 1.00 54.72 342 ILE A CA 1
ATOM 2705 C C . ILE A 1 342 ? -11.664 -5.635 9.167 1.00 54.72 342 ILE A C 1
ATOM 2707 O O . ILE A 1 342 ? -11.426 -4.497 8.797 1.00 54.72 342 ILE A O 1
ATOM 2711 N N . TYR A 1 343 ? -11.540 -5.976 10.454 1.00 56.00 343 TYR A N 1
ATOM 2712 C CA . TYR A 1 343 ? -11.328 -4.951 11.489 1.00 56.00 343 TYR A CA 1
ATOM 2713 C C . TYR A 1 343 ? -9.858 -4.720 11.873 1.00 56.00 343 TYR A C 1
ATOM 2715 O O . TYR A 1 343 ? -9.387 -3.588 11.846 1.00 56.00 343 TYR A O 1
ATOM 2723 N N . CYS A 1 344 ? -9.115 -5.780 12.219 1.00 57.41 344 CYS A N 1
ATOM 2724 C CA . CYS A 1 344 ? -7.704 -5.650 12.608 1.00 57.41 344 CYS A CA 1
ATOM 2725 C C . CYS A 1 344 ? -6.840 -5.216 11.422 1.00 57.41 344 CYS A C 1
ATOM 2727 O O . CYS A 1 344 ? -6.110 -4.245 11.543 1.00 57.41 344 CYS A O 1
ATOM 2729 N N . ALA A 1 345 ? -7.000 -5.866 10.263 1.00 58.47 345 ALA A N 1
ATOM 2730 C CA . ALA A 1 345 ? -6.208 -5.536 9.082 1.00 58.47 345 ALA A CA 1
ATOM 2731 C C . ALA A 1 345 ? -6.538 -4.143 8.525 1.00 58.47 345 ALA A C 1
ATOM 2733 O O . ALA A 1 345 ? -5.673 -3.514 7.934 1.00 58.47 345 ALA A O 1
ATOM 2734 N N . ALA A 1 346 ? -7.764 -3.639 8.720 1.00 63.69 346 ALA A N 1
ATOM 2735 C CA . ALA A 1 346 ? -8.106 -2.273 8.326 1.00 63.69 346 ALA A CA 1
ATOM 2736 C C . ALA A 1 346 ? -7.470 -1.225 9.247 1.00 63.69 346 ALA A C 1
ATOM 2738 O O . ALA A 1 346 ? -7.035 -0.190 8.760 1.00 63.69 346 ALA A O 1
ATOM 2739 N N . LEU A 1 347 ? -7.373 -1.484 10.555 1.00 67.94 347 LEU A N 1
ATOM 2740 C CA . LEU A 1 347 ? -6.628 -0.606 11.462 1.00 67.94 347 LEU A CA 1
ATOM 2741 C C . LEU A 1 347 ? -5.118 -0.675 11.210 1.00 67.94 347 LEU A C 1
ATOM 2743 O O . LEU A 1 347 ? -4.468 0.364 11.232 1.00 67.94 347 LEU A O 1
ATOM 2747 N N . ASP A 1 348 ? -4.583 -1.861 10.913 1.00 68.81 348 ASP A N 1
ATOM 2748 C CA . ASP A 1 348 ? -3.181 -2.022 10.519 1.00 68.81 348 ASP A CA 1
ATOM 2749 C C . ASP A 1 348 ? -2.900 -1.269 9.205 1.00 68.81 348 ASP A C 1
ATOM 2751 O O . ASP A 1 348 ? -1.927 -0.528 9.130 1.00 68.81 348 ASP A O 1
ATOM 2755 N N . PHE A 1 349 ? -3.802 -1.361 8.218 1.00 70.94 349 PHE A N 1
ATOM 2756 C CA . PHE A 1 349 ? -3.744 -0.599 6.965 1.00 70.94 349 PHE A CA 1
ATOM 2757 C C . PHE A 1 349 ? -3.779 0.919 7.197 1.00 70.94 349 PHE A C 1
ATOM 2759 O O . PHE A 1 349 ? -2.984 1.652 6.617 1.00 70.94 349 PHE A O 1
ATOM 2766 N N . LEU A 1 350 ? -4.661 1.410 8.075 1.00 72.62 350 LEU A N 1
ATOM 2767 C CA . LEU A 1 350 ? -4.720 2.834 8.433 1.00 72.62 350 LEU A CA 1
ATOM 2768 C C . LEU A 1 350 ? -3.466 3.310 9.190 1.00 72.62 350 LEU A C 1
ATOM 2770 O O . LEU A 1 350 ? -3.154 4.498 9.155 1.00 72.62 350 LEU A O 1
ATOM 2774 N N . ALA A 1 351 ? -2.748 2.398 9.847 1.00 72.94 351 ALA A N 1
ATOM 2775 C CA . ALA A 1 351 ? -1.488 2.668 10.533 1.00 72.94 351 ALA A CA 1
ATOM 2776 C C . ALA A 1 351 ? -0.246 2.504 9.631 1.00 72.94 351 ALA A C 1
ATOM 2778 O O . ALA A 1 351 ? 0.868 2.786 10.080 1.00 72.94 351 ALA A O 1
ATOM 2779 N N . GLU A 1 352 ? -0.395 2.061 8.374 1.00 75.38 352 GLU A N 1
ATOM 2780 C CA . GLU A 1 352 ? 0.733 1.918 7.451 1.00 75.38 352 G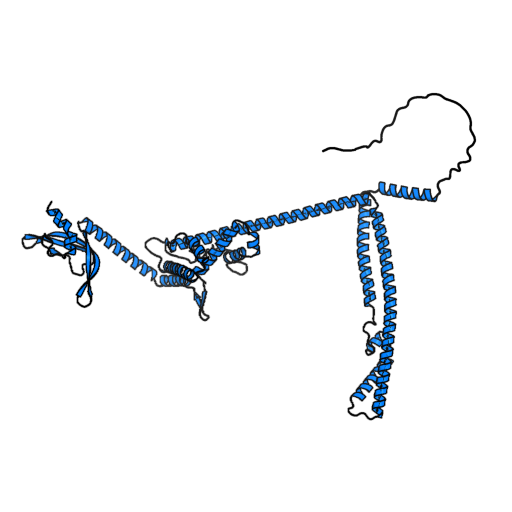LU A CA 1
ATOM 2781 C C . GLU A 1 352 ? 1.385 3.282 7.159 1.00 75.38 352 GLU A C 1
ATOM 2783 O O . GLU A 1 352 ? 0.676 4.252 6.871 1.00 75.38 352 GLU A O 1
ATOM 2788 N N . PRO A 1 353 ? 2.731 3.381 7.131 1.00 74.19 353 PRO A N 1
ATOM 2789 C CA . PRO A 1 353 ? 3.427 4.649 6.894 1.00 74.19 353 PRO A CA 1
ATOM 2790 C C . PRO A 1 353 ? 2.992 5.371 5.613 1.00 74.19 353 PRO A C 1
ATOM 2792 O O . PRO A 1 353 ? 2.922 6.598 5.591 1.00 74.19 353 PRO A O 1
ATOM 2795 N N . ALA A 1 354 ? 2.669 4.616 4.557 1.00 72.19 354 ALA A N 1
ATOM 2796 C CA . ALA A 1 354 ? 2.182 5.163 3.293 1.00 72.19 354 ALA A CA 1
ATOM 2797 C C . ALA A 1 354 ? 0.803 5.831 3.441 1.00 72.19 354 ALA A C 1
ATOM 2799 O O . ALA A 1 354 ? 0.603 6.936 2.939 1.00 72.19 354 ALA A O 1
ATOM 2800 N N . MET A 1 355 ? -0.121 5.202 4.177 1.00 75.12 355 MET A N 1
ATOM 2801 C CA . MET A 1 355 ? -1.442 5.774 4.456 1.00 75.12 355 MET A CA 1
ATOM 2802 C C . MET A 1 355 ? -1.343 6.972 5.400 1.00 75.12 355 MET A C 1
ATOM 2804 O O . MET A 1 355 ? -1.956 8.006 5.146 1.00 75.12 355 MET A O 1
ATOM 2808 N N . VAL A 1 356 ? -0.505 6.889 6.436 1.00 75.12 356 VAL A N 1
ATOM 2809 C CA . VAL A 1 356 ? -0.252 8.010 7.356 1.00 75.12 356 VAL A CA 1
ATOM 2810 C C . VAL A 1 356 ? 0.329 9.217 6.612 1.00 75.12 356 VAL A C 1
ATOM 2812 O O . VAL A 1 356 ? -0.102 10.347 6.837 1.00 75.12 356 VAL A O 1
ATOM 2815 N N . ALA A 1 357 ? 1.266 8.999 5.683 1.00 76.12 357 ALA A N 1
ATOM 2816 C CA . ALA A 1 357 ? 1.819 10.066 4.851 1.00 76.12 357 ALA A CA 1
ATOM 2817 C C . ALA A 1 357 ? 0.756 10.706 3.942 1.00 76.12 357 ALA A C 1
ATOM 2819 O O . ALA A 1 357 ? 0.739 11.927 3.799 1.00 76.12 357 ALA A O 1
ATOM 2820 N N . GLN A 1 358 ? -0.146 9.900 3.373 1.00 74.88 358 GLN A N 1
ATOM 2821 C CA . GLN A 1 358 ? -1.231 10.377 2.514 1.00 74.88 358 GLN A CA 1
ATOM 2822 C C . GLN A 1 358 ? -2.296 11.173 3.284 1.00 74.88 358 GLN A C 1
ATOM 2824 O O . GLN A 1 358 ? -2.859 12.125 2.749 1.00 74.88 358 GLN A O 1
ATOM 2829 N N . LEU A 1 359 ? -2.568 10.800 4.535 1.00 75.94 359 LEU A N 1
ATOM 2830 C CA . LEU A 1 359 ? -3.552 11.472 5.388 1.00 75.94 359 LEU A CA 1
ATOM 2831 C C . LEU A 1 359 ? -2.991 12.707 6.101 1.00 75.94 359 LEU A C 1
ATOM 2833 O O . LEU A 1 359 ? -3.762 13.465 6.692 1.00 75.94 359 LEU A O 1
ATOM 2837 N N . LYS A 1 360 ? -1.676 12.938 6.051 1.00 78.56 360 LYS A N 1
ATOM 2838 C CA . LYS A 1 360 ? -1.013 14.022 6.779 1.00 78.56 360 LYS A CA 1
ATOM 2839 C C . LYS A 1 360 ? -1.626 15.389 6.449 1.00 78.56 360 LYS A C 1
ATOM 2841 O O . LYS A 1 360 ? -1.656 15.807 5.297 1.00 78.56 360 LYS A O 1
ATOM 2846 N N . GLY A 1 361 ? -2.081 16.105 7.478 1.00 74.31 361 GLY A N 1
ATOM 2847 C CA . GLY A 1 361 ? -2.691 17.434 7.344 1.00 74.31 361 GLY A CA 1
ATOM 2848 C C . GLY A 1 361 ? -4.168 17.431 6.932 1.00 74.31 361 GLY A C 1
ATOM 2849 O O . GLY A 1 361 ? -4.749 18.502 6.768 1.00 74.31 361 GLY A O 1
ATOM 2850 N N . THR A 1 362 ? -4.796 16.261 6.792 1.00 80.06 362 THR A N 1
ATOM 2851 C CA . THR A 1 362 ? -6.241 16.137 6.542 1.00 80.06 362 THR A CA 1
ATOM 2852 C C . THR A 1 362 ? -7.028 16.012 7.851 1.00 80.06 362 THR A C 1
ATOM 2854 O O . THR A 1 362 ? -6.484 15.615 8.882 1.00 80.06 362 THR A O 1
ATOM 2857 N N . ALA A 1 363 ? -8.335 16.298 7.819 1.00 79.06 363 ALA A N 1
ATOM 2858 C CA . ALA A 1 363 ? -9.222 16.055 8.964 1.00 79.06 363 ALA A CA 1
ATOM 2859 C C . ALA A 1 363 ? -9.246 14.567 9.377 1.00 79.06 363 ALA A C 1
ATOM 2861 O O . ALA A 1 363 ? -9.249 14.254 10.564 1.00 79.06 363 ALA A O 1
ATOM 2862 N N . GLN A 1 364 ? -9.143 13.664 8.395 1.00 80.25 364 GLN A N 1
ATOM 2863 C CA . GLN A 1 364 ? -9.153 12.210 8.580 1.00 80.25 364 GLN A CA 1
ATOM 2864 C C . GLN A 1 364 ? -7.962 11.696 9.400 1.00 80.25 364 GLN A C 1
ATOM 2866 O O . GLN A 1 364 ? -8.065 10.641 10.021 1.00 80.25 364 GLN A O 1
ATOM 2871 N N . GLN A 1 365 ? -6.841 12.428 9.441 1.00 83.12 365 GLN A N 1
ATOM 2872 C CA . GLN A 1 365 ? -5.688 12.052 10.263 1.00 83.12 365 GLN A CA 1
ATOM 2873 C C . GLN A 1 365 ? -6.065 11.958 11.746 1.00 83.12 365 GLN A C 1
ATOM 2875 O O . GLN A 1 365 ? -5.738 10.971 12.402 1.00 83.12 365 GLN A O 1
ATOM 2880 N N . LYS A 1 366 ? -6.777 12.968 12.265 1.00 83.50 366 LYS A N 1
ATOM 2881 C CA . LYS A 1 366 ? -7.181 13.010 13.677 1.00 83.50 366 LYS A CA 1
ATOM 2882 C C . LYS A 1 366 ? -8.143 11.876 14.012 1.00 83.50 366 LYS A C 1
ATOM 2884 O O . LYS A 1 366 ? -7.983 11.235 15.047 1.00 83.50 366 LYS A O 1
ATOM 2889 N N . ASP A 1 367 ? -9.080 11.593 13.109 1.00 83.88 367 ASP A N 1
ATOM 2890 C CA . ASP A 1 367 ? -10.039 10.499 13.273 1.00 83.88 367 ASP A CA 1
ATOM 2891 C C . ASP A 1 367 ? -9.323 9.144 13.345 1.00 83.88 367 ASP A C 1
ATOM 2893 O O . ASP A 1 367 ? -9.633 8.319 14.203 1.00 83.88 367 ASP A O 1
ATOM 2897 N N . VAL A 1 368 ? -8.319 8.918 12.488 1.00 83.88 368 VAL A N 1
ATOM 2898 C CA . VAL A 1 368 ? -7.506 7.691 12.495 1.00 83.88 368 VAL A CA 1
ATOM 2899 C C . VAL A 1 368 ? -6.663 7.573 13.766 1.00 83.88 368 VAL A C 1
ATOM 2901 O O . VAL A 1 368 ? -6.633 6.507 14.380 1.00 83.88 368 VAL A O 1
ATOM 2904 N N . GLU A 1 369 ? -5.999 8.647 14.196 1.00 84.00 369 GLU A N 1
ATOM 2905 C CA . GLU A 1 369 ? -5.198 8.655 15.428 1.00 84.00 369 GLU A CA 1
ATOM 2906 C C . GLU A 1 369 ? -6.057 8.360 16.667 1.00 84.00 369 GLU A C 1
ATOM 2908 O O . GLU A 1 369 ? -5.673 7.548 17.520 1.00 84.00 369 GLU A O 1
ATOM 2913 N N . GLN A 1 370 ? -7.246 8.966 16.742 1.00 86.56 370 GLN A N 1
ATOM 2914 C CA . GLN A 1 370 ? -8.215 8.683 17.795 1.00 86.56 370 GLN A CA 1
ATOM 2915 C C . GLN A 1 370 ? -8.674 7.224 17.731 1.00 86.56 370 GLN A C 1
ATOM 2917 O O . GLN A 1 370 ? -8.601 6.528 18.738 1.00 86.56 370 GLN A O 1
ATOM 2922 N N . LEU A 1 371 ? -9.056 6.723 16.553 1.00 86.81 371 LEU A N 1
ATOM 2923 C CA . LEU A 1 371 ? -9.463 5.330 16.340 1.00 86.81 371 LEU A CA 1
ATOM 2924 C C . LEU A 1 371 ? -8.409 4.316 16.795 1.00 86.81 371 LEU A C 1
ATOM 2926 O O . LEU A 1 371 ? -8.736 3.336 17.466 1.00 86.81 371 LEU A O 1
ATOM 2930 N N . ILE A 1 372 ? -7.141 4.540 16.445 1.00 84.25 372 ILE A N 1
ATOM 2931 C CA . ILE A 1 372 ? -6.027 3.672 16.847 1.00 84.25 372 ILE A CA 1
ATOM 2932 C C . ILE A 1 372 ? -5.866 3.691 18.372 1.00 84.25 372 ILE A C 1
ATOM 2934 O O . ILE A 1 372 ? -5.734 2.631 18.995 1.00 84.25 372 ILE A O 1
ATOM 2938 N N . SER A 1 373 ? -5.927 4.876 18.980 1.00 87.00 373 SER A N 1
ATOM 2939 C CA . SER A 1 373 ? -5.796 5.060 20.430 1.00 87.00 373 SER A CA 1
ATOM 2940 C C . SER A 1 373 ? -6.953 4.406 21.195 1.00 87.00 373 SER A C 1
ATOM 2942 O O . SER A 1 373 ? -6.734 3.649 22.145 1.00 87.00 373 SER A O 1
ATOM 2944 N N . SER A 1 374 ? -8.179 4.617 20.725 1.00 88.56 374 SER A N 1
ATOM 2945 C CA . SER A 1 374 ? -9.414 4.026 21.238 1.00 88.56 374 SER A CA 1
ATOM 2946 C C . SER A 1 374 ? -9.397 2.497 21.127 1.00 88.56 374 SER A C 1
ATOM 2948 O O . SER A 1 374 ? -9.666 1.796 22.107 1.00 88.56 374 SER A O 1
ATOM 2950 N N . ASN A 1 375 ? -8.953 1.941 19.997 1.00 87.00 375 ASN A N 1
ATOM 2951 C CA . ASN A 1 375 ? -8.763 0.496 19.844 1.00 87.00 375 ASN A CA 1
ATOM 2952 C C . ASN A 1 375 ? -7.709 -0.052 20.819 1.00 87.00 375 ASN A C 1
ATOM 2954 O O . ASN A 1 375 ? -7.879 -1.133 21.391 1.00 87.00 375 ASN A O 1
ATOM 2958 N N . HIS A 1 376 ? -6.612 0.682 21.024 1.00 85.31 376 HIS A N 1
ATOM 2959 C CA . HIS A 1 376 ? -5.561 0.283 21.955 1.00 85.31 376 HIS A CA 1
ATOM 2960 C C . HIS A 1 376 ? -6.077 0.223 23.403 1.00 85.31 376 HIS A C 1
ATOM 2962 O O . HIS A 1 376 ? -5.799 -0.751 24.110 1.00 85.31 376 HIS A O 1
ATOM 2968 N N . ILE A 1 377 ? -6.893 1.199 23.817 1.00 88.88 377 ILE A N 1
ATOM 2969 C CA . ILE A 1 377 ? -7.591 1.205 25.113 1.00 88.88 377 ILE A CA 1
ATOM 2970 C C . ILE A 1 377 ? -8.453 -0.045 25.271 1.00 88.88 377 ILE A C 1
ATOM 2972 O O . ILE A 1 377 ? -8.279 -0.788 26.240 1.00 88.88 377 ILE A O 1
ATOM 2976 N N . LEU A 1 378 ? -9.339 -0.317 24.309 1.00 89.38 378 LEU A N 1
ATOM 2977 C CA . LEU A 1 378 ? -10.251 -1.462 24.365 1.00 89.38 378 LEU A CA 1
ATOM 2978 C C . LEU A 1 378 ? -9.481 -2.787 24.441 1.00 89.38 378 LEU A C 1
ATOM 2980 O O . LEU A 1 378 ? -9.799 -3.660 25.250 1.00 89.38 378 LEU A O 1
ATOM 2984 N N . ARG A 1 379 ? -8.400 -2.939 23.666 1.00 86.44 379 ARG A N 1
ATOM 2985 C CA . ARG A 1 379 ? -7.541 -4.135 23.732 1.00 86.44 379 ARG A CA 1
ATOM 2986 C C . ARG A 1 379 ? -6.874 -4.306 25.087 1.00 86.44 379 ARG A C 1
ATOM 2988 O O . ARG A 1 379 ? -6.742 -5.436 25.559 1.00 86.44 379 ARG A O 1
ATOM 2995 N N . ARG A 1 380 ? -6.457 -3.209 25.717 1.00 87.00 380 ARG A N 1
ATOM 2996 C CA . ARG A 1 380 ? -5.848 -3.232 27.049 1.00 87.00 380 ARG A CA 1
ATOM 2997 C C . ARG A 1 380 ? -6.880 -3.545 28.137 1.00 87.00 380 ARG A C 1
ATOM 2999 O O . ARG A 1 380 ? -6.564 -4.273 29.079 1.00 87.00 380 ARG A O 1
ATOM 3006 N N . LEU A 1 381 ? -8.109 -3.055 27.980 1.00 89.75 381 LEU A N 1
ATOM 3007 C CA . LEU A 1 381 ? -9.231 -3.315 28.879 1.00 89.75 381 LEU A CA 1
ATOM 3008 C C . LEU A 1 381 ? -9.630 -4.799 28.863 1.00 89.75 381 LEU A C 1
ATOM 3010 O O . LEU A 1 381 ? -9.551 -5.462 29.902 1.00 89.75 381 LEU A O 1
ATOM 3014 N N . PHE A 1 382 ? -9.968 -5.342 27.690 1.00 88.44 382 PHE A N 1
ATOM 3015 C CA . PHE A 1 382 ? -10.463 -6.721 27.550 1.00 88.44 382 PHE A CA 1
ATOM 3016 C C . PHE A 1 382 ? -9.357 -7.782 27.590 1.00 88.44 382 PHE A C 1
ATOM 3018 O O . PHE A 1 382 ? -9.598 -8.922 27.991 1.00 88.44 382 PHE A O 1
ATOM 3025 N N . GLY A 1 383 ? -8.136 -7.420 27.192 1.00 83.38 383 GLY A N 1
ATOM 3026 C CA . GLY A 1 383 ? -7.005 -8.338 27.117 1.00 83.38 383 GLY A CA 1
ATOM 3027 C C . GLY A 1 383 ? -7.126 -9.376 25.995 1.00 83.38 383 GLY A C 1
ATOM 3028 O O . GLY A 1 383 ? -8.029 -9.353 25.154 1.00 83.38 383 GLY A O 1
ATOM 3029 N N . LYS A 1 384 ? -6.169 -10.309 25.962 1.00 81.81 384 LYS A N 1
ATOM 3030 C CA . LYS A 1 384 ? -6.171 -11.412 24.992 1.00 81.81 384 LYS A CA 1
ATOM 3031 C C . LYS A 1 384 ? -7.283 -12.409 25.320 1.00 81.81 384 LYS A C 1
ATOM 3033 O O . LYS A 1 384 ? -7.559 -12.673 26.488 1.00 81.81 384 LYS A O 1
ATOM 3038 N N . ARG A 1 385 ? -7.869 -13.007 24.275 1.00 80.56 385 ARG A N 1
ATOM 3039 C CA . ARG A 1 385 ? -8.852 -14.090 24.427 1.00 80.56 385 ARG A CA 1
ATOM 3040 C C . ARG A 1 385 ? -8.253 -15.311 25.110 1.00 80.56 385 ARG A C 1
ATOM 3042 O O . ARG A 1 385 ? -8.856 -15.826 26.039 1.00 80.56 385 ARG A O 1
ATOM 3049 N N . TRP A 1 386 ? -7.069 -15.715 24.665 1.00 80.44 386 TRP A N 1
ATOM 3050 C CA . TRP A 1 386 ? -6.334 -16.860 25.187 1.00 80.44 386 TRP A CA 1
ATOM 3051 C C . TRP A 1 386 ? -5.022 -16.393 25.812 1.00 80.44 386 TRP A C 1
ATOM 3053 O O . TRP A 1 386 ? -4.304 -15.570 25.234 1.00 80.44 386 TRP A O 1
ATOM 3063 N N . LEU A 1 387 ? -4.726 -16.918 26.993 1.00 83.12 387 LEU A N 1
ATOM 3064 C CA . LEU A 1 387 ? -3.469 -16.767 27.707 1.00 83.12 387 LEU A CA 1
ATOM 3065 C C . LEU A 1 387 ? -2.801 -18.140 27.773 1.00 83.12 387 LEU A C 1
ATOM 3067 O O . LEU A 1 387 ? -3.462 -19.136 28.057 1.00 83.12 387 LEU A O 1
ATOM 3071 N N . ASN A 1 388 ? -1.499 -18.186 27.502 1.00 79.62 388 ASN A N 1
ATOM 3072 C CA . ASN A 1 388 ? -0.716 -19.396 27.715 1.00 79.62 388 ASN A CA 1
ATOM 3073 C C . ASN A 1 388 ? -0.291 -19.436 29.180 1.00 79.62 388 ASN A C 1
ATOM 3075 O O . ASN A 1 388 ? 0.437 -18.553 29.629 1.00 79.62 388 ASN A O 1
ATOM 3079 N N . ASP A 1 389 ? -0.732 -20.464 29.890 1.00 73.06 389 ASP A N 1
ATOM 3080 C CA . ASP A 1 389 ? -0.344 -20.754 31.264 1.00 73.06 389 ASP A CA 1
ATOM 3081 C C . ASP A 1 389 ? 0.250 -22.166 31.286 1.00 73.06 389 ASP A C 1
ATOM 3083 O O . ASP A 1 389 ? -0.462 -23.152 31.094 1.00 73.06 389 ASP A O 1
ATOM 3087 N N . ASN A 1 390 ? 1.579 -22.260 31.401 1.00 70.81 390 ASN A N 1
ATOM 3088 C CA . ASN A 1 390 ? 2.332 -23.523 31.416 1.00 70.81 390 ASN A CA 1
ATOM 3089 C C . ASN A 1 390 ? 2.001 -24.485 30.253 1.00 70.81 390 ASN A C 1
ATOM 3091 O O . ASN A 1 390 ? 1.859 -25.690 30.440 1.00 70.81 390 ASN A O 1
ATOM 3095 N N . GLY A 1 391 ? 1.856 -23.947 29.037 1.00 75.19 391 GLY A N 1
ATOM 3096 C CA . GLY A 1 391 ? 1.560 -24.728 27.827 1.00 75.19 391 GLY A CA 1
ATOM 3097 C C . GLY A 1 391 ? 0.076 -25.045 27.608 1.00 75.19 391 GLY A C 1
ATOM 3098 O O . GLY A 1 391 ? -0.279 -25.540 26.541 1.00 75.19 391 GLY A O 1
ATOM 3099 N N . GLN A 1 392 ? -0.802 -24.706 28.556 1.00 77.00 392 GLN A N 1
ATOM 3100 C CA . GLN A 1 392 ? -2.252 -24.808 28.395 1.00 77.00 392 GLN A CA 1
ATOM 3101 C C . GLN A 1 392 ? -2.859 -23.439 28.076 1.00 77.00 392 GLN A C 1
ATOM 3103 O O . GLN A 1 392 ? -2.505 -22.422 28.676 1.00 77.00 392 GLN A O 1
ATOM 3108 N N . GLN A 1 393 ? -3.785 -23.403 27.116 1.00 83.31 393 GLN A N 1
ATOM 3109 C CA . GLN A 1 393 ? -4.527 -22.188 26.789 1.00 83.31 393 GLN A CA 1
ATOM 3110 C C . GLN A 1 393 ? -5.680 -22.010 27.774 1.00 83.31 393 GLN A C 1
ATOM 3112 O O . GLN A 1 393 ? -6.593 -22.832 27.820 1.00 83.31 393 GLN A O 1
ATOM 3117 N N . LYS A 1 394 ? -5.653 -20.917 28.538 1.00 84.06 394 LYS A N 1
ATOM 3118 C CA . LYS A 1 394 ? -6.752 -20.500 29.414 1.00 84.06 394 LYS A CA 1
ATOM 3119 C C . LYS A 1 394 ? -7.409 -19.230 28.872 1.00 84.06 394 LYS A C 1
ATOM 3121 O O . LYS A 1 394 ? -6.705 -18.362 28.345 1.00 84.06 394 LYS A O 1
ATOM 3126 N N . PRO A 1 395 ? -8.737 -19.086 28.979 1.00 84.69 395 PRO A N 1
ATOM 3127 C CA . PRO A 1 395 ? -9.407 -17.853 28.595 1.00 84.69 395 PRO A CA 1
ATOM 3128 C C . PRO A 1 395 ? -8.955 -16.691 29.494 1.00 84.69 395 PRO A C 1
ATOM 3130 O O . PRO A 1 395 ? -8.754 -16.848 30.699 1.00 84.69 395 PRO A O 1
ATOM 3133 N N . GLY A 1 396 ? -8.787 -15.501 28.916 1.00 85.81 396 GLY A N 1
ATOM 3134 C CA . GLY A 1 396 ? -8.519 -14.284 29.689 1.00 85.81 396 GLY A CA 1
ATOM 3135 C C . GLY A 1 396 ? -9.702 -13.914 30.595 1.00 85.81 396 GLY A C 1
ATOM 3136 O O . GLY A 1 396 ? -10.838 -14.257 30.284 1.00 85.81 396 GLY A O 1
ATOM 3137 N N . ARG A 1 397 ? -9.465 -13.169 31.687 1.00 89.31 397 ARG A N 1
ATOM 3138 C CA . ARG A 1 397 ? -10.474 -12.879 32.738 1.00 89.31 397 ARG A CA 1
ATOM 3139 C C . ARG A 1 397 ? -11.829 -12.386 32.212 1.00 89.31 397 ARG A C 1
ATOM 3141 O O . ARG A 1 397 ? -12.860 -12.865 32.664 1.00 89.31 397 ARG A O 1
ATOM 3148 N N . PHE A 1 398 ? -11.829 -11.467 31.245 1.00 89.25 398 PHE A N 1
ATOM 3149 C CA . PHE A 1 398 ? -13.059 -10.968 30.615 1.00 89.25 398 PHE A CA 1
ATOM 3150 C C . PHE A 1 398 ? -13.827 -12.071 29.864 1.00 89.25 398 PHE A C 1
ATOM 3152 O O . PHE A 1 398 ? -15.045 -12.155 29.954 1.00 89.25 398 PHE A O 1
ATOM 3159 N N . TRP A 1 399 ? -13.117 -12.947 29.153 1.00 88.69 399 TRP A N 1
ATOM 3160 C CA . TRP A 1 399 ? -13.703 -14.039 28.370 1.00 88.69 399 TRP A CA 1
ATOM 3161 C C . TRP A 1 399 ? -14.181 -15.188 29.259 1.00 88.69 399 TRP A C 1
ATOM 3163 O O . TRP A 1 399 ? -15.267 -15.718 29.043 1.00 88.69 399 TRP A O 1
ATOM 3173 N N . ALA A 1 400 ? -13.408 -15.508 30.298 1.00 88.81 400 ALA A N 1
ATOM 3174 C CA . ALA A 1 400 ? -13.761 -16.502 31.303 1.00 88.81 400 ALA A CA 1
ATOM 3175 C C . ALA A 1 400 ? -15.074 -16.150 32.025 1.00 88.81 400 ALA A C 1
ATOM 3177 O O . ALA A 1 400 ? -15.836 -17.047 32.365 1.00 88.81 400 ALA A O 1
ATOM 3178 N N . ALA A 1 401 ? -15.385 -14.860 32.202 1.00 89.44 401 ALA A N 1
ATOM 3179 C CA . ALA A 1 401 ? -16.644 -14.424 32.807 1.00 89.44 401 ALA A CA 1
ATOM 3180 C C . ALA A 1 401 ? -17.880 -14.847 31.988 1.00 89.44 401 ALA A C 1
ATOM 3182 O O . ALA A 1 401 ? -18.899 -15.215 32.568 1.00 89.44 401 ALA A O 1
ATOM 3183 N N . PHE A 1 402 ? -17.793 -14.856 30.651 1.00 87.19 402 PHE A N 1
ATOM 3184 C CA . PHE A 1 402 ? -18.885 -15.346 29.800 1.00 87.19 402 PHE A CA 1
ATOM 3185 C C . PHE A 1 402 ? -19.041 -16.866 29.872 1.00 87.19 402 PHE A C 1
ATOM 3187 O O . PHE A 1 402 ? -20.166 -17.356 29.893 1.00 87.19 402 PHE A O 1
ATOM 3194 N N . GLU A 1 403 ? -17.937 -17.614 29.937 1.00 87.06 403 GLU A N 1
ATOM 3195 C CA . GLU A 1 403 ? -17.982 -19.071 30.135 1.00 87.06 403 GLU A CA 1
ATOM 3196 C C . GLU A 1 403 ? -18.560 -19.418 31.512 1.00 87.06 403 GLU A C 1
ATOM 3198 O O . GLU A 1 403 ? -19.445 -20.263 31.623 1.00 87.06 403 GLU A O 1
ATOM 3203 N N . GLN A 1 404 ? -18.140 -18.693 32.552 1.00 85.94 404 GLN A N 1
ATOM 3204 C CA . GLN A 1 404 ? -18.668 -18.839 33.904 1.00 85.94 404 GLN A CA 1
ATOM 3205 C C . GLN A 1 404 ? -20.162 -18.513 33.974 1.00 85.94 404 GLN A C 1
ATOM 3207 O O . GLN A 1 404 ? -20.906 -19.199 34.668 1.00 85.94 404 GLN A O 1
ATOM 3212 N N . ARG A 1 405 ? -20.624 -17.489 33.249 1.00 83.75 405 ARG A N 1
ATOM 3213 C CA . ARG A 1 405 ? -22.053 -17.184 33.141 1.00 83.75 405 ARG A CA 1
ATOM 3214 C C . ARG A 1 405 ? -22.816 -18.332 32.482 1.00 83.75 405 ARG A C 1
ATOM 3216 O O . ARG A 1 405 ? -23.807 -18.774 33.044 1.00 83.75 405 ARG A O 1
ATOM 3223 N N . GLN A 1 406 ? -22.347 -18.833 31.338 1.00 84.50 406 GLN A N 1
ATOM 3224 C CA . GLN A 1 406 ? -22.996 -19.965 30.666 1.00 84.50 406 GLN A CA 1
ATOM 3225 C C . GLN A 1 406 ? -23.092 -21.189 31.578 1.00 84.50 406 GLN A C 1
ATOM 3227 O O . GLN A 1 406 ? -24.103 -21.889 31.564 1.00 84.50 406 GLN A O 1
ATOM 3232 N N . GLU A 1 407 ? -22.064 -21.436 32.388 1.00 84.31 407 GLU A N 1
ATOM 3233 C CA . GLU A 1 407 ? -22.080 -22.520 33.363 1.00 84.31 407 GLU A CA 1
ATOM 3234 C C . GLU A 1 407 ? -23.067 -22.255 34.511 1.00 84.31 407 GLU A C 1
ATOM 3236 O O . GLU A 1 407 ? -23.862 -23.129 34.843 1.00 84.31 407 GLU A O 1
ATOM 3241 N N . ASN A 1 408 ? -23.106 -21.035 35.059 1.00 82.19 408 ASN A N 1
ATOM 3242 C CA . ASN A 1 408 ? -24.101 -20.646 36.067 1.00 82.19 408 ASN A CA 1
ATOM 3243 C C . ASN A 1 408 ? -25.540 -20.772 35.541 1.00 82.19 408 ASN A C 1
ATOM 3245 O O . ASN A 1 408 ? -26.423 -21.208 36.282 1.00 82.19 408 ASN A O 1
ATOM 3249 N N . ASP A 1 409 ? -25.768 -20.412 34.275 1.00 78.62 409 ASP A N 1
ATOM 3250 C CA . ASP A 1 409 ? -27.065 -20.523 33.605 1.00 78.62 409 ASP A CA 1
ATOM 3251 C C . ASP A 1 409 ? -27.470 -21.998 33.461 1.00 78.62 409 ASP A C 1
ATOM 3253 O O . ASP A 1 409 ? -28.598 -22.361 33.796 1.00 78.62 409 ASP A O 1
ATOM 3257 N N . ARG A 1 410 ? -26.541 -22.876 33.052 1.00 82.19 410 ARG A N 1
ATOM 3258 C CA . ARG A 1 410 ? -26.767 -24.334 32.994 1.00 82.19 410 ARG A CA 1
ATOM 3259 C C . ARG A 1 410 ? -27.066 -24.941 34.359 1.00 82.19 410 ARG A C 1
ATOM 3261 O O . ARG A 1 410 ? -27.918 -25.817 34.461 1.00 82.19 410 ARG A O 1
ATOM 3268 N N . GLN A 1 411 ? -26.375 -24.479 35.396 1.00 81.88 411 GLN A N 1
ATOM 3269 C CA . GLN A 1 411 ? -26.554 -24.943 36.772 1.00 81.88 411 GLN A CA 1
ATOM 3270 C C . GLN A 1 411 ? -27.772 -24.305 37.468 1.00 81.88 411 GLN A C 1
ATOM 3272 O O . GLN A 1 411 ? -28.027 -24.589 38.636 1.00 81.88 411 GLN A O 1
ATOM 3277 N N . GLY A 1 412 ? -28.520 -23.423 36.790 1.00 75.12 412 GLY A N 1
ATOM 3278 C CA . GLY A 1 412 ? -29.686 -22.732 37.354 1.00 75.12 412 GLY A CA 1
ATOM 3279 C C . GLY A 1 412 ? -29.354 -21.714 38.456 1.00 75.12 412 GLY A C 1
ATOM 3280 O O . GLY A 1 412 ? -30.258 -21.157 39.081 1.00 75.12 412 GLY A O 1
ATOM 3281 N N . ILE A 1 413 ? -28.069 -21.426 38.689 1.00 73.19 413 ILE A N 1
ATOM 3282 C CA . ILE A 1 413 ? -27.592 -20.508 39.734 1.00 73.19 413 ILE A CA 1
ATOM 3283 C C . ILE A 1 413 ? -28.090 -19.087 39.463 1.00 73.19 413 ILE A C 1
ATOM 3285 O O . ILE A 1 413 ? -28.442 -18.361 40.393 1.00 73.19 413 ILE A O 1
ATOM 3289 N N . THR A 1 414 ? 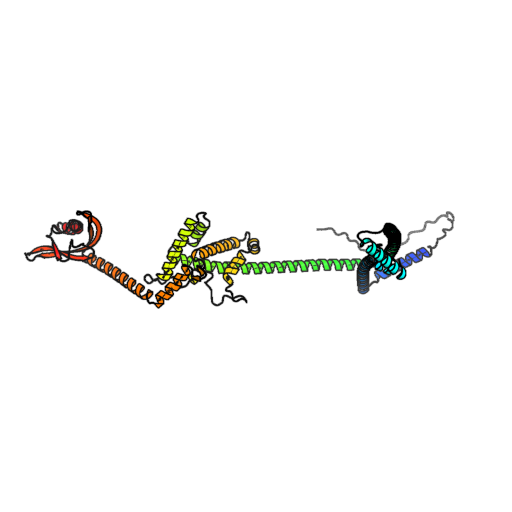-28.140 -18.685 38.196 1.00 67.81 414 THR A N 1
ATOM 3290 C CA . THR A 1 414 ? -28.580 -17.347 37.784 1.00 67.81 414 THR A CA 1
ATOM 3291 C C . THR A 1 414 ? -30.054 -17.120 38.123 1.00 67.81 414 THR A C 1
ATOM 3293 O O . THR A 1 414 ? -30.403 -16.090 38.697 1.00 67.81 414 THR A O 1
ATOM 3296 N N . VAL A 1 415 ? -30.902 -18.129 37.890 1.00 68.69 415 VAL A N 1
ATOM 3297 C CA . VAL A 1 415 ? -32.330 -18.103 38.252 1.00 68.69 415 VAL A CA 1
ATOM 3298 C C . VAL A 1 415 ? -32.503 -18.051 39.771 1.00 68.69 415 VAL A C 1
ATOM 3300 O O . VAL A 1 415 ? -33.243 -17.209 40.274 1.00 68.69 415 VAL A O 1
ATOM 3303 N N . ALA A 1 416 ? -31.761 -18.874 40.519 1.00 70.25 416 ALA A N 1
ATOM 3304 C CA . ALA A 1 416 ? -31.810 -18.870 41.982 1.00 70.25 416 ALA A CA 1
ATOM 3305 C C . ALA A 1 416 ? -31.376 -17.519 42.586 1.00 70.25 416 ALA A C 1
ATOM 3307 O O . ALA A 1 416 ? -31.979 -17.032 43.544 1.00 70.25 416 ALA A O 1
ATOM 3308 N N . ARG A 1 417 ? -30.350 -16.874 42.014 1.00 70.81 417 ARG A N 1
ATOM 3309 C CA . ARG A 1 417 ? -29.914 -15.527 42.421 1.00 70.81 417 ARG A CA 1
ATOM 3310 C C . ARG A 1 417 ? -30.971 -14.470 42.116 1.00 70.81 417 ARG A C 1
ATOM 3312 O O . ARG A 1 417 ? -31.194 -13.602 42.957 1.00 70.81 417 ARG A O 1
ATOM 3319 N N . LYS A 1 418 ? -31.625 -14.556 40.955 1.00 68.88 418 LYS A N 1
ATOM 3320 C CA . LYS A 1 418 ? -32.707 -13.648 40.556 1.00 68.88 418 LYS A CA 1
ATOM 3321 C C . LYS A 1 418 ? -33.900 -13.743 41.500 1.00 68.88 418 LYS A C 1
ATOM 3323 O O . LYS A 1 418 ? -34.373 -12.714 41.967 1.00 68.88 418 LYS A O 1
ATOM 3328 N N . GLN A 1 419 ? -34.317 -14.965 41.833 1.00 71.81 419 GLN A N 1
ATOM 3329 C CA . GLN A 1 419 ? -35.382 -15.217 42.804 1.00 71.81 419 GLN A CA 1
ATOM 3330 C C . GLN A 1 419 ? -35.036 -14.581 44.154 1.00 71.81 419 GLN A C 1
ATOM 3332 O O . GLN A 1 419 ? -35.763 -13.725 44.637 1.00 71.81 419 GLN A O 1
ATOM 3337 N N . LYS A 1 420 ? -33.842 -14.874 44.684 1.00 73.06 420 LYS A N 1
ATOM 3338 C CA . LYS A 1 420 ? -33.384 -14.329 45.967 1.00 73.06 420 LYS A CA 1
ATOM 3339 C C . LYS A 1 420 ? -33.336 -12.796 45.987 1.00 73.06 420 LYS A C 1
ATOM 3341 O O . LYS A 1 420 ? -33.616 -12.191 47.015 1.00 73.06 420 LYS A O 1
ATOM 3346 N N . ARG A 1 421 ? -32.954 -12.151 44.880 1.00 68.12 421 ARG A N 1
ATOM 3347 C CA . ARG A 1 421 ? -32.970 -10.681 44.770 1.00 68.12 421 ARG A CA 1
ATOM 3348 C C . ARG A 1 421 ? -34.391 -10.130 44.713 1.00 68.12 421 ARG A C 1
ATOM 3350 O O . ARG A 1 421 ? -34.656 -9.141 45.385 1.00 68.12 421 ARG A O 1
ATOM 3357 N N . ALA A 1 422 ? -35.281 -10.768 43.954 1.00 69.44 422 ALA A N 1
ATOM 3358 C CA . ALA A 1 422 ? -36.690 -10.392 43.895 1.00 69.44 422 ALA A CA 1
ATOM 3359 C C . ALA A 1 422 ? -37.360 -10.519 45.271 1.00 69.44 422 ALA A C 1
ATOM 3361 O O . ALA A 1 422 ? -38.068 -9.603 45.676 1.00 69.44 422 ALA A O 1
ATOM 3362 N N . ASP A 1 423 ? -37.057 -11.585 46.014 1.00 73.75 423 ASP A N 1
ATOM 3363 C CA . ASP A 1 423 ? -37.550 -11.795 47.377 1.00 73.75 423 ASP A CA 1
ATOM 3364 C C . ASP A 1 423 ? -37.054 -10.675 48.311 1.00 73.75 423 ASP A C 1
ATOM 3366 O O . ASP A 1 423 ? -37.854 -10.029 48.980 1.00 73.75 423 ASP A O 1
ATOM 3370 N N . ILE A 1 424 ? -35.755 -10.341 48.275 1.00 74.25 424 ILE A N 1
ATOM 3371 C CA . ILE A 1 424 ? -35.185 -9.229 49.062 1.00 74.25 424 ILE A CA 1
ATOM 3372 C C . ILE A 1 424 ? -35.809 -7.876 48.676 1.00 74.25 424 ILE A C 1
ATOM 3374 O O . ILE A 1 424 ? -36.036 -7.027 49.539 1.00 74.25 424 ILE A O 1
ATOM 3378 N N . ALA A 1 425 ? -36.056 -7.634 47.388 1.00 72.25 425 ALA A N 1
ATOM 3379 C CA . ALA A 1 425 ? -36.672 -6.396 46.917 1.00 72.25 425 ALA A CA 1
ATOM 3380 C C . ALA A 1 425 ? -38.135 -6.295 47.372 1.00 72.25 425 ALA A C 1
ATOM 3382 O O . ALA A 1 425 ? -38.550 -5.245 47.861 1.00 72.25 425 ALA A O 1
ATOM 3383 N N . GLN A 1 426 ? -38.896 -7.390 47.290 1.00 75.88 426 GLN A N 1
ATOM 3384 C CA . GLN A 1 426 ? -40.258 -7.460 47.822 1.00 75.88 426 GLN A CA 1
ATOM 3385 C C . GLN A 1 426 ? -40.283 -7.257 49.336 1.00 75.88 426 GLN A C 1
ATOM 3387 O O . GLN A 1 426 ? -41.101 -6.480 49.820 1.00 75.88 426 GLN A O 1
ATOM 3392 N N . GLU A 1 427 ? -39.363 -7.875 50.079 1.00 75.25 427 GLU A N 1
ATOM 3393 C CA . GLU A 1 427 ? -39.221 -7.671 51.523 1.00 75.25 427 GLU A CA 1
ATOM 3394 C C . GLU A 1 427 ? -38.935 -6.204 51.861 1.00 75.25 427 GLU A C 1
ATOM 3396 O O . GLU A 1 427 ? -39.566 -5.646 52.758 1.00 75.25 427 GLU A O 1
ATOM 3401 N N . LYS A 1 428 ? -38.036 -5.542 51.122 1.00 76.56 428 LYS A N 1
ATOM 3402 C CA . LYS A 1 428 ? -37.754 -4.109 51.302 1.00 76.56 428 LYS A CA 1
ATOM 3403 C C . LYS A 1 428 ? -38.966 -3.237 50.995 1.00 76.56 428 LYS A C 1
ATOM 3405 O O . LYS A 1 428 ? -39.278 -2.343 51.775 1.00 76.56 428 LYS A O 1
ATOM 3410 N N . LEU A 1 429 ? -39.657 -3.495 49.888 1.00 78.00 429 LEU A N 1
ATOM 3411 C CA . LEU A 1 429 ? -40.812 -2.706 49.462 1.00 78.00 429 LEU A CA 1
ATOM 3412 C C . LEU A 1 429 ? -41.987 -2.891 50.435 1.00 78.00 429 LEU A C 1
ATOM 3414 O O . LEU A 1 429 ? -42.633 -1.914 50.816 1.00 78.00 429 LEU A O 1
ATOM 3418 N N . ALA A 1 430 ? -42.196 -4.115 50.926 1.00 78.00 430 ALA A N 1
ATOM 3419 C CA . ALA A 1 430 ? -43.146 -4.417 51.992 1.00 78.00 430 ALA A CA 1
ATOM 3420 C C . ALA A 1 430 ? -42.762 -3.727 53.312 1.00 78.00 430 ALA A C 1
ATOM 3422 O O . ALA A 1 430 ? -43.630 -3.170 53.986 1.00 78.00 430 ALA A O 1
ATOM 3423 N N . LEU A 1 431 ? -41.474 -3.699 53.673 1.00 78.00 431 LEU A N 1
ATOM 3424 C CA . LEU A 1 431 ? -40.981 -2.990 54.857 1.00 78.00 431 LEU A CA 1
ATOM 3425 C C . LEU A 1 431 ? -41.215 -1.474 54.747 1.00 78.00 431 LEU A C 1
ATOM 3427 O O . LEU A 1 431 ? -41.650 -0.842 55.711 1.00 78.00 431 LEU A O 1
ATOM 3431 N N . GLU A 1 432 ? -40.964 -0.883 53.579 1.00 82.00 432 GLU A N 1
ATOM 3432 C CA . GLU A 1 432 ? -41.209 0.538 53.313 1.00 82.00 432 GLU A CA 1
ATOM 3433 C C . GLU A 1 432 ? -42.701 0.886 53.335 1.00 82.00 432 GLU A C 1
ATOM 3435 O O . GLU A 1 432 ? -43.080 1.909 53.908 1.00 82.00 432 GLU A O 1
ATOM 3440 N N . GLN A 1 433 ? -43.559 0.041 52.755 1.00 84.56 433 GLN A N 1
ATOM 3441 C CA . GLN A 1 433 ? -45.014 0.203 52.823 1.00 84.56 433 GLN A CA 1
ATOM 3442 C C . GLN A 1 433 ? -45.513 0.093 54.264 1.00 84.56 433 GLN A C 1
ATOM 3444 O O . GLN A 1 433 ? -46.189 0.999 54.738 1.00 84.56 433 GLN A O 1
ATOM 3449 N N . THR A 1 434 ? -45.082 -0.933 55.000 1.00 82.12 434 THR A N 1
ATOM 3450 C CA . THR A 1 434 ? -45.432 -1.106 56.419 1.00 82.12 434 THR A CA 1
ATOM 3451 C C . THR A 1 434 ? -44.966 0.094 57.250 1.00 82.12 434 THR A C 1
ATOM 3453 O O . THR A 1 434 ? -45.696 0.586 58.107 1.00 82.12 434 THR A O 1
ATOM 3456 N N . THR A 1 435 ? -43.775 0.627 56.959 1.00 84.25 435 THR A N 1
ATOM 3457 C CA . THR A 1 435 ? -43.261 1.854 57.584 1.00 84.25 435 THR A CA 1
ATOM 3458 C C . THR A 1 435 ? -44.170 3.052 57.301 1.00 84.25 435 THR A C 1
ATOM 3460 O O . THR A 1 435 ? -44.540 3.770 58.230 1.00 84.25 435 THR A O 1
ATOM 3463 N N . LYS A 1 436 ? -44.562 3.268 56.038 1.00 84.88 436 LYS A N 1
ATOM 3464 C CA . LYS A 1 436 ? -45.476 4.354 55.644 1.00 84.88 436 LYS A CA 1
ATOM 3465 C C . LYS A 1 436 ? -46.855 4.205 56.286 1.00 84.88 436 LYS A C 1
ATOM 3467 O O . LYS A 1 436 ? -47.397 5.202 56.755 1.00 84.88 436 LYS A O 1
ATOM 3472 N N . ASP A 1 437 ? -47.383 2.989 56.365 1.00 85.25 437 ASP A N 1
ATOM 3473 C CA . ASP A 1 437 ? -48.689 2.701 56.958 1.00 85.25 437 ASP A CA 1
ATOM 3474 C C . ASP A 1 437 ? -48.712 2.995 58.461 1.00 85.25 437 ASP A C 1
ATOM 3476 O O . ASP A 1 437 ? -49.636 3.649 58.946 1.00 85.25 437 ASP A O 1
ATOM 3480 N N . ILE A 1 438 ? -47.680 2.578 59.206 1.00 83.88 438 ILE A N 1
ATOM 3481 C CA . ILE A 1 438 ? -47.573 2.880 60.642 1.00 83.88 438 ILE A CA 1
ATOM 3482 C C . ILE A 1 438 ? -47.484 4.398 60.859 1.00 83.88 438 ILE A C 1
ATOM 3484 O O . ILE A 1 438 ? -48.163 4.929 61.739 1.00 83.88 438 ILE A O 1
ATOM 3488 N N . LEU A 1 439 ? -46.705 5.115 60.040 1.00 83.56 439 LEU A N 1
ATOM 3489 C CA . LEU A 1 439 ? -46.622 6.580 60.101 1.00 83.56 439 LEU A CA 1
ATOM 3490 C C . LEU A 1 439 ? -47.974 7.246 59.791 1.00 83.56 439 LEU A C 1
ATOM 3492 O O . LEU A 1 439 ? -48.392 8.149 60.515 1.00 83.56 439 LEU A O 1
ATOM 3496 N N . ALA A 1 440 ? -48.694 6.780 58.767 1.00 83.06 440 ALA A N 1
ATOM 3497 C CA . ALA A 1 440 ? -50.009 7.307 58.394 1.00 83.06 440 ALA A CA 1
ATOM 3498 C C . ALA A 1 440 ? -51.064 7.096 59.493 1.00 83.06 440 ALA A C 1
ATOM 3500 O O . ALA A 1 440 ? -51.918 7.956 59.704 1.00 83.06 440 ALA A O 1
ATOM 3501 N N . ARG A 1 441 ? -50.976 5.990 60.243 1.00 83.62 441 ARG A N 1
ATOM 3502 C CA . ARG A 1 441 ? -51.835 5.710 61.405 1.00 83.62 441 ARG A CA 1
ATOM 3503 C C . ARG A 1 441 ? -51.434 6.471 62.680 1.00 83.62 441 ARG A C 1
ATOM 3505 O O . ARG A 1 441 ? -51.992 6.218 63.746 1.00 83.62 441 ARG A O 1
ATOM 3512 N N . GLY A 1 442 ? -50.494 7.413 62.588 1.00 79.69 442 GLY A N 1
ATOM 3513 C CA . GLY A 1 442 ? -50.062 8.261 63.703 1.00 79.69 442 GLY A CA 1
ATOM 3514 C C . GLY A 1 442 ? -48.824 7.759 64.448 1.00 79.69 442 GLY A C 1
ATOM 3515 O O . GLY A 1 442 ? -48.538 8.242 65.543 1.00 79.69 442 GLY A O 1
ATOM 3516 N N . GLY A 1 443 ? -48.091 6.795 63.888 1.00 85.50 443 GLY A N 1
ATOM 3517 C CA . GLY A 1 443 ? -46.761 6.425 64.362 1.00 85.50 443 GLY A CA 1
ATOM 3518 C C . GLY A 1 443 ? -45.692 7.462 64.005 1.00 85.50 443 GLY A C 1
ATOM 3519 O O . GLY A 1 443 ? -45.918 8.386 63.225 1.00 85.50 443 GLY A O 1
ATOM 3520 N N . PHE A 1 444 ? -44.500 7.304 64.573 1.00 84.44 444 PHE A N 1
ATOM 3521 C CA . PHE A 1 444 ? -43.372 8.213 64.373 1.00 84.44 444 PHE A CA 1
ATOM 3522 C C . PHE A 1 444 ? -42.035 7.459 64.354 1.00 84.44 444 PHE A C 1
ATOM 3524 O O . PHE A 1 444 ? -41.912 6.344 64.866 1.00 84.44 444 PHE A O 1
ATOM 3531 N N . LEU A 1 445 ? -41.031 8.074 63.722 1.00 86.00 445 LEU A N 1
ATOM 3532 C CA . LEU A 1 445 ? -39.665 7.553 63.650 1.00 86.00 445 LEU A CA 1
ATOM 3533 C C . LEU A 1 445 ? -38.901 7.852 64.939 1.00 86.00 445 LEU A C 1
ATOM 3535 O O . LEU A 1 445 ? -38.986 8.955 65.481 1.00 86.00 445 LEU A O 1
ATOM 3539 N N . VAL A 1 446 ? -38.114 6.881 65.391 1.00 85.12 446 VAL A N 1
ATOM 3540 C CA . VAL A 1 446 ? -37.323 6.972 66.613 1.00 85.12 446 VAL A CA 1
ATOM 3541 C C . VAL A 1 446 ? -35.936 6.379 66.397 1.00 85.12 446 VAL A C 1
ATOM 3543 O O . VAL A 1 446 ? -35.795 5.311 65.807 1.00 85.12 446 VAL A O 1
ATOM 3546 N N . ASP A 1 447 ? -34.911 7.054 66.910 1.00 83.12 447 ASP A N 1
ATOM 3547 C CA . ASP A 1 447 ? -33.541 6.548 66.907 1.00 83.12 447 ASP A CA 1
ATOM 3548 C C . ASP A 1 447 ? -33.273 5.738 68.187 1.00 83.12 447 ASP A C 1
ATOM 3550 O O . ASP A 1 447 ? -33.052 6.291 69.269 1.00 83.12 447 ASP A O 1
ATOM 3554 N N . VAL A 1 448 ? -33.272 4.414 68.064 1.00 83.88 448 VAL A N 1
ATOM 3555 C CA . VAL A 1 448 ? -33.013 3.469 69.152 1.00 83.88 448 VAL A CA 1
ATOM 3556 C C . VAL A 1 448 ? -31.502 3.335 69.374 1.00 83.88 448 VAL A C 1
ATOM 3558 O O . VAL A 1 448 ? -30.770 2.991 68.444 1.00 83.88 448 VAL A O 1
ATOM 3561 N N . PRO A 1 449 ? -30.979 3.573 70.589 1.00 80.44 449 PRO A N 1
ATOM 3562 C CA . PRO A 1 449 ? -29.564 3.373 70.878 1.00 80.44 449 PRO A CA 1
ATOM 3563 C C . PRO A 1 449 ? -29.199 1.880 70.879 1.00 80.44 449 PRO A C 1
ATOM 3565 O O . PRO A 1 449 ? -29.783 1.079 71.608 1.00 80.44 449 PRO A O 1
ATOM 3568 N N . LEU A 1 450 ? -28.174 1.513 70.111 1.00 76.75 450 LEU A N 1
ATOM 3569 C CA . LEU A 1 450 ? -27.575 0.181 70.135 1.00 76.75 450 LEU A CA 1
ATOM 3570 C C . LEU A 1 450 ? -26.573 0.093 71.283 1.00 76.75 450 LEU A C 1
ATOM 3572 O O . LEU A 1 450 ? -25.527 0.740 71.239 1.00 76.75 450 LEU A O 1
ATOM 3576 N N . THR A 1 451 ? -26.843 -0.720 72.298 1.00 75.19 451 THR A N 1
ATOM 3577 C CA . THR A 1 451 ? -25.900 -0.954 73.397 1.00 75.19 451 THR A CA 1
ATOM 3578 C C . THR A 1 451 ? -25.055 -2.199 73.128 1.00 75.19 451 THR A C 1
ATOM 3580 O O . THR A 1 451 ? -25.566 -3.266 72.800 1.00 75.19 451 THR A O 1
ATOM 3583 N N . LYS A 1 452 ? -23.730 -2.075 73.260 1.00 74.25 452 LYS A N 1
ATOM 3584 C CA . LYS A 1 452 ? -22.788 -3.204 73.238 1.00 74.25 452 LYS A CA 1
ATOM 3585 C C . LYS A 1 452 ? -22.053 -3.286 74.568 1.00 74.25 452 LYS A C 1
ATOM 3587 O O . LYS A 1 452 ? -21.745 -2.270 75.188 1.00 74.25 452 LYS A O 1
ATOM 3592 N N . LEU A 1 453 ? -21.754 -4.506 75.000 1.00 72.81 453 LEU A N 1
ATOM 3593 C CA . LEU A 1 453 ? -20.968 -4.758 76.202 1.00 72.81 453 LEU A CA 1
ATOM 3594 C C . LEU A 1 453 ? -19.478 -4.689 75.845 1.00 72.81 453 LEU A C 1
ATOM 3596 O O . LEU A 1 453 ? -18.955 -5.567 75.164 1.00 72.81 453 LEU A O 1
ATOM 3600 N N . ILE A 1 454 ? -18.792 -3.635 76.290 1.00 63.31 454 ILE A N 1
ATOM 3601 C CA . ILE A 1 454 ? -17.348 -3.455 76.099 1.00 63.31 454 ILE A CA 1
ATOM 3602 C C . ILE A 1 454 ? -16.705 -3.450 77.484 1.00 63.31 454 ILE A C 1
ATOM 3604 O O . ILE A 1 454 ? -16.996 -2.586 78.309 1.00 63.31 454 ILE A O 1
ATOM 3608 N N . LYS A 1 455 ? -15.837 -4.436 77.755 1.00 69.00 455 LYS A N 1
ATOM 3609 C CA . LYS A 1 455 ? -15.139 -4.600 79.049 1.00 69.00 455 LYS A CA 1
ATOM 3610 C C . LYS A 1 455 ? -16.090 -4.583 80.264 1.00 69.00 455 LYS A C 1
ATOM 3612 O O . LYS A 1 455 ? -15.837 -3.897 81.249 1.00 69.00 455 LYS A O 1
ATOM 3617 N N . GLY A 1 456 ? -17.214 -5.298 80.178 1.00 70.25 456 GLY A N 1
ATOM 3618 C CA . GLY A 1 456 ? -18.178 -5.415 81.282 1.00 70.25 456 GLY A CA 1
ATOM 3619 C C . GLY A 1 456 ? -19.099 -4.204 81.492 1.00 70.25 456 GLY A C 1
ATOM 3620 O O . GLY A 1 456 ? -19.990 -4.276 82.331 1.00 70.25 456 GLY A O 1
ATOM 3621 N N . LYS A 1 457 ? -18.938 -3.110 80.732 1.00 66.25 457 LYS A N 1
ATOM 3622 C CA . LYS A 1 457 ? -19.828 -1.938 80.770 1.00 66.25 457 LYS A CA 1
ATOM 3623 C C . LYS A 1 457 ? -20.664 -1.861 79.493 1.00 66.25 457 LYS A C 1
ATOM 3625 O O . LYS A 1 457 ? -20.152 -2.090 78.397 1.00 66.25 457 LYS A O 1
ATOM 3630 N N . GLN A 1 458 ? -21.950 -1.537 79.628 1.00 72.50 458 GLN A N 1
ATOM 3631 C CA . GLN A 1 458 ? -22.806 -1.236 78.480 1.00 72.50 458 GLN A CA 1
ATOM 3632 C C . GLN A 1 458 ? -22.428 0.139 77.917 1.00 72.50 458 GLN A C 1
ATOM 3634 O O . GLN A 1 458 ? -22.462 1.137 78.634 1.00 72.50 458 GLN A O 1
ATOM 3639 N N . VAL A 1 459 ? -22.055 0.187 76.639 1.00 74.88 459 VAL A N 1
ATOM 3640 C CA . VAL A 1 459 ? -21.703 1.413 75.911 1.00 74.88 459 VAL A CA 1
ATOM 3641 C C . VAL A 1 459 ? -22.607 1.530 74.687 1.00 74.88 459 VAL A C 1
ATOM 3643 O O . VAL A 1 459 ? -22.859 0.537 74.004 1.00 74.88 459 VAL A O 1
ATOM 3646 N N . VAL A 1 460 ? -23.102 2.736 74.401 1.00 76.31 460 VAL A N 1
ATOM 3647 C CA . VAL A 1 460 ? -23.878 3.012 73.182 1.00 76.31 460 VAL A CA 1
ATOM 3648 C C . VAL A 1 460 ? -22.927 2.979 71.982 1.00 76.31 460 VAL A C 1
ATOM 3650 O O . VAL A 1 460 ? -22.057 3.835 71.851 1.00 76.31 460 VAL A O 1
ATOM 3653 N N . ALA A 1 461 ? -23.068 1.966 71.129 1.00 70.44 461 ALA A N 1
ATOM 3654 C CA . ALA A 1 461 ? -22.224 1.698 69.964 1.00 70.44 461 ALA A CA 1
ATOM 3655 C C . ALA A 1 461 ? -22.767 2.300 68.655 1.00 70.44 461 ALA A C 1
ATOM 3657 O O . ALA A 1 461 ? -22.116 2.194 67.619 1.00 70.44 461 ALA A O 1
ATOM 3658 N N . GLY A 1 462 ? -23.956 2.901 68.690 1.00 78.00 462 GLY A N 1
ATOM 3659 C CA . GLY A 1 462 ? -24.619 3.514 67.541 1.00 78.00 462 GLY A CA 1
ATOM 3660 C C . GLY A 1 462 ? -26.097 3.778 67.823 1.00 78.00 462 GLY A C 1
ATOM 3661 O O . GLY A 1 462 ? -26.570 3.542 68.937 1.00 78.00 462 GLY A O 1
ATOM 3662 N N . ARG A 1 463 ? -26.828 4.261 66.817 1.00 80.31 463 ARG A N 1
ATOM 3663 C CA . ARG A 1 463 ? -28.291 4.386 66.836 1.00 80.31 463 ARG A CA 1
ATOM 3664 C C . ARG A 1 463 ? -28.865 3.745 65.574 1.00 80.31 463 ARG A C 1
ATOM 3666 O O . ARG A 1 463 ? -28.282 3.910 64.506 1.00 80.31 463 ARG A O 1
ATOM 3673 N N . GLU A 1 464 ? -29.982 3.044 65.701 1.00 80.44 464 GLU A N 1
ATOM 3674 C CA . GLU A 1 464 ? -30.746 2.472 64.587 1.00 80.44 464 GLU A CA 1
ATOM 3675 C C . GLU A 1 464 ? -32.157 3.051 64.560 1.00 80.44 464 GLU A C 1
ATOM 3677 O O . GLU A 1 464 ? -32.721 3.383 65.599 1.00 80.44 464 GLU A O 1
ATOM 3682 N N . ARG A 1 465 ? -32.735 3.188 63.367 1.00 81.50 465 ARG A N 1
ATOM 3683 C CA . ARG A 1 465 ? -34.083 3.738 63.209 1.00 81.50 465 ARG A CA 1
ATOM 3684 C C . ARG A 1 465 ? -35.136 2.661 63.443 1.00 81.50 465 ARG A C 1
ATOM 3686 O O . ARG A 1 465 ? -35.052 1.577 62.870 1.00 81.50 465 ARG A O 1
ATOM 3693 N N . ALA A 1 466 ? -36.154 3.001 64.221 1.00 84.00 466 ALA A N 1
ATOM 3694 C CA . ALA A 1 466 ? -37.373 2.226 64.397 1.00 84.00 466 ALA A CA 1
ATOM 3695 C C . ALA A 1 466 ? -38.603 3.114 64.174 1.00 84.00 466 ALA A C 1
ATOM 3697 O O . ALA A 1 466 ? -38.545 4.334 64.330 1.00 84.00 466 ALA A O 1
ATOM 3698 N N . VAL A 1 467 ? -39.724 2.499 63.814 1.00 86.94 467 VAL A N 1
ATOM 3699 C CA . VAL A 1 467 ? -41.030 3.152 63.688 1.00 86.94 467 VAL A CA 1
ATOM 3700 C C . VAL A 1 467 ? -41.912 2.625 64.809 1.00 86.94 467 VAL A C 1
ATOM 3702 O O . VAL A 1 467 ? -42.048 1.411 64.971 1.00 86.94 467 VAL A O 1
ATOM 3705 N N . ILE A 1 468 ? -42.483 3.530 65.602 1.00 87.19 468 ILE A N 1
ATOM 3706 C CA . ILE A 1 468 ? -43.278 3.185 66.784 1.00 87.19 468 ILE A CA 1
ATOM 3707 C C . ILE A 1 468 ? -44.609 3.921 66.729 1.00 87.19 468 ILE A C 1
ATOM 3709 O O . ILE A 1 468 ? -44.655 5.111 66.417 1.00 87.19 468 ILE A O 1
ATOM 3713 N N . ARG A 1 469 ? -45.692 3.226 67.082 1.00 88.50 469 ARG A N 1
ATOM 3714 C CA . ARG A 1 469 ? -47.001 3.837 67.320 1.00 88.50 469 ARG A CA 1
ATOM 3715 C C . ARG A 1 469 ? -47.451 3.576 68.748 1.00 88.50 469 ARG A C 1
ATOM 3717 O O . ARG A 1 469 ? -47.416 2.443 69.229 1.00 88.50 469 ARG A O 1
ATOM 3724 N N . LEU A 1 470 ? -47.883 4.653 69.396 1.00 88.75 470 LEU A N 1
ATOM 3725 C CA . LEU A 1 470 ? -48.431 4.640 70.745 1.00 88.75 470 LEU A CA 1
ATOM 3726 C C . LEU A 1 470 ? -49.923 4.963 70.688 1.00 88.75 470 LEU A C 1
ATOM 3728 O O . LEU A 1 470 ? -50.319 5.907 70.005 1.00 88.75 470 LEU A O 1
ATOM 3732 N N . GLU A 1 471 ? -50.733 4.230 71.443 1.00 88.12 471 GLU A N 1
ATOM 3733 C CA . GLU A 1 471 ? -52.161 4.515 71.610 1.00 88.12 471 GLU A CA 1
ATOM 3734 C C . GLU A 1 471 ? -52.539 4.643 73.077 1.00 88.12 471 GLU A C 1
ATOM 3736 O O . GLU A 1 471 ? -51.911 4.048 73.954 1.00 88.12 471 GLU A O 1
ATOM 3741 N N . LYS A 1 472 ? -53.574 5.441 73.348 1.00 87.12 472 LYS A N 1
ATOM 3742 C CA . LYS A 1 472 ? -54.175 5.498 74.675 1.00 87.12 472 LYS A CA 1
ATOM 3743 C C . LYS A 1 472 ? -55.098 4.308 74.861 1.00 87.12 472 LYS A C 1
ATOM 3745 O O . LYS A 1 472 ? -56.035 4.123 74.092 1.00 87.12 472 LYS A O 1
ATOM 3750 N N . VAL A 1 473 ? -54.873 3.563 75.929 1.00 86.56 473 VAL A N 1
ATOM 3751 C CA . VAL A 1 473 ? -55.712 2.439 76.335 1.00 86.56 473 VAL A CA 1
ATOM 3752 C C . VAL A 1 473 ? -56.141 2.613 77.783 1.00 86.56 473 VAL A C 1
ATOM 3754 O O . VAL A 1 473 ? -55.456 3.251 78.588 1.00 86.56 473 VAL A O 1
ATOM 3757 N N . GLN A 1 474 ? -57.273 2.016 78.139 1.00 84.69 474 GLN A N 1
ATOM 3758 C CA . GLN A 1 474 ? -57.706 1.952 79.525 1.00 84.69 474 GLN A CA 1
ATOM 3759 C C . GLN A 1 474 ? -57.091 0.715 80.187 1.00 84.69 474 GLN A C 1
ATOM 3761 O O . GLN A 1 474 ? -57.277 -0.419 79.743 1.00 84.69 474 GLN A O 1
ATOM 3766 N N . SER A 1 475 ? -56.315 0.927 81.247 1.00 75.88 475 SER A N 1
ATOM 3767 C CA . SER A 1 475 ? -55.743 -0.164 82.034 1.00 75.88 475 SER A CA 1
ATOM 3768 C C . SER A 1 475 ? -56.836 -0.946 82.770 1.00 75.88 475 SER A C 1
ATOM 3770 O O . SER A 1 475 ? -57.916 -0.428 83.054 1.00 75.88 475 SER A O 1
ATOM 3772 N N . SER A 1 476 ? -56.523 -2.174 83.190 1.00 72.44 476 SER A N 1
ATOM 3773 C CA . SER A 1 476 ? -57.417 -3.025 83.995 1.00 72.44 476 SER A CA 1
ATOM 3774 C C . SER A 1 476 ? -57.831 -2.415 85.344 1.00 72.44 476 SER A C 1
ATOM 3776 O O . SER A 1 476 ? -58.740 -2.922 85.991 1.00 72.44 476 SER A O 1
ATOM 3778 N N . LYS A 1 477 ? -57.178 -1.324 85.768 1.00 71.94 477 LYS A N 1
ATOM 3779 C CA . LYS A 1 477 ? -57.482 -0.557 86.984 1.00 71.94 477 LYS A CA 1
ATOM 3780 C C . LYS A 1 477 ? -58.276 0.731 86.706 1.00 71.94 477 LYS A C 1
ATOM 3782 O O . LYS A 1 477 ? -58.398 1.560 87.597 1.00 71.94 477 LYS A O 1
ATOM 3787 N N . GLY A 1 478 ? -58.766 0.928 85.479 1.00 73.94 478 GLY A N 1
ATOM 3788 C CA . GLY A 1 478 ? -59.586 2.078 85.075 1.00 73.94 478 GLY A CA 1
ATOM 3789 C C . GLY A 1 478 ? -58.811 3.330 84.642 1.00 73.94 478 GLY A C 1
ATOM 3790 O O . GLY A 1 478 ? -59.415 4.229 84.064 1.00 73.94 478 GLY A O 1
ATOM 3791 N N . ASN A 1 479 ? -57.490 3.380 84.851 1.00 80.94 479 ASN A N 1
ATOM 3792 C CA . ASN A 1 479 ? -56.639 4.519 84.476 1.00 80.94 479 ASN A CA 1
ATOM 3793 C C . ASN A 1 479 ? -56.213 4.460 83.003 1.00 80.94 479 ASN A C 1
ATOM 3795 O O . ASN A 1 479 ? -55.868 3.379 82.524 1.00 80.94 479 ASN A O 1
ATOM 3799 N N . GLU A 1 480 ? -56.144 5.607 82.323 1.00 85.06 480 GLU A N 1
ATOM 3800 C CA . GLU A 1 480 ? -55.571 5.715 80.974 1.00 85.06 480 GLU A CA 1
ATOM 3801 C C . GLU A 1 480 ? -54.039 5.584 80.989 1.00 85.06 480 GLU A C 1
ATOM 3803 O O . GLU A 1 480 ? -53.349 6.176 81.825 1.00 85.06 480 GLU A O 1
ATOM 3808 N N . CYS A 1 481 ? -53.491 4.836 80.034 1.00 87.31 481 CYS A N 1
ATOM 3809 C CA . CYS A 1 481 ? -52.054 4.727 79.799 1.00 87.31 481 CYS A CA 1
ATOM 3810 C C . CYS A 1 481 ? -51.735 4.686 78.298 1.00 87.31 481 CYS A C 1
ATOM 3812 O O . CYS A 1 481 ? -52.604 4.412 77.474 1.00 87.31 481 CYS A O 1
ATOM 3814 N N . TRP A 1 482 ? -50.487 4.987 77.943 1.00 87.75 482 TRP A N 1
ATOM 3815 C CA . TRP A 1 482 ? -49.959 4.779 76.598 1.00 87.75 482 TRP A CA 1
ATOM 3816 C C . TRP A 1 482 ? -49.492 3.337 76.445 1.00 87.75 482 TRP A C 1
ATOM 3818 O O . TRP A 1 482 ? -48.746 2.849 77.291 1.00 87.75 482 TRP A O 1
ATOM 3828 N N . GLU A 1 483 ? -49.878 2.681 75.360 1.00 89.81 483 GLU A N 1
ATOM 3829 C CA . GLU A 1 483 ? -49.439 1.339 74.985 1.00 89.81 483 GLU A CA 1
ATOM 3830 C C . GLU A 1 483 ? -48.725 1.373 73.634 1.00 89.81 483 GLU A C 1
ATOM 3832 O O . GLU A 1 483 ? -49.159 2.061 72.708 1.00 89.81 483 GLU A O 1
ATOM 3837 N N . VAL A 1 484 ? -47.624 0.630 73.519 1.00 89.19 484 VAL A N 1
ATOM 3838 C CA . VAL A 1 484 ? -46.952 0.382 72.238 1.00 89.19 484 VAL A CA 1
ATOM 3839 C C . VAL A 1 484 ? -47.785 -0.618 71.451 1.00 89.19 484 VAL A C 1
ATOM 3841 O O . VAL A 1 484 ? -47.759 -1.811 71.742 1.00 89.19 484 VAL A O 1
ATOM 3844 N N . VAL A 1 485 ? -48.520 -0.142 70.451 1.00 88.06 485 VAL A N 1
ATOM 3845 C CA . VAL A 1 485 ? -49.407 -0.996 69.646 1.00 88.06 485 VAL A CA 1
ATOM 3846 C C . VAL A 1 485 ? -48.735 -1.515 68.381 1.00 88.06 485 VAL A C 1
ATOM 3848 O O . VAL A 1 485 ? -49.057 -2.604 67.918 1.00 88.06 485 VAL A O 1
ATOM 3851 N N . GLU A 1 486 ? -47.760 -0.778 67.844 1.00 86.69 486 GLU A N 1
ATOM 3852 C CA . GLU A 1 486 ? -46.995 -1.188 66.666 1.00 86.69 486 GLU A CA 1
ATOM 3853 C C . GLU A 1 486 ? -45.520 -0.809 66.844 1.00 86.69 486 GLU A C 1
ATOM 3855 O O . GLU A 1 486 ? -45.195 0.291 67.301 1.00 86.69 486 GLU A O 1
ATOM 3860 N N . LEU A 1 487 ? -44.628 -1.729 66.474 1.00 85.00 487 LEU A N 1
ATOM 3861 C CA . LEU A 1 487 ? -43.178 -1.558 66.518 1.00 85.00 487 LEU A CA 1
ATOM 3862 C C . LEU A 1 487 ? -42.564 -2.248 65.299 1.00 85.00 487 LEU A C 1
ATOM 3864 O O . LEU A 1 487 ? -42.721 -3.456 65.127 1.00 85.00 487 LEU A O 1
ATOM 3868 N N . LEU A 1 488 ? -41.832 -1.486 64.489 1.00 82.81 488 LEU A N 1
ATOM 3869 C CA . LEU A 1 488 ? -41.081 -1.988 63.341 1.00 82.81 488 LEU A CA 1
ATOM 3870 C C . LEU A 1 488 ? -39.627 -1.503 63.428 1.00 82.81 488 LEU A C 1
ATOM 3872 O O . LEU A 1 488 ? -39.379 -0.303 63.537 1.00 82.81 488 LEU A O 1
ATOM 3876 N N . GLY A 1 489 ? -38.666 -2.428 63.379 1.00 76.06 489 GLY A N 1
ATOM 3877 C CA . GLY A 1 489 ? -37.232 -2.146 63.529 1.00 76.06 489 GLY A CA 1
ATOM 3878 C C . GLY A 1 489 ? -36.625 -2.728 64.809 1.00 76.06 489 GLY A C 1
ATOM 3879 O O . GLY A 1 489 ? -37.285 -3.427 65.580 1.00 76.06 489 GLY A O 1
ATOM 3880 N N . VAL A 1 490 ? -35.334 -2.475 65.026 1.00 70.56 490 VAL A N 1
ATOM 3881 C CA . VAL A 1 490 ? -34.573 -3.078 66.128 1.00 70.56 490 VAL A CA 1
ATOM 3882 C C . VAL A 1 490 ? -34.815 -2.313 67.429 1.00 70.56 490 VAL A C 1
ATOM 3884 O O . VAL A 1 490 ? -34.374 -1.179 67.590 1.00 70.56 490 VAL A O 1
ATOM 3887 N N . SER A 1 491 ? -35.480 -2.953 68.396 1.00 66.38 491 SER A N 1
ATOM 3888 C CA . SER A 1 491 ? -35.622 -2.428 69.764 1.00 66.38 491 SER A CA 1
ATOM 3889 C C . SER A 1 491 ? -34.649 -3.053 70.767 1.00 66.38 491 SER A C 1
ATOM 3891 O O . SER A 1 491 ? -34.614 -2.633 71.922 1.00 66.38 491 SER A O 1
ATOM 3893 N N . ASN A 1 492 ? -33.879 -4.075 70.363 1.00 65.38 492 ASN A N 1
ATOM 3894 C CA . ASN A 1 492 ? -32.994 -4.871 71.229 1.00 65.38 492 ASN A CA 1
ATOM 3895 C C . ASN A 1 492 ? -33.647 -5.329 72.548 1.00 65.38 492 ASN A C 1
ATOM 3897 O O . ASN A 1 492 ? -32.986 -5.432 73.579 1.00 65.38 492 ASN A O 1
ATOM 3901 N N . GLY A 1 493 ? -34.963 -5.574 72.534 1.00 67.38 493 GLY A N 1
ATOM 3902 C CA . GLY A 1 493 ? -35.719 -5.973 73.722 1.00 67.38 493 GLY A CA 1
ATOM 3903 C C . GLY A 1 493 ? -35.930 -4.865 74.761 1.00 67.38 493 GLY A C 1
ATOM 3904 O O . GLY A 1 493 ? -36.497 -5.156 75.809 1.00 67.38 493 GLY A O 1
ATOM 3905 N N . LEU A 1 494 ? -35.517 -3.620 74.480 1.00 74.94 494 LEU A N 1
ATOM 3906 C CA . LEU A 1 494 ? -35.736 -2.457 75.349 1.00 74.94 494 LEU A CA 1
ATOM 3907 C C . LEU A 1 494 ? -37.205 -2.023 75.384 1.00 74.94 494 LEU A C 1
ATOM 3909 O O . LEU A 1 494 ? -37.624 -1.424 76.368 1.00 74.94 494 LEU A O 1
ATOM 3913 N N . ILE A 1 495 ? -37.947 -2.292 74.304 1.00 81.12 495 ILE A N 1
ATOM 3914 C CA . ILE A 1 495 ? -39.389 -2.051 74.173 1.00 81.12 495 ILE A CA 1
ATOM 3915 C C . ILE A 1 495 ? -40.004 -3.169 73.330 1.00 81.12 495 ILE A C 1
ATOM 3917 O O . ILE A 1 495 ? -39.410 -3.599 72.332 1.00 81.12 495 ILE A O 1
ATOM 3921 N N . LYS A 1 496 ? -41.195 -3.624 73.716 1.00 84.75 496 LYS A N 1
ATOM 3922 C CA . LYS A 1 496 ? -42.012 -4.615 73.012 1.00 84.75 496 LYS A CA 1
ATOM 3923 C C . LYS A 1 496 ? -43.422 -4.081 72.760 1.00 84.75 496 LYS A C 1
ATOM 3925 O O . LYS A 1 496 ? -43.895 -3.174 73.439 1.00 84.75 496 LYS A O 1
ATOM 3930 N N . ILE A 1 497 ? -44.099 -4.669 71.774 1.00 84.56 497 ILE A N 1
ATOM 3931 C CA . ILE A 1 497 ? -45.534 -4.442 71.564 1.00 84.56 497 ILE A CA 1
ATOM 3932 C C . ILE A 1 497 ? -46.279 -4.903 72.825 1.00 84.56 497 ILE A C 1
ATOM 3934 O O . ILE A 1 497 ? -45.999 -5.984 73.345 1.00 84.56 497 ILE A O 1
ATOM 3938 N N . GLY A 1 498 ? -47.192 -4.069 73.315 1.00 83.50 498 GLY A N 1
ATOM 3939 C CA . GLY A 1 498 ? -47.924 -4.258 74.566 1.00 83.50 498 GLY A CA 1
ATOM 3940 C C . GLY A 1 498 ? -47.286 -3.593 75.790 1.00 83.50 498 GLY A C 1
ATOM 3941 O O . GLY A 1 498 ? -47.897 -3.572 76.860 1.00 83.50 498 GLY A O 1
ATOM 3942 N N . ASP A 1 499 ? -46.082 -3.021 75.663 1.00 86.88 499 ASP A N 1
ATOM 3943 C CA . ASP A 1 499 ? -45.478 -2.269 76.763 1.00 86.88 499 ASP A CA 1
ATOM 3944 C C . ASP A 1 499 ? -46.293 -1.006 77.047 1.00 86.88 499 ASP A C 1
ATOM 3946 O O . ASP A 1 499 ? -46.621 -0.225 76.147 1.00 86.88 499 ASP A O 1
ATOM 3950 N N . ARG A 1 500 ? -46.607 -0.801 78.329 1.00 87.75 500 ARG A N 1
ATOM 3951 C CA . ARG A 1 500 ? -47.466 0.284 78.803 1.00 87.75 500 ARG A CA 1
ATOM 3952 C C . ARG A 1 500 ? -46.703 1.270 79.665 1.00 87.75 500 ARG A C 1
ATOM 3954 O O . ARG A 1 500 ? -45.856 0.898 80.473 1.00 87.75 500 ARG A O 1
ATOM 3961 N N . SER A 1 501 ? -47.075 2.534 79.544 1.00 85.75 501 SER A N 1
ATOM 3962 C CA . SER A 1 501 ? -46.519 3.633 80.320 1.00 85.75 501 SER A CA 1
ATOM 3963 C C . SER A 1 501 ? -47.632 4.587 80.745 1.00 85.75 501 SER A C 1
ATOM 3965 O O . SER A 1 501 ? -48.565 4.801 79.971 1.00 85.75 501 SER A O 1
ATOM 3967 N N . PRO A 1 502 ? -47.588 5.180 81.951 1.00 83.62 502 PRO A N 1
ATOM 3968 C CA . PRO A 1 502 ? -48.542 6.218 82.335 1.00 83.62 502 PRO A CA 1
ATOM 3969 C C . PRO A 1 502 ? -48.558 7.371 81.316 1.00 83.62 502 PRO A C 1
ATOM 3971 O O . PRO A 1 502 ? -47.635 7.518 80.516 1.00 83.62 502 PRO A O 1
ATOM 3974 N N . LEU A 1 503 ? -49.579 8.236 81.348 1.00 82.31 503 LEU A N 1
ATOM 3975 C CA . LEU A 1 503 ? -49.727 9.328 80.366 1.00 82.31 503 LEU A CA 1
ATOM 3976 C C . LEU A 1 503 ? -48.516 10.280 80.274 1.00 82.31 503 LEU A C 1
ATOM 3978 O O . LEU A 1 503 ? -48.322 10.928 79.249 1.00 82.31 503 LEU A O 1
ATOM 3982 N N . ASN A 1 504 ? -47.680 10.327 81.313 1.00 79.81 504 ASN A N 1
ATOM 3983 C CA . ASN A 1 504 ? -46.420 11.074 81.361 1.00 79.81 504 ASN A CA 1
ATOM 3984 C C . ASN A 1 504 ? -45.208 10.339 80.753 1.00 79.81 504 ASN A C 1
ATOM 3986 O O . ASN A 1 504 ? -44.083 10.825 80.868 1.00 79.81 504 ASN A O 1
ATOM 3990 N N . LEU A 1 505 ? -45.427 9.176 80.130 1.00 84.25 505 LEU A N 1
ATOM 3991 C CA . LEU A 1 505 ? -44.438 8.364 79.419 1.00 84.25 505 LEU A CA 1
ATOM 3992 C C . LEU A 1 505 ? -43.248 7.897 80.290 1.00 84.25 505 LEU A C 1
ATOM 3994 O O . LEU A 1 505 ? -42.240 7.434 79.753 1.00 84.25 505 LEU A O 1
ATOM 3998 N N . GLN A 1 506 ? -43.342 7.970 81.625 1.00 83.31 506 GLN A N 1
ATOM 3999 C CA . GLN A 1 506 ? -42.215 7.713 82.537 1.00 83.31 506 GLN A CA 1
ATOM 4000 C C . GLN A 1 506 ? -41.668 6.283 82.488 1.00 83.31 506 GLN A C 1
ATOM 4002 O O . GLN A 1 506 ? -40.468 6.097 82.684 1.00 83.31 506 GLN A O 1
ATOM 4007 N N . SER A 1 507 ? -42.512 5.289 82.209 1.00 84.44 507 SER A N 1
ATOM 4008 C CA . SER A 1 507 ? -42.091 3.885 82.108 1.00 84.44 507 SER A CA 1
ATOM 4009 C C . SER A 1 507 ? -41.380 3.566 80.794 1.00 84.44 507 SER A C 1
ATOM 4011 O O . SER A 1 507 ? -40.784 2.500 80.679 1.00 84.44 507 SER A O 1
ATOM 4013 N N . PHE A 1 508 ? -41.401 4.479 79.816 1.00 88.12 508 PHE A N 1
ATOM 4014 C CA . PHE A 1 508 ? -40.654 4.305 78.578 1.00 88.12 508 PHE A CA 1
ATOM 4015 C C . PHE A 1 508 ? -39.216 4.843 78.702 1.00 88.12 508 PHE A C 1
ATOM 4017 O O . PHE A 1 508 ? -38.971 5.840 79.405 1.00 88.12 508 PHE A O 1
ATOM 4024 N N . PRO A 1 509 ? -38.252 4.215 77.996 1.00 85.00 509 PRO A N 1
ATOM 4025 C CA . PRO A 1 509 ? -36.886 4.707 77.870 1.00 85.00 509 PRO A CA 1
ATOM 4026 C C . PRO A 1 509 ? -36.823 6.175 77.442 1.00 85.00 509 PRO A C 1
ATOM 4028 O O . PRO A 1 509 ? -37.656 6.642 76.666 1.00 85.00 509 PRO A O 1
ATOM 4031 N N . ALA A 1 510 ? -35.799 6.891 77.916 1.00 82.81 510 ALA A N 1
ATOM 4032 C CA . ALA A 1 510 ? -35.640 8.326 77.668 1.00 82.81 510 ALA A CA 1
ATOM 4033 C C . ALA A 1 510 ? -35.698 8.682 76.172 1.00 82.81 510 ALA A C 1
ATOM 4035 O O . ALA A 1 510 ? -36.436 9.577 75.788 1.00 82.81 510 ALA A O 1
ATOM 4036 N N . TRP A 1 511 ? -35.031 7.904 75.316 1.00 84.94 511 TRP A N 1
ATOM 4037 C CA . TRP A 1 511 ? -35.030 8.129 73.868 1.00 84.94 511 TRP A CA 1
ATOM 4038 C C . TRP A 1 511 ? -36.429 8.033 73.232 1.00 84.94 511 TRP A C 1
ATOM 4040 O O . TRP A 1 511 ? -36.735 8.802 72.323 1.00 84.94 511 TRP A O 1
ATOM 4050 N N . LEU A 1 512 ? -37.300 7.134 73.716 1.00 85.06 512 LEU A N 1
ATOM 4051 C CA . LEU A 1 512 ? -38.678 7.047 73.225 1.00 85.06 512 LEU A CA 1
ATOM 4052 C C . LEU A 1 512 ? -39.511 8.203 73.772 1.00 85.06 512 LEU A C 1
ATOM 4054 O O . LEU A 1 512 ? -40.303 8.788 73.042 1.00 85.06 512 LEU A O 1
ATOM 4058 N N . ARG A 1 513 ? -39.328 8.543 75.050 1.00 85.12 513 ARG A N 1
ATOM 4059 C CA . ARG A 1 513 ? -40.018 9.662 75.698 1.00 85.12 513 ARG A CA 1
ATOM 4060 C C . ARG A 1 513 ? -39.737 10.984 74.990 1.00 85.12 513 ARG A C 1
ATOM 4062 O O . ARG A 1 513 ? -40.667 11.747 74.754 1.00 85.12 513 ARG A O 1
ATOM 4069 N N . ASP A 1 514 ? -38.481 11.216 74.625 1.00 83.56 514 ASP A N 1
ATOM 4070 C CA . ASP A 1 514 ? -38.041 12.423 73.930 1.00 83.56 514 ASP A CA 1
ATOM 4071 C C . ASP A 1 514 ? -38.649 12.495 72.523 1.00 83.56 514 ASP A C 1
ATOM 4073 O O . ASP A 1 514 ? -39.193 13.527 72.132 1.00 83.56 514 ASP A O 1
ATOM 4077 N N . ALA A 1 515 ? -38.653 11.380 71.783 1.00 81.75 515 ALA A N 1
ATOM 4078 C CA . ALA A 1 515 ? -39.280 11.313 70.463 1.00 81.75 515 ALA A CA 1
ATOM 4079 C C . ALA A 1 515 ? -40.814 11.462 70.527 1.00 81.75 515 ALA A C 1
ATOM 4081 O O . ALA A 1 515 ? -41.417 12.140 69.695 1.00 81.75 515 ALA A O 1
ATOM 4082 N N . ALA A 1 516 ? -41.447 10.892 71.553 1.00 81.81 516 ALA A N 1
ATOM 4083 C CA . ALA A 1 516 ? -42.884 10.957 71.808 1.00 81.81 516 ALA A CA 1
ATOM 4084 C C . ALA A 1 516 ? -43.330 12.253 72.510 1.00 81.81 516 ALA A C 1
ATOM 4086 O O . ALA A 1 516 ? -44.522 12.426 72.765 1.00 81.81 516 ALA A O 1
ATOM 4087 N N . ALA A 1 517 ? -42.417 13.183 72.818 1.00 73.81 517 ALA A N 1
ATOM 4088 C CA . ALA A 1 517 ? -42.731 14.395 73.578 1.00 73.81 517 ALA A CA 1
ATOM 4089 C C . ALA A 1 517 ? -43.841 15.235 72.919 1.00 73.81 517 ALA A C 1
ATOM 4091 O O . ALA A 1 517 ? -44.677 15.823 73.605 1.00 73.81 517 ALA A O 1
ATOM 4092 N N . HIS A 1 518 ? -43.921 15.226 71.586 1.00 68.81 518 HIS A N 1
ATOM 4093 C CA . HIS A 1 518 ? -44.983 15.888 70.824 1.00 68.81 518 HIS A CA 1
ATOM 4094 C C . HIS A 1 518 ? -46.400 15.363 71.151 1.00 68.81 518 HIS A C 1
ATOM 4096 O O . HIS A 1 518 ? -47.362 16.131 71.098 1.00 68.81 518 HIS A O 1
ATOM 4102 N N . LEU A 1 519 ? -46.543 14.093 71.551 1.00 66.38 519 LEU A N 1
ATOM 4103 C CA . LEU A 1 519 ? -47.815 13.501 71.995 1.00 66.38 519 LEU A CA 1
ATOM 4104 C C . LEU A 1 519 ? -48.240 14.006 73.381 1.00 66.38 519 LEU A C 1
ATOM 4106 O O . LEU A 1 519 ? -49.432 14.050 73.687 1.00 66.38 519 LEU A O 1
ATOM 4110 N N . TYR A 1 520 ? -47.271 14.416 74.204 1.00 55.31 520 TYR A N 1
ATOM 4111 C CA . TYR A 1 520 ? -47.494 15.005 75.523 1.00 55.31 520 TYR A CA 1
ATOM 4112 C C . TYR A 1 520 ? -47.903 16.485 75.424 1.00 55.31 520 TYR A C 1
ATOM 4114 O O . TYR A 1 520 ? -48.821 16.927 76.113 1.00 55.31 520 TYR A O 1
ATOM 4122 N N . TYR A 1 521 ? -47.286 17.250 74.515 1.00 54.06 521 TYR A N 1
ATOM 4123 C CA . TYR A 1 521 ? -47.609 18.671 74.314 1.00 54.06 521 TYR A CA 1
ATOM 4124 C C . TYR A 1 521 ? -48.942 18.913 73.587 1.00 54.06 521 TYR A C 1
ATOM 4126 O O . TYR A 1 521 ? -49.575 19.936 73.831 1.00 54.06 521 TYR A O 1
ATOM 4134 N N . LYS A 1 522 ? -49.435 17.957 72.784 1.00 52.75 522 LYS A N 1
ATOM 4135 C CA . LYS A 1 522 ? -50.776 18.015 72.163 1.00 52.75 522 LYS A CA 1
ATOM 4136 C C . LYS A 1 522 ? -51.950 17.923 73.154 1.00 52.75 522 LYS A C 1
ATOM 4138 O O . LYS A 1 522 ? -53.080 18.134 72.742 1.00 52.75 522 LYS A O 1
ATOM 4143 N N . GLN A 1 523 ? -51.708 17.588 74.426 1.00 47.56 523 GLN A N 1
ATOM 4144 C CA . GLN A 1 523 ? -52.748 17.462 75.466 1.00 47.56 523 GLN A CA 1
ATOM 4145 C C . GLN A 1 523 ? -52.819 18.651 76.433 1.00 47.56 523 GLN A C 1
ATOM 4147 O O . GLN A 1 523 ? -53.676 18.668 77.311 1.00 47.56 523 GLN A O 1
ATOM 4152 N N . ARG A 1 524 ? -51.912 19.628 76.309 1.00 39.72 524 ARG A N 1
ATOM 4153 C CA . ARG A 1 524 ? -51.923 20.867 77.108 1.00 39.72 524 ARG A CA 1
ATOM 4154 C C . ARG A 1 524 ? -52.374 22.103 76.318 1.00 39.72 524 ARG A C 1
ATOM 4156 O O . ARG A 1 524 ? -52.312 23.198 76.871 1.00 39.72 524 ARG A O 1
ATOM 4163 N N . GLY A 1 525 ? -52.781 21.923 75.060 1.00 35.59 525 GLY A N 1
ATOM 4164 C CA . GLY A 1 525 ? -53.392 22.947 74.211 1.00 35.59 525 GLY A CA 1
ATOM 4165 C C . GLY A 1 525 ? -54.894 22.760 74.137 1.00 35.59 525 GLY A C 1
ATOM 4166 O O . GLY A 1 525 ? -55.299 21.593 73.934 1.00 35.59 525 GLY A O 1
#

Secondary structure (DSSP, 8-state):
-------------------------------------PPPHHHHHHHHHHHHHHHHHHT--HHHHHHHHHHHHHHHHHHHHHHHHHHHHHHHHHHT-TTTT--TT-HHHHHHTTSS-HHHHHHHHHHHHHHHHHHT-SS--HHHHHHHHHHHHHHHHHHHHHHHHHHHHHHHHHHHHHHHHHHHHHHHHHHHHHHHHHHHHHHTSHHHHHHHHHHHHHHHHHHHHHHHHHHHHHHHHHHHHHHHHHHHHHHHHHHHHHHHHHHHHHH--TTHHHHHHHHHHSS-HHHHHHHHHHHHHHHHHHHHT---TT-GGG----GGGT-TTT---TT--B-TT--B-TTHHHHHHHTSHHHHHHHTTSHHHHHHHHHHHHHHHHHHHH--SEEEETTEEEE-HHHHHHHHHHHHHHTTHHHHHHHHHHHHHHHHHHHHHHHHHHHHTT-EEEEEEEEEEETTEEEEEEEEEEEEEEEEEE-TTS-EEEEEEEEES--TTSS-TT-EEETT-TTS-HHHHHHTHHHHHTT--

Sequence (525 aa):
MMIINFYIMLGNIDSMPTATVLEVEPESQPQPDQTVSLPEIDDLDAFLGESEKVFTVATMTAADVDGLIKERQIMIHQVDDLETLSKKCSQRVVNSNTCTGLAATNYADLMAVGLIDAAYVERLQKMDELISKFQAVEHLPREASVKLAGLEEKRKDFQDRMAVKIQEKQEKLGLYQGIVREEIKNHFAQRIEKLIQGIAGIETNPHVKERLQVMKEAEQEALKVKQQAAARQAALEQQQLAKKVERFIQSIGAKHVQAFQRLEELTGEAELESRLLRLMNGKDEQQKRSVLESLRNQLIKAIIEGEDEGEEKGQLKSPAEVVPWQMGDKRDKRDKRGNKIIYCAALDFLAEPAMVAQLKGTAQQKDVEQLISSNHILRRLFGKRWLNDNGQQKPGRFWAAFEQRQENDRQGITVARKQKRADIAQEKLALEQTTKDILARGGFLVDVPLTKLIKGKQVVAGRERAVIRLEKVQSSKGNECWEVVELLGVSNGLIKIGDRSPLNLQSFPAWLRDAAAHLYYKQRG

Foldseek 3Di:
DDDDDDDDDDDDDDDDDDDDDDDDDDDDDDDDDPPPPDPDVVVVVVVVVVVVVVVCLVPDDPVNLVVLVVVLVVLVVVLVVLVVVLVVVLVVLVVPQLLPPDALPPLVSCVVVPVDHPVVSVVLVVLVVLLVVLVPDPDDDPVSVVVSVVSVVVNVVSRVVVVVVSVVVSVVSVVVSVVVSVVSVVVSVVVSVVSVVSSVVSCVRPVSVVVVVVVVVVVVVVVVVVVVVVVVVVVVVVVVVVVVLVVLLVLLLVLLVQLVVLLCLQVVDPPVLVVLLVVVPDPDPVVNCVVLVVSLVSLLCLAQPQPDDPDPSNHDQDPLRNQSLNVDDPPQDDPPVRDSCSHPVSLVVCVDPVNLVVCPPPPVNVSSVSSNSSNVSSCVNQDDQWDDDPNDTDGDSSNVSNVVNVVCVVVCVNVVVVVVNVVVVVVVVVLVVVLVVLVVVPKDKFWAFDWDQDPNDTDRPGTDIKIWDWDWDQDPVRAIWIFTQDIGDDNVPLDDGGDIDHLQRVSHDPRVSVRCVVVNVVVVD

pLDDT: mean 77.89, std 15.95, range [24.86, 93.94]

Organism: NCBI:txid1817815